Protein AF-A0A165GTP7-F1 (afdb_monomer_lite)

Foldseek 3Di:
DDPVQVVQQLCLLVCLLPPNDPPPDDPPDDDPPDQLSVLLVVLQVLLCQQQVAGFPGDPDHSSRVSVCLLLVHGGARRDDSSVVSPCALLSNLLSVLSNRSHSVSRDGVVVSVCSVPDDPVPLPDDLVCLVVVQPNQFDEQAVQKADKDPAFPDPPVPQKGKIWIWGHDPSNPPRTFIKIWIDGNPVPQADQQADHSLQSLLCSVQSSDDHLQAFHFNGWHDDDRHITTITGDFPDALVNVCVVCPPPPPLLLLLLQQLLLVLVSLCSQQVHPPWHKQQQDQASRQKGWHDDPPPPDPPPPTHIHGYDRSVIDTDDPPDCVSSLVNLLSSLVRLCVSCVVAADEPPDDDDPHHHDPLSNCLNCCSNVVVAHSVRSSVSSVVVSVCVVVVNRVPPDD

InterPro domains:
  IPR000719 Protein kinase domain [PS50011] (1-121)
  IPR011009 Protein kinase-like domain superfamily [SSF56112] (34-125)
  IPR011009 Protein kinase-like domain superfamily [SSF56112] (192-322)
  IPR051681 Serine/Threonine Kinases and Pseudokinases [PTHR44329] (189-313)

Secondary structure (DSSP, 8-state):
--HHHHHHHHTHHHHHHTTT----PPTTPPP---HHHHHHHHHHHHHHHHHSS-TT-SS--HHHHHHHHHTT--PPP-HHHHHHTT--HHHHHHHHHHT-SSGGGSPPHHHHHHHHHS-TTTT---GGGHHHHHHHHS-B-TTTEE---SS-SEEETTTEEEEEEEE--TTSTT-PEEEEEEEES-TT-B-TTS-BHHHHHHHHHHTT---TTBPPP-EEEEETTEEEEEEE--S-BHHHHHHHHTT-TTHHHHHHHHHHHHHHHHHHHHT-SSS-EE----SGGGEE-PPPPTTT--GGG---EE---TT-EE--TT--HHHHHHHHHHHHHHHHHHTTTSPPTT--S-SSPP-HHHHHHHHHHHHT---HHHHHHHHHHHHHHHHTTGGGT---

pLDDT: mean 76.77, std 15.95, range [32.19, 97.75]

Structure (mmCIF, N/CA/C/O backbone):
data_AF-A0A165GTP7-F1
#
_entry.id   AF-A0A165GTP7-F1
#
loop_
_atom_site.group_PDB
_atom_site.id
_atom_site.type_symbol
_atom_site.label_atom_id
_atom_site.label_alt_id
_atom_site.label_comp_id
_atom_site.label_asym_id
_atom_site.label_entity_id
_atom_site.label_seq_id
_atom_site.pdbx_PDB_ins_code
_atom_site.Cartn_x
_atom_site.Cartn_y
_atom_site.Cartn_z
_atom_site.occupancy
_atom_site.B_iso_or_equiv
_atom_site.auth_seq_id
_atom_site.auth_comp_id
_atom_site.auth_asym_id
_atom_site.auth_atom_id
_atom_site.pdbx_PDB_model_num
ATOM 1 N N . MET A 1 1 ? -16.064 -22.378 -12.784 1.00 46.62 1 MET A N 1
ATOM 2 C CA . MET A 1 1 ? -16.470 -21.209 -13.598 1.00 46.62 1 MET A CA 1
ATOM 3 C C . MET A 1 1 ? -17.311 -21.687 -14.778 1.00 46.62 1 MET A C 1
ATOM 5 O O . MET A 1 1 ? -16.905 -22.655 -15.411 1.00 46.62 1 MET A O 1
ATOM 9 N N . SER A 1 2 ? -18.478 -21.084 -15.041 1.00 44.62 2 SER A N 1
ATOM 10 C CA . SER A 1 2 ? -19.285 -21.437 -16.222 1.00 44.62 2 SER A CA 1
ATOM 11 C C . SER A 1 2 ? -18.569 -21.004 -17.516 1.00 44.62 2 SER A C 1
ATOM 13 O O . SER A 1 2 ? -17.788 -20.046 -17.480 1.00 44.62 2 SER A O 1
ATOM 15 N N . PRO A 1 3 ? -18.810 -21.671 -18.660 1.00 45.25 3 PRO A N 1
ATOM 16 C CA . PRO A 1 3 ? -18.220 -21.286 -19.947 1.00 45.25 3 PRO A CA 1
ATOM 17 C C . PRO A 1 3 ? -18.515 -19.827 -20.336 1.00 45.25 3 PRO A C 1
ATOM 19 O O . PRO A 1 3 ? -17.651 -19.135 -20.862 1.00 45.25 3 PRO A O 1
ATOM 22 N N . GLU A 1 4 ? -19.702 -19.334 -19.985 1.00 47.16 4 GLU A N 1
ATOM 23 C CA . GLU A 1 4 ? -20.170 -17.970 -20.266 1.00 47.16 4 GLU A CA 1
ATOM 24 C C . GLU A 1 4 ? -19.375 -16.903 -19.495 1.00 47.16 4 GLU A C 1
ATOM 26 O O . GLU A 1 4 ? -18.982 -15.879 -20.056 1.00 47.16 4 GLU A O 1
ATOM 31 N N . LEU A 1 5 ? -19.066 -17.161 -18.217 1.00 51.06 5 LEU A N 1
ATOM 32 C CA . LEU A 1 5 ? -18.176 -16.311 -17.418 1.00 51.06 5 LEU A CA 1
ATOM 33 C C . LEU A 1 5 ? -16.735 -16.370 -17.946 1.00 51.06 5 LEU A C 1
ATOM 35 O O . LEU A 1 5 ? -16.037 -15.362 -17.973 1.00 51.06 5 LEU A O 1
ATOM 39 N N . HIS A 1 6 ? -16.274 -17.530 -18.413 1.00 51.53 6 HIS A N 1
ATOM 40 C CA . HIS A 1 6 ? -14.938 -17.643 -18.996 1.00 51.53 6 HIS A CA 1
ATOM 41 C C . HIS A 1 6 ? -14.795 -16.789 -20.267 1.00 51.53 6 HIS A C 1
ATOM 43 O O . HIS A 1 6 ? -13.842 -16.018 -20.392 1.00 51.53 6 HIS A O 1
ATOM 49 N N . GLU A 1 7 ? -15.765 -16.857 -21.181 1.00 52.78 7 GLU A N 1
ATOM 50 C CA . GLU A 1 7 ? -15.745 -16.077 -22.424 1.00 52.78 7 GLU A CA 1
ATOM 51 C C . GLU A 1 7 ? -15.818 -14.564 -22.180 1.00 52.78 7 GLU A C 1
ATOM 53 O O . GLU A 1 7 ? -15.132 -13.797 -22.863 1.00 52.78 7 GLU A O 1
ATOM 58 N N . ARG A 1 8 ? -16.592 -14.127 -21.179 1.00 55.97 8 ARG A N 1
ATOM 59 C CA . ARG A 1 8 ? -16.802 -12.702 -20.884 1.00 55.97 8 ARG A CA 1
ATOM 60 C C . ARG A 1 8 ? -15.558 -12.011 -20.307 1.00 55.97 8 ARG A C 1
ATOM 62 O O . ARG A 1 8 ? -15.291 -10.868 -20.667 1.00 55.97 8 ARG A O 1
ATOM 69 N N . TYR A 1 9 ? -14.767 -12.690 -19.470 1.00 55.22 9 TYR A N 1
ATOM 70 C CA . TYR A 1 9 ? -13.668 -12.057 -18.713 1.00 55.22 9 TYR A CA 1
ATOM 71 C C . TYR A 1 9 ? -12.260 -12.353 -19.256 1.00 55.22 9 TYR A C 1
ATOM 73 O O . TYR A 1 9 ? -11.318 -11.610 -18.973 1.00 55.22 9 TYR A O 1
ATOM 81 N N . VAL A 1 10 ? -12.082 -13.396 -20.074 1.00 52.53 10 VAL A N 1
ATOM 82 C CA . VAL A 1 10 ? -10.797 -13.655 -20.758 1.00 52.53 10 VAL A CA 1
ATOM 83 C C . VAL A 1 10 ? -10.538 -12.639 -21.880 1.00 52.53 10 VAL A C 1
ATOM 85 O O . VAL A 1 10 ? -9.387 -12.368 -22.209 1.00 52.53 10 VAL A O 1
ATOM 88 N N . CYS A 1 11 ? -11.591 -12.018 -22.423 1.00 49.44 11 CYS A N 1
ATOM 89 C CA . CYS A 1 11 ? -11.503 -11.050 -23.523 1.00 49.44 11 CYS A CA 1
ATOM 90 C C . CYS A 1 11 ? -11.199 -9.603 -23.080 1.00 49.44 11 CYS A C 1
ATOM 92 O O . CYS A 1 11 ? -11.035 -8.730 -23.933 1.00 49.44 11 CYS A O 1
ATOM 94 N N . ILE A 1 12 ? -11.093 -9.326 -21.773 1.00 56.62 12 ILE A N 1
ATOM 95 C CA . ILE A 1 12 ? -10.818 -7.978 -21.233 1.00 56.62 12 ILE A CA 1
ATOM 96 C C . ILE A 1 12 ? -9.560 -7.327 -21.855 1.00 56.62 12 ILE A C 1
ATOM 98 O O . ILE A 1 12 ? -9.633 -6.153 -22.224 1.00 56.62 12 ILE A O 1
ATOM 102 N N . PRO A 1 13 ? -8.431 -8.039 -22.061 1.00 53.88 13 PRO A N 1
ATOM 103 C CA . PRO A 1 13 ? -7.241 -7.455 -22.681 1.00 53.88 13 PRO A CA 1
ATOM 104 C C . PRO A 1 13 ? -7.474 -6.902 -24.096 1.00 53.88 13 PRO A C 1
ATOM 106 O O . PRO A 1 13 ? -6.908 -5.867 -24.438 1.00 53.88 13 PRO A O 1
ATOM 109 N N . GLU A 1 14 ? -8.320 -7.557 -24.902 1.00 52.31 14 GLU A N 1
ATOM 110 C CA . GLU A 1 14 ? -8.624 -7.130 -26.278 1.00 52.31 14 GLU A CA 1
ATOM 111 C C . GLU A 1 14 ? -9.415 -5.806 -26.269 1.00 52.31 14 GLU A C 1
ATOM 113 O O . GLU A 1 14 ? -9.111 -4.886 -27.033 1.00 52.31 14 GLU A O 1
ATOM 118 N N . VAL A 1 15 ? -10.365 -5.662 -25.334 1.00 50.50 15 VAL A N 1
ATOM 119 C CA . VAL A 1 15 ? -11.181 -4.446 -25.151 1.00 50.50 15 VAL A CA 1
ATOM 120 C C . VAL A 1 15 ? -10.344 -3.264 -24.641 1.00 50.50 15 VAL A C 1
ATOM 122 O O . VAL A 1 15 ? -10.591 -2.123 -25.036 1.00 50.50 15 VAL A O 1
ATOM 125 N N . ILE A 1 16 ? -9.323 -3.516 -23.809 1.00 48.88 16 ILE A N 1
ATOM 126 C CA . ILE A 1 16 ? -8.393 -2.476 -23.329 1.00 48.88 16 ILE A CA 1
ATOM 127 C C . ILE A 1 16 ? -7.574 -1.896 -24.489 1.00 48.88 16 ILE A C 1
ATOM 129 O O . ILE A 1 16 ? -7.404 -0.679 -24.554 1.00 48.88 16 ILE A O 1
ATOM 133 N N . THR A 1 17 ? -7.104 -2.741 -25.414 1.00 47.81 17 THR A N 1
ATOM 134 C CA . THR A 1 17 ? -6.296 -2.308 -26.570 1.00 47.81 17 THR A CA 1
ATOM 135 C C . THR A 1 17 ? -7.115 -1.643 -27.679 1.00 47.81 17 THR A C 1
ATOM 137 O O . THR A 1 17 ? -6.605 -0.792 -28.403 1.00 47.81 17 THR A O 1
ATOM 140 N N . ALA A 1 18 ? -8.397 -1.991 -27.812 1.00 44.25 18 ALA A N 1
ATOM 141 C CA . ALA A 1 18 ? -9.263 -1.515 -28.887 1.00 44.25 18 ALA A CA 1
ATOM 142 C C . ALA A 1 18 ? -10.076 -0.271 -28.482 1.00 44.25 18 ALA A C 1
ATOM 144 O O . ALA A 1 18 ? -11.299 -0.326 -28.433 1.00 44.25 18 ALA A O 1
ATOM 145 N N . SER A 1 19 ? -9.411 0.850 -28.177 1.00 42.31 19 SER A N 1
ATOM 146 C CA . SER A 1 19 ? -9.963 2.228 -28.117 1.00 42.31 19 SER A CA 1
ATOM 147 C C . SER A 1 19 ? -11.411 2.416 -27.597 1.00 42.31 19 SER A C 1
ATOM 149 O O . SER A 1 19 ? -12.116 3.314 -28.053 1.00 42.31 19 SER A O 1
ATOM 151 N N . GLY A 1 20 ? -11.884 1.592 -26.654 1.00 44.12 20 GLY A N 1
ATOM 152 C CA . GLY A 1 20 ? -13.229 1.687 -26.074 1.00 44.12 20 GLY A CA 1
ATOM 153 C C . GLY A 1 20 ? -14.410 1.390 -27.012 1.00 44.12 20 GLY A C 1
ATOM 154 O O . GLY A 1 20 ? -15.543 1.683 -26.637 1.00 44.12 20 GLY A O 1
ATOM 155 N N . LYS A 1 21 ? -14.207 0.816 -28.207 1.00 36.31 21 LYS A N 1
ATOM 156 C CA . LYS A 1 21 ? -15.331 0.403 -29.067 1.00 36.31 21 LYS A CA 1
ATOM 157 C C . LYS A 1 21 ? -15.749 -1.027 -28.730 1.00 36.31 21 LYS A C 1
ATOM 159 O O . LYS A 1 21 ? -14.909 -1.921 -28.666 1.00 36.31 21 LYS A O 1
ATOM 164 N N . ARG A 1 22 ? -17.056 -1.246 -28.538 1.00 36.97 22 ARG A N 1
ATOM 165 C CA . ARG A 1 22 ? -17.664 -2.574 -28.370 1.00 36.97 22 ARG A CA 1
ATOM 166 C C . ARG A 1 22 ? -17.271 -3.438 -29.570 1.00 36.97 22 ARG A C 1
ATOM 168 O O . ARG A 1 22 ? -17.786 -3.245 -30.668 1.00 36.97 22 ARG A O 1
ATOM 175 N N . VAL A 1 23 ? -16.337 -4.366 -29.380 1.00 40.00 23 VAL A N 1
ATOM 176 C CA . VAL A 1 23 ? -16.057 -5.388 -30.388 1.00 40.00 23 VAL A CA 1
ATOM 177 C C . VAL A 1 23 ? -17.214 -6.377 -30.314 1.00 40.00 23 VAL A C 1
ATOM 179 O O . VAL A 1 23 ? -17.210 -7.297 -29.499 1.00 40.00 23 VAL A O 1
ATOM 182 N N . GLU A 1 24 ? -18.252 -6.161 -31.121 1.00 36.12 24 GLU A N 1
ATOM 183 C CA . GLU A 1 24 ? -19.267 -7.186 -31.348 1.00 36.12 24 GLU A CA 1
ATOM 184 C C . GLU A 1 24 ? -18.599 -8.354 -32.075 1.00 36.12 24 GLU A C 1
ATOM 186 O O . GLU A 1 24 ? -18.374 -8.336 -33.288 1.00 36.12 24 GLU A O 1
ATOM 191 N N . ARG A 1 25 ? -18.221 -9.381 -31.311 1.00 42.75 25 ARG A N 1
ATOM 192 C CA . ARG A 1 25 ? -17.764 -10.638 -31.891 1.00 42.75 25 ARG A CA 1
ATOM 193 C C . ARG A 1 25 ? -18.943 -11.298 -32.596 1.00 42.75 25 ARG A C 1
ATOM 195 O O . ARG A 1 25 ? -19.939 -11.654 -31.968 1.00 42.75 25 ARG A O 1
ATOM 202 N N . LYS A 1 26 ? -18.781 -11.569 -33.891 1.00 35.97 26 LYS A N 1
ATOM 203 C CA . LYS A 1 26 ? -19.532 -12.645 -34.544 1.00 35.97 26 LYS A CA 1
ATOM 204 C C . LYS A 1 26 ? -19.253 -13.935 -33.764 1.00 35.97 26 LYS A C 1
ATOM 206 O O . LYS A 1 26 ? -18.086 -14.284 -33.567 1.00 35.97 26 LYS A O 1
ATOM 211 N N . ARG A 1 27 ? -20.305 -14.623 -33.299 1.00 32.25 27 ARG A N 1
ATOM 212 C CA . ARG A 1 27 ? -20.193 -15.966 -32.700 1.00 32.25 27 ARG A CA 1
ATOM 213 C C . ARG A 1 27 ? -19.314 -16.837 -33.612 1.00 32.25 27 ARG A C 1
ATOM 215 O O . ARG A 1 27 ? -19.628 -16.973 -34.790 1.00 32.25 27 ARG A O 1
ATOM 222 N N . GLY A 1 28 ? -18.210 -17.372 -33.082 1.00 41.34 28 GLY A N 1
ATOM 223 C CA . GLY A 1 28 ? -17.287 -18.254 -33.814 1.00 41.34 28 GLY A CA 1
ATOM 224 C C . GLY A 1 28 ? -16.004 -17.623 -34.383 1.00 41.34 28 GLY A C 1
ATOM 225 O O . GLY A 1 28 ? -15.277 -18.306 -35.098 1.00 41.34 28 GLY A O 1
ATOM 226 N N . GLY A 1 29 ? -15.685 -16.356 -34.091 1.00 39.44 29 GLY A N 1
ATOM 227 C CA . GLY A 1 29 ? -14.385 -15.774 -34.469 1.00 39.44 29 GLY A CA 1
ATOM 228 C C . GLY A 1 29 ? -13.205 -16.362 -33.666 1.00 39.44 29 GLY A C 1
ATOM 229 O O . GLY A 1 29 ? -13.384 -16.681 -32.488 1.00 39.44 29 GLY A O 1
ATOM 230 N N . PRO A 1 30 ? -11.996 -16.496 -34.252 1.00 41.28 30 PRO A N 1
ATOM 231 C CA . PRO A 1 30 ? -10.844 -17.061 -33.555 1.00 41.28 30 PRO A CA 1
ATOM 232 C C . PRO A 1 30 ? -10.497 -16.219 -32.319 1.00 41.28 30 PRO A C 1
ATOM 234 O O . PRO A 1 30 ? -10.331 -15.002 -32.408 1.00 41.28 30 PRO A O 1
ATOM 237 N N . GLN A 1 31 ? -10.397 -16.874 -31.157 1.00 51.66 31 GLN A N 1
ATOM 238 C CA . GLN A 1 31 ? -9.814 -16.269 -29.958 1.00 51.66 31 GLN A CA 1
ATOM 239 C C . GLN A 1 31 ? -8.418 -15.743 -30.311 1.00 51.66 31 GLN A C 1
ATOM 241 O O . GLN A 1 31 ? -7.631 -16.484 -30.909 1.00 51.66 31 GLN A O 1
ATOM 246 N N . SER A 1 32 ? -8.087 -14.496 -29.954 1.00 52.38 32 SER A N 1
ATOM 247 C CA . SER A 1 32 ? -6.706 -14.028 -30.068 1.00 52.38 32 SER A CA 1
ATOM 248 C C . SER A 1 32 ? -5.881 -14.767 -29.015 1.00 52.38 32 SER A C 1
ATOM 250 O O . SER A 1 32 ? -5.840 -14.399 -27.838 1.00 52.38 32 SER A O 1
ATOM 252 N N . LYS A 1 33 ? -5.286 -15.889 -29.426 1.00 59.03 33 LYS A N 1
ATOM 253 C CA . LYS A 1 33 ? -4.447 -16.763 -28.598 1.00 59.03 33 LYS A CA 1
ATOM 254 C C . LYS A 1 33 ? -3.062 -16.139 -28.412 1.00 59.03 33 LYS A C 1
ATOM 256 O O . LYS A 1 33 ? -2.059 -16.700 -28.850 1.00 59.03 33 LYS A O 1
ATOM 261 N N . THR A 1 34 ? -2.995 -14.955 -27.811 1.00 75.44 34 THR A N 1
ATOM 262 C CA . THR A 1 34 ? -1.709 -14.338 -27.467 1.00 75.44 34 THR A CA 1
ATOM 263 C C . THR A 1 34 ? -1.139 -14.979 -26.206 1.00 75.44 34 THR A C 1
ATOM 265 O O . THR A 1 34 ? -1.871 -15.499 -25.356 1.00 75.44 34 THR A O 1
ATOM 268 N N . LYS A 1 35 ? 0.189 -14.955 -26.071 1.00 81.06 35 LYS A N 1
ATOM 269 C CA . LYS A 1 35 ? 0.862 -15.492 -24.882 1.00 81.06 35 LYS A CA 1
ATOM 270 C C . LYS A 1 35 ? 0.426 -14.713 -23.640 1.00 81.06 35 LYS A C 1
ATOM 272 O O . LYS A 1 35 ? 0.184 -15.306 -22.598 1.00 81.06 35 LYS A O 1
ATOM 277 N N . GLU A 1 36 ? 0.227 -13.412 -23.784 1.00 78.62 36 GLU A N 1
ATOM 278 C CA . GLU A 1 36 ? -0.140 -12.470 -22.733 1.00 78.62 36 GLU A CA 1
ATOM 279 C C . GLU A 1 36 ? -1.595 -12.654 -22.270 1.00 78.62 36 GLU A C 1
ATOM 281 O O . GLU A 1 36 ? -1.892 -12.446 -21.091 1.00 78.62 36 GLU A O 1
ATOM 286 N N . ASN A 1 37 ? -2.512 -13.070 -23.154 1.00 78.25 37 ASN A N 1
ATOM 287 C CA . ASN A 1 37 ? -3.885 -13.431 -22.775 1.00 78.25 37 ASN A CA 1
ATOM 288 C C . ASN A 1 37 ? -3.924 -14.732 -21.969 1.00 78.25 37 ASN A C 1
ATOM 290 O O . ASN A 1 37 ? -4.706 -14.845 -21.025 1.00 78.25 37 ASN A O 1
ATOM 294 N N . ASN A 1 38 ? -3.030 -15.679 -22.269 1.00 82.81 38 ASN A N 1
ATOM 295 C CA . ASN A 1 38 ? -2.869 -16.864 -21.429 1.00 82.81 38 ASN A CA 1
ATOM 296 C C . ASN A 1 38 ? -2.363 -16.482 -20.029 1.00 82.81 38 ASN A C 1
ATOM 298 O O . ASN A 1 38 ? -2.846 -17.036 -19.046 1.00 82.81 38 ASN A O 1
ATOM 302 N N . ILE A 1 39 ? -1.458 -15.498 -19.915 1.00 86.44 39 ILE A N 1
ATOM 303 C CA . ILE A 1 39 ? -1.020 -14.983 -18.607 1.00 86.44 39 ILE A CA 1
ATOM 304 C C . ILE A 1 39 ? -2.187 -14.341 -17.842 1.00 86.44 39 ILE A C 1
ATOM 306 O O . ILE A 1 39 ? -2.374 -14.639 -16.667 1.00 86.44 39 ILE A O 1
ATOM 310 N N . TRP A 1 40 ? -3.039 -13.548 -18.501 1.00 83.19 40 TRP A N 1
ATOM 311 C CA . TRP A 1 40 ? -4.258 -13.013 -17.872 1.00 83.19 40 TRP A CA 1
ATOM 312 C C . TRP A 1 40 ? -5.167 -14.120 -17.327 1.00 83.19 40 TRP A C 1
ATOM 314 O O . TRP A 1 40 ? -5.610 -14.062 -16.178 1.00 83.19 40 TRP A O 1
ATOM 324 N N . ALA A 1 41 ? -5.406 -15.162 -18.126 1.00 82.94 41 ALA A N 1
ATOM 325 C CA . ALA A 1 41 ? -6.201 -16.311 -17.709 1.00 82.94 41 ALA A CA 1
ATOM 326 C C . ALA A 1 41 ? -5.583 -17.047 -16.506 1.00 82.94 41 ALA A C 1
ATOM 328 O O . ALA A 1 41 ? -6.323 -17.479 -15.624 1.00 82.94 41 ALA A O 1
ATOM 329 N N . ILE A 1 42 ? -4.249 -17.133 -16.418 1.00 87.31 42 ILE A N 1
ATOM 330 C CA . ILE A 1 42 ? -3.555 -17.658 -15.231 1.00 87.31 42 ILE A CA 1
ATOM 331 C C . ILE A 1 42 ? -3.858 -16.794 -14.000 1.00 87.31 42 ILE A C 1
ATOM 333 O O . ILE A 1 42 ? -4.174 -17.339 -12.947 1.00 87.31 42 ILE A O 1
ATOM 337 N N . GLY A 1 43 ? -3.825 -15.465 -14.121 1.00 85.94 43 GLY A N 1
ATOM 338 C CA . GLY A 1 43 ? -4.163 -14.557 -13.017 1.00 85.94 43 GLY A CA 1
ATOM 339 C C . GLY A 1 43 ? -5.597 -14.737 -12.516 1.00 85.94 43 GLY A C 1
ATOM 340 O O . GLY A 1 43 ? -5.823 -14.874 -11.312 1.00 85.94 43 GLY A O 1
ATOM 341 N N . MET A 1 44 ? -6.554 -14.822 -13.446 1.00 82.25 44 MET A N 1
ATOM 342 C CA . MET A 1 44 ? -7.958 -15.128 -13.142 1.00 82.25 44 MET A CA 1
ATOM 343 C C . MET A 1 44 ? -8.099 -16.485 -12.441 1.00 82.25 44 MET A C 1
ATOM 345 O O . MET A 1 44 ? -8.872 -16.609 -11.493 1.00 82.25 44 MET A O 1
ATOM 349 N N . L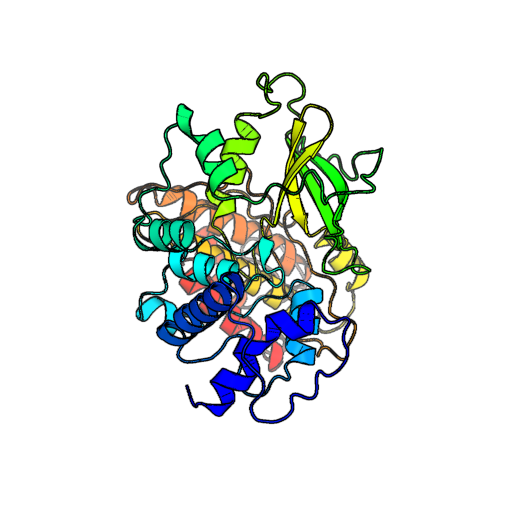EU A 1 45 ? -7.351 -17.497 -12.894 1.00 85.69 45 LEU A N 1
ATOM 350 C CA . LEU A 1 45 ? -7.371 -18.842 -12.324 1.00 85.69 45 LEU A CA 1
ATOM 351 C C . LEU A 1 45 ? -6.818 -18.865 -10.898 1.00 85.69 45 LEU A C 1
ATOM 353 O O . LEU A 1 45 ? -7.477 -19.419 -10.023 1.00 85.69 45 LEU A O 1
ATOM 357 N N . ILE A 1 46 ? -5.651 -18.254 -10.656 1.00 83.81 46 ILE A N 1
ATOM 358 C CA . ILE A 1 46 ? -5.063 -18.163 -9.312 1.00 83.81 46 ILE A CA 1
ATOM 359 C C . ILE A 1 46 ? -6.063 -17.481 -8.378 1.00 83.81 46 ILE A C 1
ATOM 361 O O . ILE A 1 46 ? -6.384 -18.033 -7.331 1.00 83.81 46 ILE A O 1
ATOM 365 N N . PHE A 1 47 ? -6.616 -16.331 -8.775 1.00 80.88 47 PHE A N 1
ATOM 366 C CA . PHE A 1 47 ? -7.622 -15.635 -7.971 1.00 80.88 47 PHE A CA 1
ATOM 367 C C . PHE A 1 47 ? -8.805 -16.555 -7.650 1.00 80.88 47 PHE A C 1
ATOM 369 O O . PHE A 1 47 ? -9.105 -16.786 -6.482 1.00 80.88 47 PHE A O 1
ATOM 376 N N . HIS A 1 48 ? -9.413 -17.156 -8.676 1.00 82.62 48 HIS A N 1
ATOM 377 C CA . HIS A 1 48 ? -10.599 -17.992 -8.521 1.00 82.62 48 HIS A CA 1
ATOM 378 C C . HIS A 1 48 ? -10.376 -19.227 -7.656 1.00 82.62 48 HIS A C 1
ATOM 380 O O . HIS A 1 48 ? -11.232 -19.566 -6.839 1.00 82.62 48 HIS A O 1
ATOM 386 N N . MET A 1 49 ? -9.230 -19.890 -7.810 1.00 82.88 49 MET A N 1
ATOM 387 C CA . MET A 1 49 ? -8.885 -21.073 -7.025 1.00 82.88 49 MET A CA 1
ATOM 388 C C . MET A 1 49 ? -8.885 -20.786 -5.527 1.00 82.88 49 MET A C 1
ATOM 390 O O . MET A 1 49 ? -9.376 -21.602 -4.748 1.00 82.88 49 MET A O 1
ATOM 394 N N . PHE A 1 50 ? -8.339 -19.640 -5.122 1.00 79.31 50 PHE A N 1
ATOM 395 C CA . PHE A 1 50 ? -8.178 -19.345 -3.707 1.00 79.31 50 PHE A CA 1
ATOM 396 C C . PHE A 1 50 ? -9.341 -18.540 -3.122 1.00 79.31 50 PHE A C 1
ATOM 398 O O . PHE A 1 50 ? -9.812 -18.878 -2.036 1.00 79.31 50 PHE A O 1
ATOM 405 N N . SER A 1 51 ? -9.875 -17.544 -3.832 1.00 73.88 51 SER A N 1
ATOM 406 C CA . SER A 1 51 ? -11.012 -16.759 -3.331 1.00 73.88 51 SER A CA 1
ATOM 407 C C . SER A 1 51 ? -12.347 -17.492 -3.477 1.00 73.88 51 SER A C 1
ATOM 409 O O . SER A 1 51 ? -13.243 -17.347 -2.649 1.00 73.88 51 SER A O 1
ATOM 411 N N . GLY A 1 52 ? -12.487 -18.356 -4.488 1.00 74.31 52 GLY A N 1
ATOM 412 C CA . GLY A 1 52 ? -13.768 -18.959 -4.872 1.00 74.31 52 GLY A CA 1
ATOM 413 C C . GLY A 1 52 ? -14.687 -18.013 -5.655 1.00 74.31 52 GLY A C 1
ATOM 414 O O . GLY A 1 52 ? -15.806 -18.391 -5.993 1.00 74.31 52 GLY A O 1
ATOM 415 N N . THR A 1 53 ? -14.218 -16.809 -5.976 1.00 74.19 53 THR A N 1
ATOM 416 C CA . THR A 1 53 ? -14.926 -15.769 -6.739 1.00 74.19 53 THR A CA 1
ATOM 417 C C . THR A 1 53 ? -14.123 -15.402 -7.986 1.00 74.19 53 THR A C 1
ATOM 419 O O . THR A 1 53 ? -13.080 -15.993 -8.246 1.00 74.19 53 THR A O 1
ATOM 422 N N . ILE A 1 54 ? -14.607 -14.492 -8.827 1.00 75.25 54 ILE A N 1
ATOM 423 C CA . ILE A 1 54 ? -13.793 -13.924 -9.911 1.00 75.25 54 ILE A CA 1
ATOM 424 C C . ILE A 1 54 ? -13.360 -12.507 -9.535 1.00 75.25 54 ILE A C 1
ATOM 426 O O . ILE A 1 54 ? -14.074 -11.847 -8.774 1.00 75.25 54 ILE A O 1
ATOM 430 N N . PRO A 1 55 ? -12.223 -12.015 -10.062 1.00 70.12 55 PRO A N 1
ATOM 431 C CA . PRO A 1 55 ? -11.824 -10.628 -9.892 1.00 70.12 55 PRO A CA 1
ATOM 432 C C . PRO A 1 55 ? -12.992 -9.694 -10.197 1.00 70.12 55 PRO A C 1
ATOM 434 O O . PRO A 1 55 ? -13.567 -9.779 -11.280 1.00 70.12 55 PRO A O 1
ATOM 437 N N . TRP A 1 56 ? -13.311 -8.813 -9.244 1.00 69.12 56 TRP A N 1
ATOM 438 C CA . TRP A 1 56 ? -14.373 -7.805 -9.350 1.00 69.12 56 TRP A CA 1
ATOM 439 C C . TRP A 1 56 ? -15.828 -8.294 -9.258 1.00 69.12 56 TRP A C 1
ATOM 441 O O . TRP A 1 56 ? -16.734 -7.475 -9.394 1.00 69.12 56 TRP A O 1
ATOM 451 N N . GLY A 1 57 ? -16.065 -9.575 -8.966 1.00 69.19 57 GLY A N 1
ATOM 452 C CA . GLY A 1 57 ? -17.414 -10.132 -8.828 1.00 69.19 57 GLY A CA 1
ATOM 453 C C . GLY A 1 57 ? -18.086 -10.475 -10.165 1.00 69.19 57 GLY A C 1
ATOM 454 O O . GLY A 1 57 ? -17.559 -10.202 -11.242 1.00 69.19 57 GLY A O 1
ATOM 455 N N . THR A 1 58 ? -19.249 -11.125 -10.093 1.00 68.06 58 THR A N 1
ATOM 456 C CA . THR A 1 58 ? -19.972 -11.685 -11.255 1.00 68.06 58 THR A CA 1
ATOM 457 C C . THR A 1 58 ? -20.831 -10.684 -12.013 1.00 68.06 58 THR A C 1
ATOM 459 O O . THR A 1 58 ? -21.153 -10.915 -13.177 1.00 68.06 58 THR A O 1
ATOM 462 N N . ASP A 1 59 ? -21.188 -9.578 -11.365 1.00 67.69 59 ASP A N 1
ATOM 463 C CA . ASP A 1 59 ? -22.237 -8.682 -11.860 1.00 67.69 59 ASP A CA 1
ATOM 464 C C . ASP A 1 59 ? -21.663 -7.455 -12.581 1.00 67.69 59 ASP A C 1
ATOM 466 O O . ASP A 1 59 ? -22.384 -6.711 -13.243 1.00 67.69 59 ASP A O 1
ATOM 470 N N . MET A 1 60 ? -20.345 -7.257 -12.494 1.00 67.69 60 MET A N 1
ATOM 471 C CA . MET A 1 60 ? -19.664 -6.121 -13.103 1.00 67.69 60 MET A CA 1
ATOM 472 C C . MET A 1 60 ? -19.437 -6.304 -14.598 1.00 67.69 60 MET A C 1
ATOM 474 O O . MET A 1 60 ? -18.924 -7.331 -15.051 1.00 67.69 60 MET A O 1
ATOM 478 N N . ASP A 1 61 ? -19.778 -5.267 -15.364 1.00 67.06 61 ASP A N 1
ATOM 479 C CA . ASP A 1 61 ? -19.566 -5.260 -16.803 1.00 67.06 61 ASP A CA 1
ATOM 480 C C . ASP A 1 61 ? -18.083 -5.120 -17.184 1.00 67.06 61 ASP A C 1
ATOM 482 O O . ASP A 1 61 ? -17.272 -4.528 -16.471 1.00 67.06 61 ASP A O 1
ATOM 486 N N . VAL A 1 62 ? -17.723 -5.647 -18.357 1.00 63.72 62 VAL A N 1
ATOM 487 C CA . VAL A 1 62 ? -16.354 -5.596 -18.885 1.00 63.72 62 VAL A CA 1
ATOM 488 C C . VAL A 1 62 ? -15.876 -4.155 -19.049 1.00 63.72 62 VAL A C 1
ATOM 490 O O . VAL A 1 62 ? -14.722 -3.872 -18.732 1.00 63.72 62 VAL A O 1
ATOM 493 N N . LEU A 1 63 ? -16.733 -3.236 -19.508 1.00 60.22 63 LEU A N 1
ATOM 494 C CA . LEU A 1 63 ? -16.348 -1.832 -19.679 1.00 60.22 63 LEU A CA 1
ATOM 495 C C . LEU A 1 63 ? -16.052 -1.154 -18.340 1.00 60.22 63 LEU A C 1
ATOM 497 O O . LEU A 1 63 ? -15.087 -0.397 -18.251 1.00 60.22 63 LEU A O 1
ATOM 501 N N . GLU A 1 64 ? -16.814 -1.489 -17.301 1.00 64.19 64 GLU A N 1
ATOM 502 C CA . GLU A 1 64 ? -16.603 -1.010 -15.933 1.00 64.19 64 GLU A CA 1
ATOM 503 C C . GLU A 1 64 ? -15.293 -1.559 -15.352 1.00 64.19 64 GLU A C 1
ATOM 505 O O . GLU A 1 64 ? -14.479 -0.821 -14.802 1.00 64.19 64 GLU A O 1
ATOM 510 N N . ILE A 1 65 ? -15.004 -2.845 -15.558 1.00 65.75 65 ILE A N 1
ATOM 511 C CA . ILE A 1 65 ? -13.730 -3.447 -15.135 1.00 65.75 65 ILE A CA 1
ATOM 512 C C . ILE A 1 65 ? -12.553 -2.796 -15.863 1.00 65.75 65 ILE A C 1
ATOM 514 O O . ILE A 1 65 ? -11.512 -2.539 -15.252 1.00 65.75 65 ILE A O 1
ATOM 518 N N . VAL A 1 66 ? -12.702 -2.509 -17.157 1.00 61.62 66 VAL A N 1
ATOM 519 C CA . VAL A 1 66 ? -11.704 -1.770 -17.935 1.00 61.62 66 VAL A CA 1
ATOM 520 C C . VAL A 1 66 ? -11.535 -0.351 -17.395 1.00 61.62 66 VAL A C 1
ATOM 522 O O . VAL A 1 66 ? -10.395 0.079 -17.229 1.00 61.62 66 VAL A O 1
ATOM 525 N N . ALA A 1 67 ? -12.619 0.361 -17.083 1.00 59.97 67 ALA A N 1
ATOM 526 C CA . ALA A 1 67 ? -12.579 1.699 -16.494 1.00 59.97 67 ALA A CA 1
ATOM 527 C C . ALA A 1 67 ? -11.855 1.698 -15.138 1.00 59.97 67 ALA A C 1
ATOM 529 O O . ALA A 1 67 ? -10.879 2.426 -14.959 1.00 59.97 67 ALA A O 1
ATOM 530 N N . ARG A 1 68 ? -12.191 0.772 -14.239 1.00 64.81 68 ARG A N 1
ATOM 531 C CA . ARG A 1 68 ? -11.509 0.620 -12.943 1.00 64.81 68 ARG A CA 1
ATOM 532 C C . ARG A 1 68 ? -10.031 0.283 -13.083 1.00 64.81 68 ARG A C 1
ATOM 534 O O . ARG A 1 68 ? -9.188 0.859 -12.396 1.00 64.81 68 ARG A O 1
ATOM 541 N N . HIS A 1 69 ? -9.669 -0.596 -14.019 1.00 62.22 69 HIS A N 1
ATOM 542 C CA . HIS A 1 69 ? -8.258 -0.845 -14.317 1.00 62.22 69 HIS A CA 1
ATOM 543 C C . HIS A 1 69 ? -7.563 0.395 -14.888 1.00 62.22 69 HIS A C 1
ATOM 545 O O . HIS A 1 69 ? -6.406 0.643 -14.523 1.00 62.22 69 HIS A O 1
ATOM 551 N N . LYS A 1 70 ? -8.242 1.177 -15.745 1.00 55.06 70 LYS A N 1
ATOM 552 C CA . LYS A 1 70 ? -7.765 2.465 -16.288 1.00 55.06 70 LYS A CA 1
ATOM 553 C C . LYS A 1 70 ? -7.573 3.522 -15.201 1.00 55.06 70 LYS A C 1
ATOM 555 O O . LYS A 1 70 ? -6.653 4.325 -15.337 1.00 55.06 70 LYS A O 1
ATOM 560 N N . GLU A 1 71 ? -8.315 3.440 -14.109 1.00 56.16 71 GLU A N 1
ATOM 561 C CA . GLU A 1 71 ? -8.153 4.269 -12.909 1.00 56.16 71 GLU A CA 1
ATOM 562 C C . GLU A 1 71 ? -7.118 3.709 -11.921 1.00 56.16 71 GLU A C 1
ATOM 564 O O . GLU A 1 71 ? -6.782 4.338 -10.926 1.00 56.16 71 GLU A O 1
ATOM 569 N N . GLY A 1 72 ? -6.550 2.533 -12.203 1.00 54.12 72 GLY A N 1
ATOM 570 C CA . GLY A 1 72 ? -5.535 1.918 -11.349 1.00 54.12 72 GLY A CA 1
ATOM 571 C C . GLY A 1 72 ? -6.098 1.122 -10.178 1.00 54.12 72 GLY A C 1
ATOM 572 O O . GLY A 1 72 ? -5.311 0.572 -9.410 1.00 54.12 72 GLY A O 1
ATOM 573 N N . GLN A 1 73 ? -7.417 0.969 -10.095 1.00 58.53 73 GLN A N 1
ATOM 574 C CA . GLN A 1 73 ? -8.036 0.099 -9.111 1.00 58.53 73 GLN A CA 1
ATOM 575 C C . GLN A 1 73 ? -7.616 -1.368 -9.355 1.00 58.53 73 GLN A C 1
ATOM 577 O O . GLN A 1 73 ? -7.271 -1.773 -10.477 1.00 58.53 73 GLN A O 1
ATOM 582 N N . ARG A 1 74 ? -7.598 -2.174 -8.289 1.00 65.69 74 ARG A N 1
ATOM 583 C CA . ARG A 1 74 ? -7.287 -3.613 -8.320 1.00 65.69 74 ARG A CA 1
ATOM 584 C C . ARG A 1 74 ? -8.370 -4.423 -7.595 1.00 65.69 74 ARG A C 1
ATOM 586 O O . ARG A 1 74 ? -9.015 -3.875 -6.699 1.00 65.69 74 ARG A O 1
ATOM 593 N N . PRO A 1 75 ? -8.583 -5.700 -7.976 1.00 68.69 75 PRO A N 1
ATOM 594 C CA . PRO A 1 75 ? -9.534 -6.566 -7.288 1.00 68.69 75 PRO A CA 1
ATOM 595 C C . PRO A 1 75 ? -9.233 -6.603 -5.790 1.00 68.69 75 PRO A C 1
ATOM 597 O O . PRO A 1 75 ? -8.069 -6.684 -5.394 1.00 68.69 75 PRO A O 1
ATOM 600 N N . ARG A 1 76 ? -10.270 -6.564 -4.949 1.00 64.62 76 ARG A N 1
ATOM 601 C CA . ARG A 1 76 ? -10.094 -6.706 -3.500 1.00 64.62 76 ARG A CA 1
ATOM 602 C C . ARG A 1 76 ? -9.633 -8.131 -3.178 1.00 64.62 76 ARG A C 1
ATOM 604 O O . ARG A 1 76 ? -10.143 -9.086 -3.758 1.00 64.62 76 ARG A O 1
ATOM 611 N N . CYS A 1 77 ? -8.663 -8.267 -2.273 1.00 60.41 77 CYS A N 1
ATOM 612 C CA . CYS A 1 77 ? -8.290 -9.575 -1.738 1.00 60.41 77 CYS A CA 1
ATOM 613 C C . CYS A 1 77 ? -9.408 -10.038 -0.801 1.00 60.41 77 CYS A C 1
ATOM 615 O O . CYS A 1 77 ? -9.687 -9.378 0.201 1.00 60.41 77 CYS A O 1
ATOM 617 N N . GLU A 1 78 ? -10.074 -11.143 -1.126 1.00 57.66 78 GLU A N 1
ATOM 618 C CA . GLU A 1 78 ? -11.210 -11.636 -0.345 1.00 57.66 78 GLU A CA 1
ATOM 619 C C . GLU A 1 78 ? -10.759 -12.427 0.894 1.00 57.66 78 GLU A C 1
ATOM 621 O O . GLU A 1 78 ? -10.864 -13.652 0.961 1.00 57.66 78 GLU A O 1
ATOM 626 N N . GLY A 1 79 ? -10.271 -11.688 1.891 1.00 57.00 79 GLY A N 1
ATOM 627 C CA . GLY A 1 79 ? -10.310 -12.028 3.315 1.00 57.00 79 GLY A CA 1
ATOM 628 C C . GLY A 1 79 ? -9.665 -13.343 3.778 1.00 57.00 79 GLY A C 1
ATOM 629 O O . GLY A 1 79 ? -8.963 -14.055 3.059 1.00 57.00 79 GLY A O 1
ATOM 630 N N . LYS A 1 80 ? -9.942 -13.666 5.048 1.00 53.25 80 LYS A N 1
ATOM 631 C CA . LYS A 1 80 ? -9.374 -14.793 5.809 1.00 53.25 80 LYS A CA 1
ATOM 632 C C . LYS A 1 80 ? -9.525 -16.156 5.116 1.00 53.25 80 LYS A C 1
ATOM 634 O O . LYS A 1 80 ? -8.617 -16.973 5.178 1.00 53.25 80 LYS A O 1
ATOM 639 N N . ARG A 1 81 ? -10.622 -16.373 4.376 1.00 62.09 81 ARG A N 1
ATOM 640 C CA . ARG A 1 81 ? -10.890 -17.630 3.646 1.00 62.09 81 ARG A CA 1
ATOM 641 C C . ARG A 1 81 ? -9.902 -17.893 2.509 1.00 62.09 81 ARG A C 1
ATOM 643 O O . ARG A 1 81 ? -9.544 -19.044 2.273 1.00 62.09 81 ARG A O 1
ATOM 650 N N . SER A 1 82 ? -9.458 -16.847 1.808 1.00 66.31 82 SER A N 1
ATOM 651 C CA . SER A 1 82 ? -8.452 -16.989 0.749 1.00 66.31 82 SER A CA 1
ATOM 652 C C . SER A 1 82 ? -7.094 -17.377 1.340 1.00 66.31 82 SER A C 1
ATOM 654 O O . SER A 1 82 ? -6.410 -18.250 0.805 1.00 66.31 82 SER A O 1
ATOM 656 N N . LEU A 1 83 ? -6.742 -16.783 2.487 1.00 64.62 83 LEU A N 1
ATOM 657 C CA . LEU A 1 83 ? -5.527 -17.106 3.241 1.00 64.62 83 LEU A CA 1
ATOM 658 C C . LEU A 1 83 ? -5.559 -18.548 3.779 1.00 64.62 83 LEU A C 1
ATOM 660 O O . LEU A 1 83 ? -4.588 -19.277 3.602 1.00 64.62 83 LEU A O 1
ATOM 664 N N . GLU A 1 84 ? -6.687 -18.992 4.348 1.00 65.62 84 GLU A N 1
ATOM 665 C CA . GLU A 1 84 ? -6.897 -20.371 4.835 1.00 65.62 84 GLU A CA 1
ATOM 666 C C . GLU A 1 84 ? -6.743 -21.422 3.726 1.00 65.62 84 GLU A C 1
ATOM 668 O O . GLU A 1 84 ? -6.272 -22.531 3.971 1.00 65.62 84 GLU A O 1
ATOM 673 N N . ARG A 1 85 ? -7.091 -21.069 2.484 1.00 73.62 85 ARG A N 1
ATOM 674 C CA . ARG A 1 85 ? -6.896 -21.926 1.304 1.00 73.62 85 ARG A CA 1
ATOM 675 C C . ARG A 1 85 ? -5.470 -21.899 0.756 1.00 73.62 85 ARG A C 1
ATOM 677 O O . ARG A 1 85 ? -5.188 -22.604 -0.208 1.00 73.62 85 ARG A O 1
ATOM 684 N N . GLY A 1 86 ? -4.577 -21.112 1.353 1.00 67.94 86 GLY A N 1
ATOM 685 C CA . GLY A 1 86 ? -3.169 -21.043 0.980 1.00 67.94 86 GLY A CA 1
ATOM 686 C C . GLY A 1 86 ? -2.815 -19.928 -0.003 1.00 67.94 86 GLY A C 1
ATOM 687 O O . GLY A 1 86 ? -1.729 -19.989 -0.585 1.00 67.94 86 GLY A O 1
ATOM 688 N N . LEU A 1 87 ? -3.664 -18.902 -0.183 1.00 69.88 87 LEU A N 1
ATOM 689 C CA . LEU A 1 87 ? -3.297 -17.691 -0.930 1.00 69.88 87 LEU A CA 1
ATOM 690 C C . LEU A 1 87 ? -2.278 -16.881 -0.139 1.00 69.88 87 LEU A C 1
ATOM 692 O O . LEU A 1 87 ? -2.591 -15.870 0.484 1.00 69.88 87 LEU A O 1
ATOM 696 N N . ASN A 1 88 ? -1.033 -17.328 -0.162 1.00 66.50 88 ASN A N 1
ATOM 697 C CA . ASN A 1 88 ? 0.045 -16.505 0.333 1.00 66.50 88 ASN A CA 1
ATOM 698 C C . ASN A 1 88 ? 0.216 -15.279 -0.575 1.00 66.50 88 ASN A C 1
ATOM 700 O O . ASN A 1 88 ? -0.210 -15.219 -1.731 1.00 66.50 88 ASN A O 1
ATOM 704 N N . PHE A 1 89 ? 0.889 -14.286 -0.032 1.00 63.00 89 PHE A N 1
ATOM 705 C CA . PHE A 1 89 ? 1.178 -13.034 -0.701 1.00 63.00 89 PHE A CA 1
ATOM 706 C C . PHE A 1 89 ? 1.899 -13.168 -2.040 1.00 63.00 89 PHE A C 1
ATOM 708 O O . PHE A 1 89 ? 1.623 -12.393 -2.950 1.00 63.00 89 PHE A O 1
ATOM 715 N N . SER A 1 90 ? 2.799 -14.143 -2.186 1.00 65.88 90 SER A N 1
ATOM 716 C CA . SER A 1 90 ? 3.512 -14.369 -3.445 1.00 65.88 90 SER A CA 1
ATOM 717 C C . SER A 1 90 ? 2.531 -14.765 -4.550 1.00 65.88 90 SER A C 1
ATOM 719 O O . SER A 1 90 ? 2.606 -14.239 -5.658 1.00 65.88 90 SER A O 1
ATOM 721 N N . LEU A 1 91 ? 1.562 -15.628 -4.233 1.00 73.62 91 LEU A N 1
ATOM 722 C CA . LEU A 1 91 ? 0.491 -16.026 -5.148 1.00 73.62 91 LEU A CA 1
ATOM 723 C C . LEU A 1 91 ? -0.493 -14.886 -5.417 1.00 73.62 91 LEU A C 1
ATOM 725 O O . LEU A 1 91 ? -0.887 -14.685 -6.564 1.00 73.62 91 LEU A O 1
ATOM 729 N N . TRP A 1 92 ? -0.848 -14.109 -4.393 1.00 73.81 92 TRP A N 1
ATOM 730 C CA . TRP A 1 92 ? -1.690 -12.921 -4.553 1.00 73.81 92 TRP A CA 1
ATOM 731 C C . TRP A 1 92 ? -1.044 -11.883 -5.477 1.00 73.81 92 TRP A C 1
ATOM 733 O O . TRP A 1 92 ? -1.656 -11.415 -6.438 1.00 73.81 92 TRP A O 1
ATOM 743 N N . ARG A 1 93 ? 0.229 -11.570 -5.229 1.00 72.81 93 ARG A N 1
ATOM 744 C CA . ARG A 1 93 ? 1.040 -10.678 -6.057 1.00 72.81 93 ARG A CA 1
ATOM 745 C C . ARG A 1 93 ? 1.089 -11.169 -7.496 1.00 72.81 93 ARG A C 1
ATOM 747 O O . ARG A 1 93 ? 0.798 -10.392 -8.402 1.00 72.81 93 ARG A O 1
ATOM 754 N N . LEU A 1 94 ? 1.409 -12.448 -7.684 1.00 80.19 94 LEU A N 1
ATOM 755 C CA . LEU A 1 94 ? 1.498 -13.071 -8.997 1.00 80.19 94 LEU A CA 1
ATOM 756 C C . LEU A 1 94 ? 0.164 -13.003 -9.746 1.00 80.19 94 LEU A C 1
ATOM 758 O O . LEU A 1 94 ? 0.152 -12.684 -10.933 1.00 80.19 94 LEU A O 1
ATOM 762 N N . ALA A 1 95 ? -0.956 -13.248 -9.059 1.00 81.94 95 ALA A N 1
ATOM 763 C CA . ALA A 1 95 ? -2.285 -13.106 -9.643 1.00 81.94 95 ALA A CA 1
ATOM 764 C C . ALA A 1 95 ? -2.515 -11.674 -10.139 1.00 81.94 95 ALA A C 1
ATOM 766 O O . ALA A 1 95 ? -2.911 -11.480 -11.285 1.00 81.94 95 ALA A O 1
ATOM 767 N N . LEU A 1 96 ? -2.201 -10.667 -9.319 1.00 77.62 96 LEU A N 1
ATOM 768 C CA . LEU A 1 96 ? -2.348 -9.261 -9.702 1.00 77.62 96 LEU A CA 1
ATOM 769 C C . LEU A 1 96 ? -1.406 -8.833 -10.837 1.00 77.62 96 LEU A C 1
ATOM 771 O O . LEU A 1 96 ? -1.810 -8.027 -11.673 1.00 77.62 96 LEU A O 1
ATOM 775 N N . ASP A 1 97 ? -0.184 -9.365 -10.894 1.00 80.31 97 ASP A N 1
ATOM 776 C CA . ASP A 1 97 ? 0.758 -9.113 -11.994 1.00 80.31 97 ASP A CA 1
ATOM 777 C C . ASP A 1 97 ? 0.282 -9.740 -13.306 1.00 80.31 97 ASP A C 1
ATOM 779 O O . ASP A 1 97 ? 0.368 -9.131 -14.374 1.00 80.31 97 ASP A O 1
ATOM 783 N N . CYS A 1 98 ? -0.298 -10.936 -13.230 1.00 84.81 98 CYS A N 1
ATOM 784 C CA . CYS A 1 98 ? -0.941 -11.574 -14.372 1.00 84.81 98 CYS A CA 1
ATOM 785 C C . CYS A 1 98 ? -2.167 -10.781 -14.858 1.00 84.81 98 CYS A C 1
ATOM 787 O O . CYS A 1 98 ? -2.435 -10.722 -16.059 1.00 84.81 98 CYS A O 1
ATOM 789 N N . LEU A 1 99 ? -2.875 -10.129 -13.931 1.00 79.56 99 LEU A N 1
ATOM 790 C CA . LEU A 1 99 ? -4.025 -9.259 -14.185 1.00 79.56 99 LEU A CA 1
ATOM 791 C C . LEU A 1 99 ? -3.628 -7.804 -14.496 1.00 79.56 99 LEU A C 1
ATOM 793 O O . LEU A 1 99 ? -4.459 -6.896 -14.405 1.00 79.56 99 LEU A O 1
ATOM 797 N N . LEU A 1 100 ? -2.373 -7.539 -14.881 1.00 73.75 100 LEU A N 1
ATOM 798 C CA . LEU A 1 100 ? -2.002 -6.204 -15.339 1.00 73.75 100 LEU A CA 1
ATOM 799 C C . LEU A 1 100 ? -2.761 -5.850 -16.630 1.00 73.75 100 LEU A C 1
ATOM 801 O O . LEU A 1 100 ? -2.860 -6.668 -17.557 1.00 73.75 100 LEU A O 1
ATOM 805 N N . PRO A 1 101 ? -3.297 -4.617 -16.718 1.00 65.44 101 PRO A N 1
ATOM 806 C CA . PRO A 1 101 ? -4.125 -4.209 -17.848 1.00 65.44 101 PRO A CA 1
ATOM 807 C C . PRO A 1 101 ? -3.346 -4.218 -19.164 1.00 65.44 101 PRO A C 1
ATOM 809 O O . PRO A 1 101 ? -3.913 -4.522 -20.208 1.00 65.44 101 PRO A O 1
ATOM 812 N N . LEU A 1 102 ? -2.043 -3.936 -19.102 1.00 67.69 102 LEU A N 1
ATOM 813 C CA . LEU A 1 102 ? -1.148 -3.883 -20.249 1.00 67.69 102 LEU A CA 1
ATOM 814 C C . LEU A 1 102 ? -0.534 -5.266 -20.508 1.00 67.69 102 LEU A C 1
ATOM 816 O O . LEU A 1 102 ? 0.232 -5.738 -19.666 1.00 67.69 102 LEU A O 1
ATOM 820 N N . PRO A 1 103 ? -0.813 -5.909 -21.663 1.00 73.75 103 PRO A N 1
ATOM 821 C CA . PRO A 1 103 ? -0.293 -7.240 -21.981 1.00 73.75 103 PRO A CA 1
ATOM 822 C C . PRO A 1 103 ? 1.229 -7.360 -21.842 1.00 73.75 103 PRO A C 1
ATOM 824 O O . PRO A 1 103 ? 1.707 -8.339 -21.282 1.00 73.75 103 PRO A O 1
ATOM 827 N N . ARG A 1 104 ? 1.980 -6.335 -22.269 1.00 71.12 104 ARG A N 1
ATOM 828 C CA . ARG A 1 104 ? 3.452 -6.310 -22.216 1.00 71.12 104 ARG A CA 1
ATOM 829 C C . ARG A 1 104 ? 4.051 -6.210 -20.811 1.00 71.12 104 ARG A C 1
ATOM 831 O O . ARG A 1 104 ? 5.226 -6.500 -20.637 1.00 71.12 104 ARG A O 1
ATOM 838 N N . HIS A 1 105 ? 3.276 -5.752 -19.828 1.00 73.75 105 HIS A N 1
ATOM 839 C CA . HIS A 1 105 ? 3.736 -5.641 -18.438 1.00 73.75 105 HIS A CA 1
ATOM 840 C C . HIS A 1 105 ? 3.438 -6.903 -17.635 1.00 73.75 105 HIS A C 1
ATOM 842 O O . HIS A 1 105 ? 3.907 -7.032 -16.508 1.00 73.75 105 HIS A O 1
ATOM 848 N N . ARG A 1 106 ? 2.664 -7.836 -18.200 1.00 83.19 106 ARG A N 1
ATOM 849 C CA . ARG A 1 106 ? 2.416 -9.131 -17.572 1.00 83.19 106 ARG A CA 1
ATOM 850 C C . ARG A 1 106 ? 3.712 -9.949 -17.554 1.00 83.19 106 ARG A C 1
ATOM 852 O O . ARG A 1 106 ? 4.494 -9.871 -18.504 1.00 83.19 106 ARG A O 1
ATOM 859 N N . PRO A 1 107 ? 3.937 -10.763 -16.512 1.00 83.69 107 PRO A N 1
ATOM 860 C CA . PRO A 1 107 ? 5.117 -11.612 -16.432 1.00 83.69 107 PRO A CA 1
ATOM 861 C C . PRO A 1 107 ? 5.142 -12.634 -17.574 1.00 83.69 107 PRO A C 1
ATOM 863 O O . PRO A 1 107 ? 4.103 -13.100 -18.045 1.00 83.69 107 PRO A O 1
ATOM 866 N N . SER A 1 108 ? 6.341 -13.036 -17.993 1.00 86.00 108 SER A N 1
ATOM 867 C CA . SER A 1 108 ? 6.498 -14.173 -18.903 1.00 86.00 108 SER A CA 1
ATOM 868 C C . SER A 1 108 ? 6.094 -15.477 -18.211 1.00 86.00 108 SER A C 1
ATOM 870 O O . SER A 1 108 ? 6.159 -15.585 -16.987 1.00 86.00 108 SER A O 1
ATOM 872 N N . ILE A 1 109 ? 5.736 -16.515 -18.974 1.00 88.06 109 ILE A N 1
ATOM 873 C CA . ILE A 1 109 ? 5.408 -17.820 -18.376 1.00 88.06 109 ILE A CA 1
ATOM 874 C C . ILE A 1 109 ? 6.588 -18.398 -17.578 1.00 88.06 109 ILE A C 1
ATOM 876 O O . ILE A 1 109 ? 6.378 -19.061 -16.566 1.00 88.06 109 ILE A O 1
ATOM 880 N N . GLN A 1 110 ? 7.826 -18.097 -17.982 1.00 84.44 110 GLN A N 1
ATOM 881 C CA . GLN A 1 110 ? 9.033 -18.461 -17.242 1.00 84.44 110 GLN A CA 1
ATOM 882 C C . GLN A 1 110 ? 9.104 -17.734 -15.893 1.00 84.44 110 GLN A C 1
AT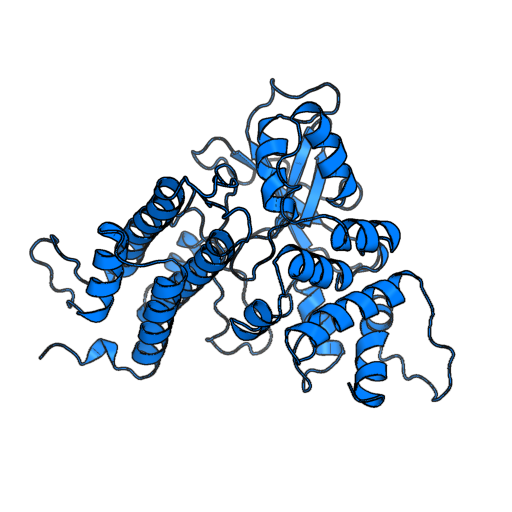OM 884 O O . GLN A 1 110 ? 9.394 -18.367 -14.881 1.00 84.44 110 GLN A O 1
ATOM 889 N N . SER A 1 111 ? 8.789 -16.433 -15.866 1.00 81.75 111 SER A N 1
ATOM 890 C CA . SER A 1 111 ? 8.705 -15.641 -14.632 1.00 81.75 111 SER A CA 1
ATOM 891 C C . SER A 1 111 ? 7.591 -16.158 -13.716 1.00 81.75 111 SER A C 1
ATOM 893 O O . SER A 1 111 ? 7.844 -16.413 -12.543 1.00 81.75 111 SER A O 1
ATOM 895 N N . VAL A 1 112 ? 6.404 -16.457 -14.260 1.00 85.12 112 VAL A N 1
ATOM 896 C CA . VAL A 1 112 ? 5.295 -17.073 -13.509 1.00 85.12 112 VAL A CA 1
ATOM 897 C C . VAL A 1 112 ? 5.726 -18.402 -12.885 1.00 85.12 112 VAL A C 1
ATOM 899 O O . VAL A 1 112 ? 5.529 -18.622 -11.691 1.00 85.12 112 VAL A O 1
ATOM 902 N N . GLN A 1 113 ? 6.349 -19.290 -13.664 1.00 83.88 113 GLN A N 1
ATOM 903 C CA . GLN A 1 113 ? 6.854 -20.569 -13.160 1.00 83.88 113 GLN A CA 1
ATOM 904 C C . GLN A 1 113 ? 7.917 -20.382 -12.076 1.00 83.88 113 GLN A C 1
ATOM 906 O O . GLN A 1 113 ? 7.904 -21.117 -11.088 1.00 83.88 113 GLN A O 1
ATOM 911 N N . ALA A 1 114 ? 8.816 -19.410 -12.238 1.00 76.94 114 ALA A N 1
ATOM 912 C CA . ALA A 1 114 ? 9.808 -19.075 -11.227 1.00 76.94 114 ALA A CA 1
ATOM 913 C C . ALA A 1 114 ? 9.131 -18.593 -9.938 1.00 76.94 114 ALA A C 1
ATOM 915 O O . ALA A 1 114 ? 9.421 -19.136 -8.875 1.00 76.94 114 ALA A O 1
ATOM 916 N N . SER A 1 115 ? 8.171 -17.669 -10.016 1.00 75.94 115 SER A N 1
ATOM 917 C CA . SER A 1 115 ? 7.427 -17.175 -8.850 1.00 75.94 115 SER A CA 1
ATOM 918 C C . SER A 1 115 ? 6.657 -18.280 -8.124 1.00 75.94 115 SER A C 1
ATOM 920 O O . SER A 1 115 ? 6.669 -18.309 -6.899 1.00 75.94 115 SER A O 1
ATOM 922 N N . LEU A 1 116 ? 6.047 -19.223 -8.853 1.00 77.31 116 LEU A N 1
ATOM 923 C CA . LEU A 1 116 ? 5.342 -20.373 -8.263 1.00 77.31 116 LEU A CA 1
ATOM 924 C C . LEU A 1 116 ? 6.282 -21.372 -7.574 1.00 77.31 116 LEU A C 1
ATOM 926 O O . LEU A 1 116 ? 5.883 -22.037 -6.622 1.00 77.31 116 LEU A O 1
ATOM 930 N N . ARG A 1 117 ? 7.516 -21.507 -8.070 1.00 72.94 117 ARG A N 1
ATOM 931 C CA . ARG A 1 117 ? 8.541 -22.409 -7.514 1.00 72.94 117 ARG A CA 1
ATOM 932 C C . ARG A 1 117 ? 9.367 -21.766 -6.407 1.00 72.94 117 ARG A C 1
ATOM 934 O O . ARG A 1 117 ? 10.061 -22.476 -5.685 1.00 72.94 117 ARG A O 1
ATOM 941 N N . THR A 1 118 ? 9.328 -20.442 -6.296 1.00 61.12 118 THR A N 1
ATOM 942 C CA . THR A 1 118 ? 10.117 -19.695 -5.323 1.00 61.12 118 THR A CA 1
ATOM 943 C C . THR A 1 118 ? 9.424 -19.764 -3.964 1.00 61.12 118 THR A C 1
ATOM 945 O O . THR A 1 118 ? 8.323 -19.229 -3.819 1.00 61.12 118 THR A O 1
ATOM 948 N N . PRO A 1 119 ? 10.039 -20.380 -2.938 1.00 55.12 119 PRO A N 1
ATOM 949 C CA . PRO A 1 119 ? 9.490 -20.321 -1.594 1.00 55.12 119 PRO A CA 1
ATOM 950 C C . PRO A 1 119 ? 9.475 -18.863 -1.127 1.00 55.12 119 PRO A C 1
ATOM 952 O O . PRO A 1 119 ? 10.421 -18.118 -1.395 1.00 55.12 119 PRO A O 1
ATOM 955 N N . THR A 1 120 ? 8.465 -18.458 -0.353 1.00 51.16 120 THR A N 1
ATOM 956 C CA . THR A 1 120 ? 8.394 -17.110 0.248 1.00 51.16 120 THR A CA 1
ATOM 957 C C . THR A 1 120 ? 9.661 -16.751 1.059 1.00 51.16 120 THR A C 1
ATOM 959 O O . THR A 1 120 ? 9.975 -15.578 1.229 1.00 51.16 120 THR A O 1
ATOM 962 N N . LEU A 1 121 ? 10.454 -17.754 1.470 1.00 49.81 121 LEU A N 1
ATOM 963 C CA . LEU A 1 121 ? 11.776 -17.634 2.114 1.00 49.81 121 LEU A CA 1
ATOM 964 C C . LEU A 1 121 ? 12.866 -16.966 1.256 1.00 49.81 121 LEU A C 1
ATOM 966 O O . LEU A 1 121 ? 13.852 -16.487 1.809 1.00 49.81 121 LEU A O 1
ATOM 970 N N . ALA A 1 122 ? 12.722 -16.898 -0.070 1.00 47.50 122 ALA A N 1
ATOM 971 C CA . ALA A 1 122 ? 13.753 -16.375 -0.978 1.00 47.50 122 ALA A CA 1
ATOM 972 C C . ALA A 1 122 ? 13.813 -14.830 -1.051 1.00 47.50 122 ALA A C 1
ATOM 974 O O . ALA A 1 122 ? 14.228 -14.260 -2.060 1.00 47.50 122 ALA A O 1
ATOM 975 N N . LEU A 1 123 ? 13.346 -14.131 -0.013 1.00 52.25 123 LEU A N 1
ATOM 976 C CA . LEU A 1 123 ? 13.397 -12.667 0.090 1.00 52.25 123 LEU A CA 1
ATOM 977 C C . LEU A 1 123 ? 14.673 -12.154 0.772 1.00 52.25 123 LEU A C 1
ATOM 979 O O . LEU A 1 123 ? 14.985 -10.969 0.654 1.00 52.25 123 LEU A O 1
ATOM 983 N N . SER A 1 124 ? 15.451 -13.043 1.397 1.00 54.88 124 SER A N 1
ATOM 984 C CA . SER A 1 124 ? 16.837 -12.759 1.776 1.00 54.88 124 SER A CA 1
ATOM 985 C C . SER A 1 124 ? 17.729 -12.900 0.542 1.00 54.88 124 SER A C 1
ATOM 987 O O . SER A 1 124 ? 18.191 -13.987 0.199 1.00 54.88 124 SER A O 1
ATOM 989 N N . VAL A 1 125 ? 17.904 -11.798 -0.182 1.00 63.50 125 VAL A N 1
ATOM 990 C CA . VAL A 1 125 ? 18.799 -11.722 -1.340 1.00 63.50 125 VAL A CA 1
ATOM 991 C C . VAL A 1 125 ? 20.145 -11.200 -0.852 1.00 63.50 125 VAL A C 1
ATOM 993 O O . VAL A 1 125 ? 20.202 -10.196 -0.139 1.00 63.50 125 VAL A O 1
ATOM 996 N N . ALA A 1 126 ? 21.238 -11.862 -1.235 1.00 65.94 126 ALA A N 1
ATOM 997 C CA . ALA A 1 126 ? 22.573 -11.382 -0.901 1.00 65.94 126 ALA A CA 1
ATOM 998 C C . ALA A 1 126 ? 22.772 -9.949 -1.444 1.00 65.94 126 ALA A C 1
ATOM 1000 O O . ALA A 1 126 ? 22.359 -9.677 -2.574 1.00 65.94 126 ALA A O 1
ATOM 1001 N N . PRO A 1 127 ? 23.450 -9.038 -0.715 1.00 65.19 127 PRO A N 1
ATOM 1002 C CA . PRO A 1 127 ? 23.650 -7.653 -1.154 1.00 65.19 127 PRO A CA 1
ATOM 1003 C C . PRO A 1 127 ? 24.210 -7.502 -2.581 1.00 65.19 127 PRO A C 1
ATOM 1005 O O . PRO A 1 127 ? 23.846 -6.577 -3.301 1.00 65.19 127 PRO A O 1
ATOM 1008 N N . ALA A 1 128 ? 25.037 -8.452 -3.027 1.00 67.81 128 ALA A N 1
ATOM 1009 C CA . ALA A 1 128 ? 25.609 -8.473 -4.374 1.00 67.81 128 ALA A CA 1
ATOM 1010 C C . ALA A 1 128 ? 24.592 -8.778 -5.499 1.00 67.81 128 ALA A C 1
ATOM 1012 O O . ALA A 1 128 ? 24.888 -8.563 -6.670 1.00 67.81 128 ALA A O 1
ATOM 1013 N N . GLN A 1 129 ? 23.403 -9.290 -5.170 1.00 78.25 129 GLN A N 1
ATOM 1014 C CA . GLN A 1 129 ? 22.376 -9.726 -6.128 1.00 78.25 129 GLN A CA 1
ATOM 1015 C C . GLN A 1 129 ? 21.137 -8.819 -6.151 1.00 78.25 129 GLN A C 1
ATOM 1017 O O . GLN A 1 129 ? 20.221 -9.049 -6.947 1.00 78.25 129 GLN A O 1
ATOM 1022 N N . LEU A 1 130 ? 21.097 -7.783 -5.307 1.00 81.69 130 LEU A N 1
ATOM 1023 C CA . LEU A 1 130 ? 19.924 -6.919 -5.151 1.00 81.69 130 LEU A CA 1
ATOM 1024 C C . LEU A 1 130 ? 19.520 -6.253 -6.471 1.00 81.69 130 LEU A C 1
ATOM 1026 O O . LEU A 1 130 ? 18.359 -6.334 -6.858 1.00 81.69 130 LEU A O 1
ATOM 1030 N N . GLN A 1 131 ? 20.482 -5.663 -7.190 1.00 86.81 131 GLN A N 1
ATOM 1031 C CA . GLN A 1 131 ? 20.236 -4.973 -8.464 1.00 86.81 131 GLN A CA 1
ATOM 1032 C C . GLN A 1 131 ? 19.642 -5.910 -9.518 1.00 86.81 131 GLN A C 1
ATOM 1034 O O . GLN A 1 131 ? 18.635 -5.575 -10.137 1.00 86.81 131 GLN A O 1
ATOM 1039 N N . ARG A 1 132 ? 20.235 -7.098 -9.699 1.00 84.88 132 ARG A N 1
ATOM 1040 C CA . ARG A 1 132 ? 19.744 -8.091 -10.664 1.00 84.88 132 ARG A CA 1
ATOM 1041 C C . ARG A 1 132 ? 18.312 -8.509 -10.336 1.00 84.88 132 ARG A C 1
ATOM 1043 O O . ARG A 1 132 ? 17.460 -8.487 -11.212 1.00 84.88 132 ARG A O 1
ATOM 1050 N N . THR A 1 133 ? 18.044 -8.797 -9.064 1.00 84.06 133 THR A N 1
ATOM 1051 C CA . THR A 1 133 ? 16.708 -9.206 -8.609 1.00 84.06 133 THR A CA 1
ATOM 1052 C C . THR A 1 133 ? 15.666 -8.116 -8.855 1.00 84.06 133 THR A C 1
ATOM 1054 O O . THR A 1 133 ? 14.552 -8.403 -9.284 1.00 84.06 133 THR A O 1
ATOM 1057 N N . VAL A 1 134 ? 16.015 -6.851 -8.597 1.00 87.06 134 VAL A N 1
ATOM 1058 C CA . VAL A 1 134 ? 15.117 -5.720 -8.859 1.00 87.06 134 VAL A CA 1
ATOM 1059 C C . VAL A 1 134 ? 14.818 -5.596 -10.353 1.00 87.06 134 VAL A C 1
ATOM 1061 O O . VAL A 1 134 ? 13.653 -5.481 -10.709 1.00 87.06 134 VAL A O 1
ATOM 1064 N N . LEU A 1 135 ? 15.828 -5.679 -11.221 1.00 85.75 135 LEU A N 1
ATOM 1065 C CA . LEU A 1 135 ? 15.645 -5.588 -12.677 1.00 85.75 135 LEU A CA 1
ATOM 1066 C C . LEU A 1 135 ? 14.832 -6.755 -13.266 1.00 85.75 135 LEU A C 1
ATOM 1068 O O . LEU A 1 135 ? 14.158 -6.578 -14.275 1.00 85.75 135 LEU A O 1
ATOM 1072 N N . GLU A 1 136 ? 14.890 -7.939 -12.656 1.00 81.75 136 GLU A N 1
ATOM 1073 C CA . GLU A 1 136 ? 14.131 -9.117 -13.099 1.00 81.75 136 GLU A CA 1
ATOM 1074 C C . GLU A 1 136 ? 12.656 -9.086 -12.659 1.00 81.75 136 GLU A C 1
ATOM 1076 O O . GLU A 1 136 ? 11.797 -9.631 -13.352 1.00 81.75 136 GLU A O 1
ATOM 1081 N N . GLU A 1 137 ? 12.349 -8.469 -11.512 1.00 77.69 137 GLU A N 1
ATOM 1082 C CA . GLU A 1 137 ? 11.011 -8.513 -10.896 1.00 77.69 137 GLU A CA 1
ATOM 1083 C C . GLU A 1 137 ? 10.240 -7.188 -10.950 1.00 77.69 137 GLU A C 1
ATOM 1085 O O . GLU A 1 137 ? 9.031 -7.173 -10.698 1.00 77.69 137 GLU A O 1
ATOM 1090 N N . VAL A 1 138 ? 10.910 -6.070 -11.234 1.00 84.50 138 VAL A N 1
ATOM 1091 C CA . VAL A 1 138 ? 10.304 -4.735 -11.247 1.00 84.50 138 VAL A CA 1
ATOM 1092 C C . VAL A 1 138 ? 10.356 -4.149 -12.658 1.00 84.50 138 VAL A C 1
ATOM 1094 O O . VAL A 1 138 ? 11.446 -4.022 -13.212 1.00 84.50 138 VAL A O 1
ATOM 1097 N N . PRO A 1 139 ? 9.209 -3.745 -13.239 1.00 81.94 139 PRO A N 1
ATOM 1098 C CA . PRO A 1 139 ? 9.177 -3.155 -14.572 1.00 81.94 139 PRO A CA 1
ATOM 1099 C C . PRO A 1 139 ? 10.028 -1.888 -14.674 1.00 81.94 139 PRO A C 1
ATOM 1101 O O . PRO A 1 139 ? 9.893 -0.976 -13.853 1.00 81.94 139 PRO A O 1
ATOM 1104 N N . ASP A 1 140 ? 10.851 -1.810 -15.717 1.00 88.31 140 ASP A N 1
ATOM 1105 C CA . ASP A 1 140 ? 11.557 -0.591 -16.100 1.00 88.31 140 ASP A CA 1
ATOM 1106 C C . ASP A 1 140 ? 10.648 0.301 -16.956 1.00 88.31 140 ASP A C 1
ATOM 1108 O O . ASP A 1 140 ? 10.251 -0.052 -18.067 1.00 88.31 140 ASP A O 1
ATOM 1112 N N . LEU A 1 141 ? 10.305 1.467 -16.414 1.00 87.88 141 LEU A N 1
ATOM 1113 C CA . LEU A 1 141 ? 9.412 2.456 -17.009 1.00 87.88 141 LEU A CA 1
ATOM 1114 C C . LEU A 1 141 ? 10.173 3.649 -17.607 1.00 87.88 141 LEU A C 1
ATOM 1116 O O . LEU A 1 141 ? 9.538 4.634 -17.988 1.00 87.88 141 LEU A O 1
ATOM 1120 N N . SER A 1 142 ? 11.505 3.584 -17.720 1.00 89.25 142 SER A N 1
ATOM 1121 C CA . SER A 1 142 ? 12.362 4.709 -18.143 1.00 89.25 142 SER A CA 1
ATOM 1122 C C . SER A 1 142 ? 11.941 5.346 -19.469 1.00 89.25 142 SER A C 1
ATOM 1124 O O . SER A 1 142 ? 12.027 6.558 -19.636 1.00 89.25 142 SER A O 1
ATOM 1126 N N . HIS A 1 143 ? 11.439 4.546 -20.411 1.00 85.88 143 HIS A N 1
ATOM 1127 C CA . HIS A 1 143 ? 10.989 5.028 -21.723 1.00 85.88 143 HIS A CA 1
ATOM 1128 C C . HIS A 1 143 ? 9.501 5.418 -21.768 1.00 85.88 143 HIS A C 1
ATOM 1130 O O . HIS A 1 143 ? 9.029 5.977 -22.761 1.00 85.88 143 HIS A O 1
ATOM 1136 N N . GLU A 1 144 ? 8.745 5.113 -20.712 1.00 82.25 144 GLU A N 1
ATOM 1137 C CA . GLU A 1 144 ? 7.304 5.370 -20.614 1.00 82.25 144 GLU A CA 1
ATOM 1138 C C . GLU A 1 144 ? 6.974 6.589 -19.743 1.00 82.25 144 GLU A C 1
ATOM 1140 O O . GLU A 1 144 ? 5.902 7.189 -19.886 1.00 82.25 144 GLU A O 1
ATOM 1145 N N . VAL A 1 145 ? 7.879 6.948 -18.832 1.00 85.31 145 VAL A N 1
ATOM 1146 C CA . VAL A 1 145 ? 7.788 8.146 -17.999 1.00 85.31 145 VAL A CA 1
ATOM 1147 C C . VAL A 1 145 ? 8.218 9.364 -18.818 1.00 85.31 145 VAL A C 1
ATOM 1149 O O . VAL A 1 145 ? 9.286 9.402 -19.421 1.00 85.31 145 VAL A O 1
ATOM 1152 N N . LYS A 1 146 ? 7.355 10.376 -18.856 1.00 84.38 146 LYS A N 1
ATOM 1153 C CA . LYS A 1 146 ? 7.506 11.625 -19.609 1.00 84.38 146 LYS A CA 1
ATOM 1154 C C . LYS A 1 146 ? 7.156 12.817 -18.719 1.00 84.38 146 LYS A C 1
ATOM 1156 O O . LYS A 1 146 ? 6.568 12.651 -17.653 1.00 84.38 146 LYS A O 1
ATOM 1161 N N . ALA A 1 147 ? 7.478 14.025 -19.189 1.00 80.94 147 ALA A N 1
ATOM 1162 C CA . ALA A 1 147 ? 7.074 15.293 -18.570 1.00 80.94 147 ALA A CA 1
ATOM 1163 C C . ALA A 1 147 ? 7.310 15.329 -17.046 1.00 80.94 147 ALA A C 1
ATOM 1165 O O . ALA A 1 147 ? 6.382 15.556 -16.266 1.00 80.94 147 ALA A O 1
ATOM 1166 N N . VAL A 1 148 ? 8.553 15.045 -16.644 1.00 84.38 148 VAL A N 1
ATOM 1167 C CA . VAL A 1 148 ? 8.991 15.103 -15.246 1.00 84.38 148 VAL A CA 1
ATOM 1168 C C . VAL A 1 148 ? 9.092 16.562 -14.800 1.00 84.38 148 VAL A C 1
ATOM 1170 O O . VAL A 1 148 ? 9.578 17.414 -15.544 1.00 84.38 148 VAL A O 1
ATOM 1173 N N . SER A 1 149 ? 8.632 16.861 -13.587 1.00 85.50 149 SER A N 1
ATOM 1174 C CA . SER A 1 149 ? 8.714 18.192 -12.997 1.00 85.50 149 SER A CA 1
ATOM 1175 C C . SER A 1 149 ? 10.174 18.610 -12.805 1.00 85.50 149 SER A C 1
ATOM 1177 O O . SER A 1 149 ? 10.963 17.896 -12.181 1.00 85.50 149 SER A O 1
ATOM 1179 N N . ALA A 1 150 ? 10.521 19.797 -13.315 1.00 76.69 150 ALA A N 1
ATOM 1180 C CA . ALA A 1 150 ? 11.878 20.338 -13.233 1.00 76.69 150 ALA A CA 1
ATOM 1181 C C . ALA A 1 150 ? 12.337 20.543 -11.779 1.00 76.69 150 ALA A C 1
ATOM 1183 O O . ALA A 1 150 ? 13.479 20.252 -11.437 1.00 76.69 150 ALA A O 1
ATOM 1184 N N . ALA A 1 151 ? 11.430 21.004 -10.915 1.00 77.81 151 ALA A N 1
ATOM 1185 C CA . ALA A 1 151 ? 11.658 21.071 -9.479 1.00 77.81 151 ALA A CA 1
ATOM 1186 C C . ALA A 1 151 ? 11.121 19.804 -8.787 1.00 77.81 151 ALA A C 1
ATOM 1188 O O . ALA A 1 151 ? 10.071 19.284 -9.196 1.00 77.81 151 ALA A O 1
ATOM 1189 N N . PRO A 1 152 ? 11.791 19.320 -7.726 1.00 76.94 152 PRO A N 1
ATOM 1190 C CA . PRO A 1 152 ? 11.216 18.318 -6.841 1.00 76.94 152 PRO A CA 1
ATOM 1191 C C . PRO A 1 152 ? 9.896 18.834 -6.255 1.00 76.94 152 PRO A C 1
ATOM 1193 O O . PRO A 1 152 ? 9.829 19.955 -5.751 1.00 76.94 152 PRO A O 1
ATOM 1196 N N . THR A 1 153 ? 8.842 18.023 -6.301 1.00 68.19 153 THR A N 1
ATOM 1197 C CA . THR A 1 153 ? 7.513 18.364 -5.763 1.00 68.19 153 THR A CA 1
ATOM 1198 C C . THR A 1 153 ? 7.431 18.271 -4.245 1.00 68.19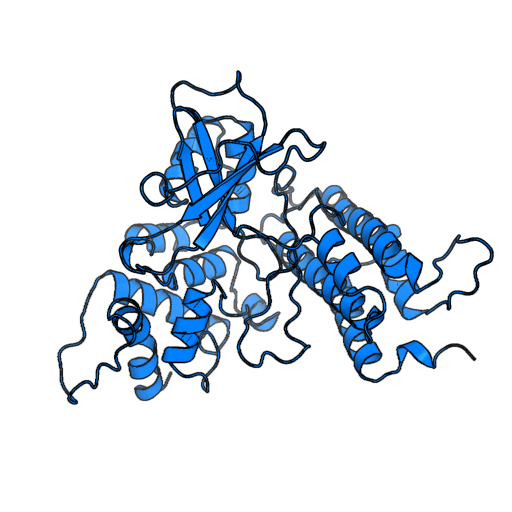 153 THR A C 1
ATOM 1200 O O . THR A 1 153 ? 6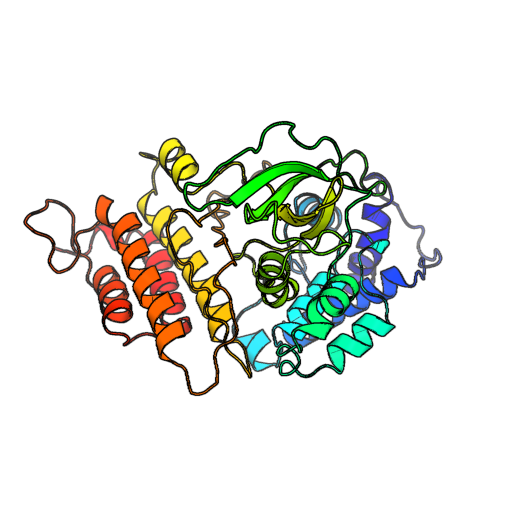.427 18.660 -3.657 1.00 68.19 153 THR A O 1
ATOM 1203 N N . GLY A 1 154 ? 8.480 17.778 -3.594 1.00 58.34 154 GLY A N 1
ATOM 1204 C CA . GLY A 1 154 ? 8.603 17.835 -2.149 1.00 58.34 154 GLY A CA 1
ATOM 1205 C C . GLY A 1 154 ? 10.007 17.470 -1.700 1.00 58.34 154 GLY A C 1
ATOM 1206 O O . GLY A 1 154 ? 10.479 16.373 -1.986 1.00 58.34 154 GLY A O 1
ATOM 1207 N N . PHE A 1 155 ? 10.634 18.378 -0.953 1.00 49.97 155 PHE A N 1
ATOM 1208 C CA . PHE A 1 155 ? 11.497 17.993 0.155 1.00 49.97 155 PHE A CA 1
ATOM 1209 C C . PHE A 1 155 ? 10.553 17.755 1.329 1.00 49.97 155 PHE A C 1
ATOM 1211 O O . PHE A 1 155 ? 10.195 18.684 2.052 1.00 49.97 155 PHE A O 1
ATOM 1218 N N . SER A 1 156 ? 10.100 16.517 1.527 1.00 47.84 156 SER A N 1
ATOM 1219 C CA . SER A 1 156 ? 9.666 16.172 2.877 1.00 47.84 156 SER A CA 1
ATOM 1220 C C . SER A 1 156 ? 10.877 16.437 3.775 1.00 47.84 156 SER A C 1
ATOM 1222 O O . SER A 1 156 ? 12.001 16.110 3.383 1.00 47.84 156 SER A O 1
ATOM 1224 N N . GLY A 1 157 ? 10.699 17.003 4.972 1.00 44.59 157 GLY A N 1
ATOM 1225 C CA . GLY A 1 157 ? 11.780 17.215 5.959 1.00 44.59 157 GLY A CA 1
ATOM 1226 C C . GLY A 1 157 ? 12.525 15.932 6.391 1.00 44.59 157 GLY A C 1
ATOM 1227 O O . GLY A 1 157 ? 13.237 15.920 7.384 1.00 44.59 157 GLY A O 1
ATOM 1228 N N . THR A 1 158 ? 12.337 14.840 5.649 1.00 54.53 158 THR A N 1
ATOM 1229 C CA . THR A 1 158 ? 12.903 13.504 5.752 1.00 54.53 158 THR A CA 1
ATOM 1230 C C . THR A 1 158 ? 14.030 13.232 4.736 1.00 54.53 158 THR A C 1
ATOM 1232 O O . THR A 1 158 ? 14.531 12.106 4.710 1.00 54.53 158 THR A O 1
ATOM 1235 N N . GLY A 1 159 ? 14.421 14.210 3.900 1.00 66.00 159 GLY A N 1
ATOM 1236 C CA . GLY A 1 159 ? 15.535 14.085 2.941 1.00 66.00 159 GLY A CA 1
ATOM 1237 C C . GLY A 1 159 ? 15.225 13.222 1.708 1.00 66.00 159 GLY A C 1
ATOM 1238 O O . GLY A 1 159 ? 16.099 12.511 1.207 1.00 66.00 159 GLY A O 1
ATOM 1239 N N . ARG A 1 160 ? 13.964 13.216 1.253 1.00 76.25 160 ARG A N 1
ATOM 1240 C CA . ARG A 1 160 ? 13.499 12.470 0.071 1.00 76.25 160 ARG A CA 1
ATOM 1241 C C . ARG A 1 160 ? 13.381 13.419 -1.117 1.00 76.25 160 ARG A C 1
ATOM 1243 O O . ARG A 1 160 ? 12.744 14.462 -1.002 1.00 76.25 160 ARG A O 1
ATOM 1250 N N . LEU A 1 161 ? 13.937 13.019 -2.258 1.00 82.94 161 LEU A N 1
ATOM 1251 C CA . LEU A 1 161 ? 13.684 13.672 -3.538 1.00 82.94 161 LEU A CA 1
ATOM 1252 C C . LEU A 1 161 ? 12.472 13.010 -4.177 1.00 82.94 161 LEU A C 1
ATOM 1254 O O . LEU A 1 161 ? 12.469 11.796 -4.400 1.00 82.94 161 LEU A O 1
ATOM 1258 N N . SER A 1 162 ? 11.455 13.813 -4.469 1.00 87.00 162 SER A N 1
ATOM 1259 C CA . SER A 1 162 ? 10.261 13.367 -5.183 1.00 87.00 162 SER A CA 1
ATOM 1260 C C . SER A 1 162 ? 9.995 14.284 -6.366 1.00 87.00 162 SER A C 1
ATOM 1262 O O . SER A 1 162 ? 9.980 15.500 -6.196 1.00 87.00 162 SER A O 1
ATOM 1264 N N . HIS A 1 163 ? 9.773 13.713 -7.544 1.00 88.75 163 HIS A N 1
ATOM 1265 C CA . HIS A 1 163 ? 9.344 14.437 -8.738 1.00 88.75 163 HIS A CA 1
ATOM 1266 C C . HIS A 1 163 ? 7.976 13.927 -9.172 1.00 88.75 163 HIS A C 1
ATOM 1268 O O . HIS A 1 163 ? 7.720 12.720 -9.157 1.00 88.75 163 HIS A O 1
ATOM 1274 N N . MET A 1 164 ? 7.114 14.837 -9.608 1.00 89.75 164 MET A N 1
ATOM 1275 C CA . MET A 1 164 ? 5.901 14.457 -10.319 1.00 89.75 164 MET A CA 1
ATOM 1276 C C . MET A 1 164 ? 6.265 14.208 -11.776 1.00 89.75 164 MET A C 1
ATOM 1278 O O . MET A 1 164 ? 7.019 14.972 -12.374 1.00 89.75 164 MET A O 1
ATOM 1282 N N . ALA A 1 165 ? 5.743 13.137 -12.350 1.00 90.75 165 ALA A N 1
ATOM 1283 C CA . ALA A 1 165 ? 5.904 12.837 -13.759 1.00 90.75 165 ALA A CA 1
ATOM 1284 C C . ALA A 1 165 ? 4.611 12.276 -14.342 1.00 90.75 165 ALA A C 1
ATOM 1286 O O . ALA A 1 165 ? 3.661 11.942 -13.632 1.00 90.75 165 ALA A O 1
ATOM 1287 N N . HIS A 1 166 ? 4.592 12.146 -15.659 1.00 87.31 166 HIS A N 1
ATOM 1288 C CA . HIS A 1 166 ? 3.484 11.586 -16.403 1.00 87.31 166 HIS A CA 1
ATOM 1289 C C . HIS A 1 166 ? 3.901 10.248 -17.002 1.00 87.31 166 HIS A C 1
ATOM 1291 O O . HIS A 1 166 ? 4.791 10.174 -17.842 1.00 87.31 166 HIS A O 1
ATOM 1297 N N . TRP A 1 167 ? 3.249 9.174 -16.587 1.00 82.44 167 TRP A N 1
ATOM 1298 C CA . TRP A 1 167 ? 3.420 7.859 -17.178 1.00 82.44 167 TRP A CA 1
ATOM 1299 C C . TRP A 1 167 ? 2.375 7.659 -18.273 1.00 82.44 167 TRP A C 1
ATOM 1301 O O . TRP A 1 167 ? 1.170 7.693 -18.009 1.00 82.44 167 TRP A O 1
ATOM 1311 N N . ALA A 1 168 ? 2.842 7.487 -19.508 1.00 73.62 168 ALA A N 1
ATOM 1312 C CA . ALA A 1 168 ? 1.997 7.367 -20.692 1.00 73.62 168 ALA A CA 1
ATOM 1313 C C . ALA A 1 168 ? 2.427 6.149 -21.528 1.00 73.62 168 ALA A C 1
ATOM 1315 O O . ALA A 1 168 ? 3.175 6.302 -22.503 1.00 73.62 168 ALA A O 1
ATOM 1316 N N . PRO A 1 169 ? 1.975 4.935 -21.163 1.00 63.91 169 PRO A N 1
ATOM 1317 C CA . PRO A 1 169 ? 2.203 3.742 -21.969 1.00 63.91 169 PRO A CA 1
ATOM 1318 C C . PRO A 1 169 ? 1.546 3.922 -23.342 1.00 63.91 169 PRO A C 1
ATOM 1320 O O . PRO A 1 169 ? 0.406 4.383 -23.438 1.00 63.91 169 PRO A O 1
ATOM 1323 N N . CYS A 1 170 ? 2.251 3.570 -24.419 1.00 55.25 170 CYS A N 1
ATOM 1324 C CA . CYS A 1 170 ? 1.777 3.823 -25.781 1.00 55.25 170 CYS A CA 1
ATOM 1325 C C . CYS A 1 170 ? 0.482 3.065 -26.132 1.00 55.25 170 CYS A C 1
ATOM 1327 O O . CYS A 1 170 ? -0.272 3.529 -26.981 1.00 55.25 170 CYS A O 1
ATOM 1329 N N . GLU A 1 171 ? 0.179 1.964 -25.445 1.00 47.88 171 GLU A N 1
ATOM 1330 C CA . GLU A 1 171 ? -0.995 1.110 -25.661 1.00 47.88 171 GLU A CA 1
ATOM 1331 C C . GLU A 1 171 ? -2.279 1.622 -25.006 1.00 47.88 171 GLU A C 1
ATOM 1333 O O . GLU A 1 171 ? -3.356 1.146 -25.356 1.00 47.88 171 GLU A O 1
ATOM 1338 N N . ILE A 1 172 ? -2.193 2.559 -24.056 1.00 45.94 172 ILE A N 1
ATOM 1339 C CA . ILE A 1 172 ? -3.375 3.175 -23.423 1.00 45.94 172 ILE A CA 1
ATOM 1340 C C . ILE A 1 172 ? -3.514 4.659 -23.756 1.00 45.94 172 ILE A C 1
ATOM 1342 O O . ILE A 1 172 ? -4.383 5.319 -23.195 1.00 45.94 172 ILE A O 1
ATOM 1346 N N . ASN A 1 173 ? -2.714 5.178 -24.693 1.00 44.91 173 ASN A N 1
ATOM 1347 C CA . ASN A 1 173 ? -2.851 6.529 -25.243 1.00 44.91 173 ASN A CA 1
ATOM 1348 C C . ASN A 1 173 ? -4.329 6.813 -25.618 1.00 44.91 173 ASN A C 1
ATOM 1350 O O . ASN A 1 173 ? -4.915 6.020 -26.361 1.00 44.91 173 ASN A O 1
ATOM 1354 N N . PRO A 1 174 ? -4.960 7.893 -25.108 1.00 51.38 174 PRO A N 1
ATOM 1355 C CA . PRO A 1 174 ? -4.367 9.063 -24.442 1.00 51.38 174 PRO A CA 1
ATOM 1356 C C . PRO A 1 174 ? -4.340 9.053 -22.909 1.00 51.38 174 PRO A C 1
ATOM 1358 O O . PRO A 1 174 ? -4.139 10.106 -22.312 1.00 51.38 174 PRO A O 1
ATOM 1361 N N . LEU A 1 175 ? -4.511 7.912 -22.235 1.00 58.84 175 LEU A N 1
ATOM 1362 C CA . LEU A 1 175 ? -4.415 7.851 -20.773 1.00 58.84 175 LEU A CA 1
ATOM 1363 C C . LEU A 1 175 ? -2.984 8.120 -20.308 1.00 58.84 175 LEU A C 1
ATOM 1365 O O . LEU A 1 175 ? -2.108 7.257 -20.344 1.00 58.84 175 LEU A O 1
ATOM 1369 N N . VAL A 1 176 ? -2.793 9.338 -19.822 1.00 68.12 176 VAL A N 1
ATOM 1370 C CA . VAL A 1 176 ? -1.608 9.777 -19.104 1.00 68.12 176 VAL A CA 1
ATOM 1371 C C . VAL A 1 176 ? -1.918 9.723 -17.612 1.00 68.12 176 VAL A C 1
ATOM 1373 O O . VAL A 1 176 ? -2.874 10.346 -17.151 1.00 68.12 176 VAL A O 1
ATOM 1376 N N . ARG A 1 177 ? -1.116 8.988 -16.841 1.00 75.88 177 ARG A N 1
ATOM 1377 C CA . ARG A 1 177 ? -1.246 8.925 -15.380 1.00 75.88 177 ARG A CA 1
ATOM 1378 C C . ARG A 1 177 ? -0.181 9.768 -14.709 1.00 75.88 177 ARG A C 1
ATOM 1380 O O . ARG A 1 177 ? 0.986 9.685 -15.077 1.00 75.88 177 ARG A O 1
ATOM 1387 N N . LYS A 1 178 ? -0.559 10.514 -13.675 1.00 84.06 178 LYS A N 1
ATOM 1388 C CA . LYS A 1 178 ? 0.422 11.155 -12.798 1.00 84.06 178 LYS A CA 1
ATOM 1389 C C . LYS A 1 178 ? 1.089 10.086 -11.931 1.00 84.06 178 LYS A C 1
ATOM 1391 O O . LYS A 1 178 ? 0.413 9.276 -11.293 1.00 84.06 178 LYS A O 1
ATOM 1396 N N . VAL A 1 179 ? 2.414 10.079 -11.918 1.00 87.75 179 VAL A N 1
ATOM 1397 C CA . VAL A 1 179 ? 3.243 9.185 -11.104 1.00 87.75 179 VAL A CA 1
ATOM 1398 C C . VAL A 1 179 ? 4.242 9.993 -10.286 1.00 87.75 179 VAL A C 1
ATOM 1400 O O . VAL A 1 179 ? 4.618 11.105 -10.657 1.00 87.75 179 VAL A O 1
ATOM 1403 N N . CYS A 1 180 ? 4.643 9.440 -9.150 1.00 90.38 180 CYS A N 1
ATOM 1404 C CA . CYS A 1 180 ? 5.690 9.985 -8.306 1.00 90.38 180 CYS A CA 1
ATOM 1405 C C . CYS A 1 180 ? 6.978 9.195 -8.547 1.00 90.38 180 CYS A C 1
ATOM 1407 O O . CYS A 1 180 ? 6.991 7.969 -8.416 1.00 90.38 180 CYS A O 1
ATOM 1409 N N . LEU A 1 181 ? 8.052 9.899 -8.899 1.00 92.25 181 LEU A N 1
ATOM 1410 C CA . LEU A 1 181 ? 9.406 9.357 -8.947 1.00 92.25 181 LEU A CA 1
ATOM 1411 C C . LEU A 1 181 ? 10.088 9.710 -7.641 1.00 92.25 181 LEU A C 1
ATOM 1413 O O . LEU A 1 181 ? 10.214 10.892 -7.324 1.00 92.25 181 LEU A O 1
ATOM 1417 N N . SER A 1 182 ? 10.533 8.714 -6.886 1.00 89.88 182 SER A N 1
ATOM 1418 C CA . SER A 1 182 ? 11.072 8.968 -5.556 1.00 89.88 182 SER A CA 1
ATOM 1419 C C . SER A 1 182 ? 12.329 8.172 -5.238 1.00 89.88 182 SER A C 1
ATOM 1421 O O . SER A 1 182 ? 12.502 7.034 -5.678 1.00 89.88 182 SER A O 1
ATOM 1423 N N . ARG A 1 183 ? 13.217 8.811 -4.476 1.00 88.06 183 ARG A N 1
ATOM 1424 C CA . ARG A 1 183 ? 14.439 8.231 -3.910 1.00 88.06 183 ARG A CA 1
ATOM 1425 C C . ARG A 1 183 ? 14.903 9.055 -2.709 1.00 88.06 183 ARG A C 1
ATOM 1427 O O . ARG A 1 183 ? 14.454 10.185 -2.509 1.00 88.06 183 ARG A O 1
ATOM 1434 N N . LYS A 1 184 ? 15.843 8.523 -1.933 1.00 83.69 184 LYS A N 1
ATOM 1435 C CA . LYS A 1 184 ? 16.588 9.317 -0.950 1.00 83.69 184 LYS A CA 1
ATOM 1436 C C . LYS A 1 184 ? 17.483 10.342 -1.664 1.00 83.69 184 LYS A C 1
ATOM 1438 O O . LYS A 1 184 ? 17.959 10.075 -2.768 1.00 83.69 184 LYS A O 1
ATOM 1443 N N . ASP A 1 185 ? 17.700 11.501 -1.046 1.00 77.69 185 ASP A N 1
ATOM 1444 C CA . ASP A 1 185 ? 18.708 12.458 -1.507 1.00 77.69 185 ASP A CA 1
ATOM 1445 C C . ASP A 1 185 ? 20.119 11.977 -1.125 1.00 77.69 185 ASP A C 1
ATOM 1447 O O . ASP A 1 185 ? 20.659 12.287 -0.065 1.00 77.69 185 ASP A O 1
ATOM 1451 N N . ASP A 1 186 ? 20.677 11.110 -1.963 1.00 74.88 186 ASP A N 1
ATOM 1452 C CA . ASP A 1 186 ? 21.988 10.475 -1.807 1.00 74.88 186 ASP A CA 1
ATOM 1453 C C . ASP A 1 186 ? 22.820 10.662 -3.085 1.00 74.88 186 ASP A C 1
ATOM 1455 O O . ASP A 1 186 ? 23.397 9.730 -3.651 1.00 74.88 186 ASP A O 1
ATOM 1459 N N . THR A 1 187 ? 22.870 11.913 -3.551 1.00 69.38 187 THR A N 1
ATOM 1460 C CA . THR A 1 187 ? 23.467 12.332 -4.829 1.00 69.38 187 THR A CA 1
ATOM 1461 C C . THR A 1 187 ? 24.879 11.796 -5.095 1.00 69.38 187 THR A C 1
ATOM 1463 O O . THR A 1 187 ? 25.210 11.526 -6.252 1.00 69.38 187 THR A O 1
ATOM 1466 N N . HIS A 1 188 ? 25.689 11.618 -4.050 1.00 75.06 188 HIS A N 1
ATOM 1467 C CA . HIS A 1 188 ? 27.087 11.184 -4.136 1.00 75.06 188 HIS A CA 1
ATOM 1468 C C . HIS A 1 188 ? 27.310 9.680 -3.895 1.00 75.06 188 HIS A C 1
ATOM 1470 O O . HIS A 1 188 ? 28.436 9.216 -4.040 1.00 75.06 188 HIS A O 1
ATOM 1476 N N . LEU A 1 189 ? 26.276 8.912 -3.533 1.00 81.12 189 LEU A N 1
ATOM 1477 C CA . LEU A 1 189 ? 26.405 7.511 -3.092 1.00 81.12 189 LEU A CA 1
ATOM 1478 C C . LEU A 1 189 ? 25.856 6.497 -4.111 1.00 81.12 189 LEU A C 1
ATOM 1480 O O . LEU A 1 189 ? 25.505 5.372 -3.752 1.00 81.12 189 LEU A O 1
ATOM 1484 N N . VAL A 1 190 ? 25.759 6.888 -5.384 1.00 84.38 190 VAL A N 1
ATOM 1485 C CA . VAL A 1 190 ? 25.339 5.982 -6.460 1.00 84.38 190 VAL A CA 1
ATOM 1486 C C . VAL A 1 190 ? 26.522 5.240 -7.074 1.00 84.38 190 VAL A C 1
ATOM 1488 O O . VAL A 1 190 ? 27.616 5.787 -7.196 1.00 84.38 190 VAL A O 1
ATOM 1491 N N . ASN A 1 191 ? 26.295 3.997 -7.497 1.00 86.62 191 ASN A N 1
ATOM 1492 C CA . ASN A 1 191 ? 27.256 3.256 -8.311 1.00 86.62 191 ASN A CA 1
ATOM 1493 C C . ASN A 1 191 ? 27.298 3.783 -9.763 1.00 86.62 191 ASN A C 1
ATOM 1495 O O . ASN A 1 191 ? 26.518 4.658 -10.145 1.00 86.62 191 ASN A O 1
ATOM 1499 N N . SER A 1 192 ? 28.185 3.221 -10.592 1.00 84.94 192 SER A N 1
ATOM 1500 C CA . SER A 1 192 ? 28.342 3.587 -12.012 1.00 84.94 192 SER A CA 1
ATOM 1501 C C . SER A 1 192 ? 27.054 3.482 -12.836 1.00 84.94 192 SER A C 1
ATOM 1503 O O . SER A 1 192 ? 26.883 4.209 -13.811 1.00 84.94 192 SER A O 1
ATOM 1505 N N . ASP A 1 193 ? 26.132 2.607 -12.433 1.00 87.06 193 ASP A N 1
ATOM 1506 C CA . ASP A 1 193 ? 24.862 2.377 -13.124 1.00 87.06 193 ASP A CA 1
ATOM 1507 C C . ASP A 1 193 ? 23.738 3.308 -12.641 1.00 87.06 193 ASP A C 1
ATOM 1509 O O . ASP A 1 193 ? 22.648 3.303 -13.231 1.00 87.06 193 ASP A O 1
ATOM 1513 N N . GLY A 1 194 ? 23.990 4.112 -11.602 1.00 87.12 194 GLY A N 1
ATOM 1514 C CA . GLY A 1 194 ? 23.052 5.079 -11.033 1.00 87.12 194 GLY A CA 1
ATOM 1515 C C . GLY A 1 194 ? 22.226 4.583 -9.845 1.00 87.12 194 GLY A C 1
ATOM 1516 O O . GLY A 1 194 ? 21.296 5.280 -9.418 1.00 87.12 194 GLY A O 1
ATOM 1517 N N . TRP A 1 195 ? 22.510 3.380 -9.339 1.00 89.00 195 TRP A N 1
ATOM 1518 C CA . TRP A 1 195 ? 21.810 2.770 -8.206 1.00 89.00 195 TRP A CA 1
ATOM 1519 C C . TRP A 1 195 ? 22.398 3.233 -6.880 1.00 89.00 195 TRP A C 1
ATOM 1521 O O . TRP A 1 195 ? 23.617 3.244 -6.725 1.00 89.00 195 TRP A O 1
ATOM 1531 N N . SER A 1 196 ? 21.539 3.534 -5.903 1.00 88.81 196 SER A N 1
ATOM 1532 C CA . SER A 1 196 ? 21.950 3.638 -4.501 1.00 88.81 196 SER A CA 1
ATOM 1533 C C . SER A 1 196 ? 21.555 2.389 -3.719 1.00 88.81 196 SER A C 1
ATOM 1535 O O . SER A 1 196 ? 20.576 1.704 -4.040 1.00 88.81 196 SER A O 1
ATOM 1537 N N . THR A 1 197 ? 22.330 2.074 -2.682 1.00 85.50 197 THR A N 1
ATOM 1538 C CA . THR A 1 197 ? 22.073 0.895 -1.840 1.00 85.50 197 THR A CA 1
ATOM 1539 C C . THR A 1 197 ? 20.769 1.067 -1.057 1.00 85.50 197 THR A C 1
ATOM 1541 O O . THR A 1 197 ? 20.031 0.109 -0.843 1.00 85.50 197 THR A O 1
ATOM 1544 N N . GLU A 1 198 ? 20.461 2.296 -0.658 1.00 86.38 198 GLU A N 1
ATOM 1545 C CA . GLU A 1 198 ? 19.247 2.703 0.039 1.00 86.38 198 GLU A CA 1
ATOM 1546 C C . GLU A 1 198 ? 18.009 2.475 -0.825 1.00 86.38 198 GLU A C 1
ATOM 1548 O O . GLU A 1 198 ? 17.053 1.858 -0.356 1.00 86.38 198 GLU A O 1
ATOM 1553 N N . LEU A 1 199 ? 18.050 2.892 -2.096 1.00 89.38 199 LEU A N 1
ATOM 1554 C CA . LEU A 1 199 ? 16.950 2.663 -3.031 1.00 89.38 199 LEU A CA 1
ATOM 1555 C C . LEU A 1 199 ? 16.713 1.165 -3.252 1.00 89.38 199 LEU A C 1
ATOM 1557 O O . LEU A 1 199 ? 15.571 0.712 -3.230 1.00 89.38 199 LEU A O 1
ATOM 1561 N N . LEU A 1 200 ? 17.783 0.381 -3.425 1.00 88.88 200 LEU A N 1
ATOM 1562 C CA . LEU A 1 200 ? 17.668 -1.073 -3.557 1.00 88.88 200 LEU A CA 1
ATOM 1563 C C . LEU A 1 200 ? 17.026 -1.690 -2.307 1.00 88.88 200 LEU A C 1
ATOM 1565 O O . LEU A 1 200 ? 16.095 -2.482 -2.433 1.00 88.88 200 LEU A O 1
ATOM 1569 N N . ARG A 1 201 ? 17.468 -1.302 -1.105 1.00 84.62 201 ARG A N 1
ATOM 1570 C CA . ARG A 1 201 ? 16.894 -1.787 0.162 1.00 84.62 201 ARG A CA 1
ATOM 1571 C C . ARG A 1 201 ? 15.417 -1.433 0.331 1.00 84.62 201 ARG A C 1
ATOM 1573 O O . ARG A 1 201 ? 14.687 -2.273 0.838 1.00 84.62 201 ARG A O 1
ATOM 1580 N N . GLU A 1 202 ? 14.982 -0.254 -0.112 1.00 88.81 202 GLU A N 1
ATOM 1581 C CA . GLU A 1 202 ? 13.568 0.158 -0.089 1.00 88.81 202 GLU A CA 1
ATOM 1582 C C . GLU A 1 202 ? 12.731 -0.634 -1.110 1.00 88.81 202 GLU A C 1
ATOM 1584 O O . GLU A 1 202 ? 11.659 -1.149 -0.788 1.00 88.81 202 GLU A O 1
ATOM 1589 N N . ILE A 1 203 ? 13.228 -0.779 -2.344 1.00 89.44 203 ILE A N 1
ATOM 1590 C CA . ILE A 1 203 ? 12.500 -1.455 -3.427 1.00 89.44 203 ILE A CA 1
ATOM 1591 C C . ILE A 1 203 ? 12.350 -2.949 -3.158 1.00 89.44 203 ILE A C 1
ATOM 1593 O O . ILE A 1 203 ? 11.319 -3.525 -3.498 1.00 89.44 203 ILE A O 1
ATOM 1597 N N . LEU A 1 204 ? 13.353 -3.602 -2.572 1.00 85.12 204 LEU A N 1
ATOM 1598 C CA . LEU A 1 204 ? 13.346 -5.053 -2.402 1.00 85.12 204 LEU A CA 1
ATOM 1599 C C . LEU A 1 204 ? 12.090 -5.579 -1.695 1.00 85.12 204 LEU A C 1
ATOM 1601 O O . LEU A 1 204 ? 11.402 -6.394 -2.303 1.00 85.12 204 LEU A O 1
ATOM 1605 N N . PRO A 1 205 ? 11.739 -5.178 -0.467 1.00 82.88 205 PRO A N 1
ATOM 1606 C CA . PRO A 1 205 ? 10.500 -5.645 0.142 1.00 82.88 205 PRO A CA 1
ATOM 1607 C C . PRO A 1 205 ? 9.283 -5.105 -0.628 1.00 82.88 205 PRO A C 1
ATOM 1609 O O . PRO A 1 205 ? 8.337 -5.847 -0.891 1.00 82.88 205 PRO A O 1
ATOM 1612 N N . TRP A 1 206 ? 9.325 -3.852 -1.095 1.00 87.69 206 TRP A N 1
ATOM 1613 C CA . TRP A 1 206 ? 8.197 -3.193 -1.762 1.00 87.69 206 TRP A CA 1
ATOM 1614 C C . TRP A 1 206 ? 7.781 -3.859 -3.083 1.00 87.69 206 TRP A C 1
ATOM 1616 O O . TRP A 1 206 ? 6.593 -3.915 -3.421 1.00 87.69 206 TRP A O 1
ATOM 1626 N N . ARG A 1 207 ? 8.728 -4.456 -3.816 1.00 82.25 207 ARG A N 1
ATOM 1627 C CA . ARG A 1 207 ? 8.495 -5.055 -5.140 1.00 82.25 207 ARG A CA 1
ATOM 1628 C C . ARG A 1 207 ? 7.394 -6.103 -5.143 1.00 82.25 207 ARG A C 1
ATOM 1630 O O . ARG A 1 207 ? 6.635 -6.179 -6.109 1.00 82.25 207 ARG A O 1
ATOM 1637 N N . ARG A 1 208 ? 7.250 -6.851 -4.047 1.00 75.00 208 ARG A N 1
ATOM 1638 C CA . ARG A 1 208 ? 6.253 -7.919 -3.928 1.00 75.00 208 ARG A CA 1
ATOM 1639 C C . ARG A 1 208 ? 5.008 -7.501 -3.130 1.00 75.00 208 ARG A C 1
ATOM 1641 O O . ARG A 1 208 ? 3.992 -8.174 -3.236 1.00 75.00 208 ARG A O 1
ATOM 1648 N N . VAL A 1 209 ? 5.034 -6.369 -2.413 1.00 77.06 209 VAL A N 1
ATOM 1649 C CA . VAL A 1 209 ? 3.922 -5.887 -1.562 1.00 77.06 209 VAL A CA 1
ATOM 1650 C C . VAL A 1 209 ? 2.770 -5.319 -2.373 1.00 77.06 209 VAL A C 1
ATOM 1652 O O . VAL A 1 209 ? 2.902 -4.255 -2.972 1.00 77.06 209 VAL A O 1
ATOM 1655 N N . ARG A 1 210 ? 1.621 -6.011 -2.402 1.00 76.12 210 ARG A N 1
ATOM 1656 C CA . ARG A 1 210 ? 0.388 -5.502 -3.030 1.00 76.12 210 ARG A CA 1
ATOM 1657 C C . ARG A 1 210 ? -0.821 -5.685 -2.128 1.00 76.12 210 ARG A C 1
ATOM 1659 O O . ARG A 1 210 ? -1.316 -6.793 -1.954 1.00 76.12 210 ARG A O 1
ATOM 1666 N N . HIS A 1 211 ? -1.313 -4.566 -1.621 1.00 79.00 211 HIS A N 1
ATOM 1667 C CA . HIS A 1 211 ? -2.505 -4.477 -0.794 1.00 79.00 211 HIS A CA 1
ATOM 1668 C C . HIS A 1 211 ? -3.248 -3.189 -1.140 1.00 79.00 211 HIS A C 1
ATOM 1670 O O . HIS A 1 211 ? -2.617 -2.214 -1.537 1.00 79.00 211 HIS A O 1
ATOM 1676 N N . ASN A 1 212 ? -4.569 -3.170 -0.975 1.00 81.00 212 ASN A N 1
ATOM 1677 C CA . ASN A 1 212 ? -5.377 -1.996 -1.321 1.00 81.00 212 ASN A CA 1
ATOM 1678 C C . ASN A 1 212 ? -5.061 -0.781 -0.449 1.00 81.00 212 ASN A C 1
ATOM 1680 O O . ASN A 1 212 ? -5.165 0.343 -0.915 1.00 81.00 212 ASN A O 1
ATOM 1684 N N . ASN A 1 213 ? -4.641 -1.027 0.791 1.00 88.62 213 ASN A N 1
ATOM 1685 C CA . ASN A 1 213 ? -4.292 0.006 1.763 1.00 88.62 213 ASN A CA 1
ATOM 1686 C C . ASN A 1 213 ? -2.774 0.234 1.884 1.00 88.62 213 ASN A C 1
ATOM 1688 O O . ASN A 1 213 ? -2.311 0.795 2.873 1.00 88.62 213 ASN A O 1
ATOM 1692 N N . LEU A 1 214 ? -1.986 -0.214 0.899 1.00 88.56 214 LEU A N 1
ATOM 1693 C CA . LEU A 1 214 ? -0.552 0.072 0.794 1.00 88.56 214 LEU A CA 1
ATOM 1694 C C . LEU A 1 214 ? -0.256 0.720 -0.555 1.00 88.56 214 LEU A C 1
ATOM 1696 O O . LEU A 1 214 ? -0.750 0.268 -1.588 1.00 88.56 214 LEU A O 1
ATOM 1700 N N . VAL A 1 215 ? 0.590 1.749 -0.571 1.00 87.56 215 VAL A N 1
ATOM 1701 C CA . VAL A 1 215 ? 0.993 2.389 -1.831 1.00 87.56 215 VAL A CA 1
ATOM 1702 C C . VAL A 1 215 ? 1.745 1.376 -2.715 1.00 87.56 215 VAL A C 1
ATOM 1704 O O . VAL A 1 215 ? 2.767 0.831 -2.291 1.00 87.56 215 VAL A O 1
ATOM 1707 N N . PRO A 1 216 ? 1.293 1.097 -3.953 1.00 84.25 216 PRO A N 1
ATOM 1708 C CA . PRO A 1 216 ? 1.927 0.088 -4.793 1.00 84.25 216 PRO A CA 1
ATOM 1709 C C . PRO A 1 216 ? 3.197 0.620 -5.470 1.00 84.25 216 PRO A C 1
ATOM 1711 O O . PRO A 1 216 ? 3.254 1.777 -5.891 1.00 84.25 216 PRO A O 1
ATOM 1714 N N . LEU A 1 217 ? 4.182 -0.263 -5.662 1.00 87.00 217 LEU A N 1
ATOM 1715 C CA . LEU A 1 217 ? 5.292 -0.021 -6.582 1.00 87.00 217 LEU A CA 1
ATOM 1716 C C . LEU A 1 217 ? 4.820 -0.316 -8.011 1.00 87.00 217 LEU A C 1
ATOM 1718 O O . LEU A 1 217 ? 4.439 -1.449 -8.321 1.00 87.00 217 LEU A O 1
ATOM 1722 N N . LEU A 1 218 ? 4.825 0.691 -8.879 1.00 83.44 218 LEU A N 1
ATOM 1723 C CA . LEU A 1 218 ? 4.474 0.526 -10.293 1.00 83.44 218 LEU A CA 1
ATOM 1724 C C . LEU A 1 218 ? 5.667 0.030 -11.109 1.00 83.44 218 LEU A C 1
ATOM 1726 O O . LEU A 1 218 ? 5.495 -0.792 -12.003 1.00 83.44 218 LEU A O 1
ATOM 1730 N N . GLY A 1 219 ? 6.865 0.507 -10.779 1.00 86.81 219 GLY A N 1
ATOM 1731 C CA . GLY A 1 219 ? 8.089 0.162 -11.486 1.00 86.81 219 GLY A CA 1
ATOM 1732 C C . GLY A 1 219 ? 9.295 0.944 -10.977 1.00 86.81 219 GLY A C 1
ATOM 1733 O O . GLY A 1 219 ? 9.255 1.561 -9.909 1.00 86.81 219 GLY A O 1
ATOM 1734 N N . ILE A 1 220 ? 10.352 0.938 -11.773 1.00 92.50 220 ILE A N 1
ATOM 1735 C CA . ILE A 1 220 ? 11.556 1.756 -11.612 1.00 92.50 220 ILE A CA 1
ATOM 1736 C C . ILE A 1 220 ? 11.749 2.619 -12.852 1.00 92.50 220 ILE A C 1
ATOM 1738 O O . ILE A 1 220 ? 11.291 2.275 -13.935 1.00 92.50 220 ILE A O 1
ATOM 1742 N N . CYS A 1 221 ? 12.411 3.756 -12.696 1.00 93.00 221 CYS A N 1
ATOM 1743 C CA . CYS A 1 221 ? 12.710 4.653 -13.803 1.00 93.00 221 CYS A CA 1
ATOM 1744 C C . CYS A 1 221 ? 14.115 5.211 -13.624 1.00 93.00 221 CYS A C 1
ATOM 1746 O O . CYS A 1 221 ? 14.453 5.710 -12.547 1.00 93.00 221 CYS A O 1
ATOM 1748 N N . LYS A 1 222 ? 14.919 5.155 -14.680 1.00 92.06 222 LYS A N 1
ATOM 1749 C CA . LYS A 1 222 ? 16.193 5.850 -14.764 1.00 92.06 222 LYS A CA 1
ATOM 1750 C C . LYS A 1 222 ? 15.968 7.208 -15.414 1.00 92.06 222 LYS A C 1
ATOM 1752 O O . LYS A 1 222 ? 15.498 7.294 -16.543 1.00 92.06 222 LYS A O 1
ATOM 1757 N N . MET A 1 223 ? 16.299 8.263 -14.683 1.00 88.38 223 MET A N 1
ATOM 1758 C CA . MET A 1 223 ? 16.312 9.633 -15.182 1.00 88.38 223 MET A CA 1
ATOM 1759 C C . MET A 1 223 ? 17.742 10.154 -15.093 1.00 88.38 223 MET A C 1
ATOM 1761 O O . MET A 1 223 ? 18.390 10.024 -14.052 1.00 88.38 223 MET A O 1
ATOM 1765 N N . ASP A 1 224 ? 18.243 10.686 -16.206 1.00 84.62 224 ASP A N 1
ATOM 1766 C CA . ASP A 1 224 ? 19.643 11.065 -16.391 1.00 84.62 224 ASP A CA 1
ATOM 1767 C C . ASP A 1 224 ? 20.595 9.909 -16.031 1.00 84.62 224 ASP A C 1
ATOM 1769 O O . ASP A 1 224 ? 20.694 8.906 -16.741 1.00 84.62 224 ASP A O 1
ATOM 1773 N N . THR A 1 225 ? 21.279 10.009 -14.894 1.00 86.88 225 THR A N 1
ATOM 1774 C CA . THR A 1 225 ? 22.255 9.025 -14.413 1.00 86.88 225 THR A CA 1
ATOM 1775 C C . THR A 1 225 ? 21.771 8.261 -13.186 1.00 86.88 225 THR A C 1
ATOM 1777 O O . THR A 1 225 ? 22.573 7.612 -12.521 1.00 86.88 225 THR A O 1
ATOM 1780 N N . ARG A 1 226 ? 20.478 8.331 -12.847 1.00 90.62 226 ARG A N 1
ATOM 1781 C CA . ARG A 1 226 ? 19.969 7.932 -11.529 1.00 90.62 226 ARG A CA 1
ATOM 1782 C C . ARG A 1 226 ? 18.668 7.145 -11.595 1.00 90.62 226 ARG A C 1
ATOM 1784 O O . ARG A 1 226 ? 17.749 7.511 -12.318 1.00 90.62 226 ARG A O 1
ATOM 1791 N N . TRP A 1 227 ? 18.577 6.094 -10.783 1.00 92.94 227 TRP A N 1
ATOM 1792 C CA . TRP A 1 227 ? 17.346 5.318 -10.615 1.00 92.94 227 TRP A CA 1
ATOM 1793 C C . TRP A 1 227 ? 16.412 5.929 -9.567 1.00 92.94 227 TRP A C 1
ATOM 1795 O O . TRP A 1 227 ? 16.865 6.540 -8.593 1.00 92.94 227 TRP A O 1
ATOM 1805 N N . TYR A 1 228 ? 15.113 5.734 -9.785 1.00 93.38 228 TYR A N 1
ATOM 1806 C CA . TYR A 1 228 ? 14.003 6.158 -8.936 1.00 93.38 228 TYR A CA 1
ATOM 1807 C C . TYR A 1 228 ? 12.966 5.034 -8.843 1.00 93.38 228 TYR A C 1
ATOM 1809 O O . TYR A 1 228 ? 12.739 4.307 -9.814 1.00 93.38 228 TYR A O 1
ATOM 1817 N N . ALA A 1 229 ? 12.301 4.923 -7.694 1.00 92.88 229 ALA A N 1
ATOM 1818 C CA . ALA A 1 229 ? 11.094 4.115 -7.555 1.00 92.88 229 ALA A CA 1
ATOM 1819 C C . ALA A 1 229 ? 9.890 4.885 -8.117 1.00 92.88 229 ALA A C 1
ATOM 1821 O O . ALA A 1 229 ? 9.756 6.087 -7.868 1.00 92.88 229 ALA A O 1
ATOM 1822 N N . VAL A 1 230 ? 9.012 4.194 -8.847 1.00 91.00 230 VAL A N 1
ATOM 1823 C CA . VAL A 1 230 ? 7.802 4.767 -9.451 1.00 91.00 230 VAL A CA 1
ATOM 1824 C C . VAL A 1 230 ? 6.569 4.273 -8.705 1.00 91.00 230 VAL A C 1
ATOM 1826 O O . VAL A 1 230 ? 6.314 3.069 -8.639 1.00 91.00 230 VAL A O 1
ATOM 1829 N N . SER A 1 231 ? 5.767 5.197 -8.186 1.00 88.94 231 SER A N 1
ATOM 1830 C CA . SER A 1 231 ? 4.483 4.923 -7.529 1.00 88.94 231 SER A CA 1
ATOM 1831 C C . SER A 1 231 ? 3.385 5.856 -8.065 1.00 88.94 231 SER A C 1
ATOM 1833 O O . SER A 1 231 ? 3.689 6.800 -8.801 1.00 88.94 231 SER A O 1
ATOM 1835 N N . PRO A 1 232 ? 2.095 5.616 -7.764 1.00 83.94 232 PRO A N 1
ATOM 1836 C CA . PRO A 1 232 ? 1.044 6.572 -8.102 1.00 83.94 232 PRO A CA 1
ATOM 1837 C C . PRO A 1 232 ? 1.325 7.947 -7.485 1.00 83.94 232 PRO A C 1
ATOM 1839 O O . PRO A 1 232 ? 1.806 8.038 -6.354 1.00 83.94 232 PRO A O 1
ATOM 1842 N N . TYR A 1 233 ? 1.027 9.020 -8.220 1.00 84.19 233 TYR A N 1
ATOM 1843 C CA . TYR A 1 233 ? 1.080 10.365 -7.657 1.00 84.19 233 TYR A CA 1
ATOM 1844 C C . TYR A 1 233 ? -0.195 10.636 -6.863 1.00 84.19 233 TYR A C 1
ATOM 1846 O O . TYR A 1 233 ? -1.292 10.643 -7.424 1.00 84.19 233 TYR A O 1
ATOM 1854 N N . TRP A 1 234 ? -0.045 10.870 -5.565 1.00 79.94 234 TRP A N 1
ATOM 1855 C CA . TRP A 1 234 ? -1.152 11.197 -4.678 1.00 79.94 234 TRP A CA 1
ATOM 1856 C C . TRP A 1 234 ? -1.213 12.708 -4.480 1.00 79.94 234 TRP A C 1
ATOM 1858 O O . TRP A 1 234 ? -0.323 13.293 -3.869 1.00 79.94 234 TRP A O 1
ATOM 1868 N N . GLU A 1 235 ? -2.268 13.338 -4.993 1.00 74.69 235 GLU A N 1
ATOM 1869 C CA . GLU A 1 235 ? -2.525 14.764 -4.755 1.00 74.69 235 GLU A CA 1
ATOM 1870 C C . GLU A 1 235 ? -2.984 15.019 -3.317 1.00 74.69 235 GLU A C 1
ATOM 1872 O O . GLU A 1 235 ? -2.645 16.045 -2.730 1.00 74.69 235 GLU A O 1
ATOM 1877 N N . ASN A 1 236 ? -3.697 14.050 -2.733 1.00 78.25 236 ASN A N 1
ATOM 1878 C CA . ASN A 1 236 ? -4.264 14.170 -1.402 1.00 78.25 236 ASN A CA 1
ATOM 1879 C C . ASN A 1 236 ? -3.470 13.347 -0.382 1.00 78.25 236 ASN A C 1
ATOM 1881 O O . ASN A 1 236 ? -3.539 12.116 -0.334 1.00 78.25 236 ASN A O 1
ATOM 1885 N N . THR A 1 237 ? -2.740 14.052 0.474 1.00 86.56 237 THR A N 1
ATOM 1886 C CA . THR A 1 237 ? -2.265 13.506 1.752 1.00 86.56 237 THR A CA 1
ATOM 1887 C C . THR A 1 237 ? -3.407 13.516 2.766 1.00 86.56 237 THR A C 1
ATOM 1889 O O . THR A 1 237 ? -4.439 14.160 2.548 1.00 86.56 237 THR A O 1
ATOM 1892 N N . TYR A 1 238 ? -3.230 12.857 3.912 1.00 86.62 238 TYR A N 1
ATOM 1893 C CA . TYR A 1 238 ? -4.175 13.019 5.018 1.00 86.62 238 TYR A CA 1
ATOM 1894 C C . TYR A 1 238 ? -4.394 14.495 5.384 1.00 86.62 238 TYR A C 1
ATOM 1896 O O . TYR A 1 238 ? -5.529 14.901 5.600 1.00 86.62 238 TYR A O 1
ATOM 1904 N N . HIS A 1 239 ? -3.340 15.316 5.417 1.00 87.00 239 HIS A N 1
ATOM 1905 C CA . HIS A 1 239 ? -3.446 16.718 5.837 1.00 87.00 239 HIS A CA 1
ATOM 1906 C C . HIS A 1 239 ? -4.294 17.557 4.877 1.00 87.00 239 HIS A C 1
ATOM 1908 O O . HIS A 1 239 ? -5.136 18.339 5.320 1.00 87.00 239 HIS A O 1
ATOM 1914 N N . THR A 1 240 ? -4.127 17.367 3.566 1.00 86.06 240 THR A N 1
ATOM 1915 C CA . THR A 1 240 ? -4.970 18.038 2.562 1.00 86.06 240 THR A CA 1
ATOM 1916 C C . THR A 1 240 ? -6.401 17.515 2.616 1.00 86.06 240 THR A C 1
ATOM 1918 O O . THR A 1 240 ? -7.332 18.311 2.664 1.00 86.06 240 THR A O 1
ATOM 1921 N N . TRP A 1 241 ? -6.585 16.192 2.711 1.00 86.50 241 TRP A N 1
ATOM 1922 C CA . TRP A 1 241 ? -7.912 15.590 2.852 1.00 86.50 241 TRP A CA 1
ATOM 1923 C C . TRP A 1 241 ? -8.639 16.108 4.094 1.00 86.50 241 TRP A C 1
ATOM 1925 O O . TRP A 1 241 ? -9.807 16.480 4.012 1.00 86.50 241 TRP A O 1
ATOM 1935 N N . ARG A 1 242 ? -7.944 16.176 5.234 1.00 86.75 242 ARG A N 1
ATOM 1936 C CA . ARG A 1 242 ? -8.487 16.661 6.499 1.00 86.75 242 ARG A CA 1
ATOM 1937 C C . ARG A 1 242 ? -8.967 18.092 6.350 1.00 86.75 242 ARG A C 1
ATOM 1939 O O . ARG A 1 242 ? -10.115 18.349 6.672 1.00 86.75 242 ARG A O 1
ATOM 1946 N N . ARG A 1 243 ? -8.124 18.991 5.836 1.00 85.88 243 ARG A N 1
ATOM 1947 C CA . ARG A 1 243 ? -8.481 20.400 5.617 1.00 85.88 243 ARG A CA 1
ATOM 1948 C C . ARG A 1 243 ? -9.739 20.541 4.755 1.00 85.88 243 ARG A C 1
ATOM 1950 O O . ARG A 1 243 ? -10.598 21.358 5.059 1.00 85.88 243 ARG A O 1
ATOM 1957 N N . ASP A 1 244 ? -9.860 19.731 3.709 1.00 82.31 244 ASP A N 1
ATOM 1958 C CA . ASP A 1 244 ? -10.959 19.839 2.744 1.00 82.31 244 ASP A CA 1
ATOM 1959 C C . ASP A 1 244 ? -12.265 19.161 3.240 1.00 82.31 244 ASP A C 1
ATOM 1961 O O . ASP A 1 244 ? -13.356 19.413 2.712 1.00 82.31 244 ASP A O 1
ATOM 1965 N N . ASN A 1 245 ? -12.169 18.307 4.269 1.00 78.56 245 ASN A N 1
ATOM 1966 C CA . ASN A 1 245 ? -13.287 17.564 4.867 1.00 78.56 245 ASN A CA 1
ATOM 1967 C C . ASN A 1 245 ? -13.588 17.959 6.323 1.00 78.56 245 ASN A C 1
ATOM 1969 O O . ASN A 1 245 ? -14.516 17.414 6.926 1.00 78.56 245 ASN A O 1
ATOM 1973 N N . GLU A 1 246 ? -12.837 18.897 6.899 1.00 73.56 246 GLU A N 1
ATOM 1974 C CA . GLU A 1 246 ? -13.055 19.391 8.255 1.00 73.56 246 GLU A CA 1
ATOM 1975 C C . GLU A 1 246 ? -14.442 20.044 8.344 1.00 73.56 246 GLU A C 1
ATOM 1977 O O . GLU A 1 246 ? -14.816 20.876 7.520 1.00 73.56 246 GLU A O 1
ATOM 1982 N N . GLY A 1 247 ? -15.252 19.605 9.310 1.00 67.94 247 GLY A N 1
ATOM 1983 C CA . GLY A 1 247 ? -16.639 20.059 9.468 1.00 67.94 247 GLY A CA 1
ATOM 1984 C C . GLY A 1 247 ? -17.683 19.321 8.617 1.00 67.94 247 GLY A C 1
ATOM 1985 O O . GLY A 1 247 ? -18.873 19.567 8.802 1.00 67.94 247 GLY A O 1
ATOM 1986 N N . ARG A 1 248 ? -17.296 18.380 7.741 1.00 71.75 248 ARG A N 1
ATOM 1987 C CA . ARG A 1 248 ? -18.257 17.515 7.030 1.00 71.75 248 ARG A CA 1
ATOM 1988 C C . ARG A 1 248 ? -18.702 16.346 7.905 1.00 71.75 248 ARG A C 1
ATOM 1990 O O . ARG A 1 248 ? -17.878 15.655 8.493 1.00 71.75 248 ARG A O 1
ATOM 1997 N N . THR A 1 249 ? -19.996 16.058 7.961 1.00 63.69 249 THR A N 1
ATOM 1998 C CA . THR A 1 249 ? -20.518 14.853 8.622 1.00 63.69 249 THR A CA 1
ATOM 1999 C C . THR A 1 249 ? -20.638 13.695 7.624 1.00 63.69 249 THR A C 1
ATOM 2001 O O . THR A 1 249 ? -21.110 13.946 6.519 1.00 63.69 249 THR A O 1
ATOM 2004 N N . PRO A 1 250 ? -20.247 12.452 7.977 1.00 72.44 250 PRO A N 1
ATOM 2005 C CA . PRO A 1 250 ? -19.731 12.017 9.278 1.00 72.44 250 PRO A CA 1
ATOM 2006 C C . PRO A 1 250 ? -18.186 11.976 9.341 1.00 72.44 250 PRO A C 1
ATOM 2008 O O . PRO A 1 250 ? -17.542 10.989 8.986 1.00 72.44 250 PRO A O 1
ATOM 2011 N N . PHE A 1 251 ? -17.556 13.036 9.866 1.00 81.56 251 PHE A N 1
ATOM 2012 C CA . PHE A 1 251 ? -16.091 13.127 10.008 1.00 81.56 251 PHE A CA 1
ATOM 2013 C C . PHE A 1 251 ? -15.494 11.997 10.864 1.00 81.56 251 PHE A C 1
ATOM 2015 O O . PHE A 1 251 ? -14.466 11.417 10.520 1.00 81.56 251 PHE A O 1
ATOM 2022 N N . ARG A 1 252 ? -16.162 11.656 11.977 1.00 84.56 252 ARG A N 1
ATOM 2023 C CA . ARG A 1 252 ? -15.696 10.634 12.932 1.00 84.56 252 ARG A CA 1
ATOM 2024 C C . ARG A 1 252 ? -15.644 9.244 12.302 1.00 84.56 252 ARG A C 1
ATOM 2026 O O . ARG A 1 252 ? -14.664 8.529 12.486 1.00 84.56 252 ARG A O 1
ATOM 2033 N N . GLU A 1 253 ? -16.675 8.886 11.542 1.00 85.94 253 GLU A N 1
ATOM 2034 C CA . GLU A 1 253 ? -16.748 7.615 10.815 1.00 85.94 253 GLU A CA 1
ATOM 2035 C C . GLU A 1 253 ? -15.630 7.509 9.780 1.00 85.94 253 GLU A C 1
ATOM 2037 O O . GLU A 1 253 ? -14.938 6.494 9.720 1.00 85.94 253 GLU A O 1
ATOM 2042 N N . ARG A 1 254 ? -15.369 8.590 9.034 1.00 87.44 254 ARG A N 1
ATOM 2043 C CA . ARG A 1 254 ? -14.283 8.633 8.045 1.00 87.44 254 ARG A CA 1
ATOM 2044 C C . ARG A 1 254 ? -12.904 8.430 8.684 1.00 87.44 254 ARG A C 1
ATOM 2046 O O . ARG A 1 254 ? -12.091 7.699 8.126 1.00 87.44 254 ARG A O 1
ATOM 2053 N N . LEU A 1 255 ? -12.647 8.991 9.871 1.00 90.75 255 LEU A N 1
ATOM 2054 C CA . LEU A 1 255 ? -11.404 8.725 10.612 1.00 90.75 255 LEU A CA 1
ATOM 2055 C C . LEU A 1 255 ? -11.278 7.251 11.029 1.00 90.75 255 LEU A C 1
ATOM 2057 O O . LEU A 1 255 ? -10.197 6.675 10.916 1.00 90.75 255 LEU A O 1
ATOM 2061 N N . LEU A 1 256 ? -12.371 6.625 11.476 1.00 91.81 256 LEU A N 1
ATOM 2062 C CA . LEU A 1 256 ? -12.378 5.199 11.820 1.00 91.81 256 LEU A CA 1
ATOM 2063 C C . LEU A 1 256 ? -12.150 4.312 10.590 1.00 91.81 256 LEU A C 1
ATOM 2065 O O . LEU A 1 256 ? -11.424 3.325 10.688 1.00 91.81 256 LEU A O 1
ATOM 2069 N N . ILE A 1 257 ? -12.700 4.685 9.431 1.00 89.75 257 ILE A N 1
ATOM 2070 C CA . ILE A 1 257 ? -12.451 4.008 8.150 1.00 89.75 257 ILE A CA 1
ATOM 2071 C C . ILE A 1 257 ? -10.966 4.090 7.774 1.00 89.75 257 ILE A C 1
ATOM 2073 O O . ILE A 1 257 ? -10.360 3.057 7.496 1.00 89.75 257 ILE A O 1
ATOM 2077 N N . ILE A 1 258 ? -10.353 5.278 7.850 1.00 92.31 258 ILE A N 1
ATOM 2078 C CA . ILE A 1 258 ? -8.911 5.464 7.597 1.00 92.31 258 ILE A CA 1
ATOM 2079 C C . ILE A 1 258 ? -8.080 4.567 8.525 1.00 92.31 258 ILE A C 1
ATOM 2081 O O . ILE A 1 258 ? -7.146 3.899 8.087 1.00 92.31 258 ILE A O 1
ATOM 2085 N N . LEU A 1 259 ? -8.427 4.515 9.810 1.00 95.44 259 LEU A N 1
ATOM 2086 C CA . LEU A 1 259 ? -7.714 3.702 10.796 1.00 95.44 259 LEU A CA 1
ATOM 2087 C C . LEU A 1 259 ? -7.883 2.199 10.560 1.00 95.44 259 LEU A C 1
ATOM 2089 O O . LEU A 1 259 ? -6.907 1.455 10.666 1.00 95.44 259 LEU A O 1
ATOM 2093 N N . ARG A 1 260 ? -9.090 1.750 10.200 1.00 94.69 260 ARG A N 1
ATOM 2094 C CA . ARG A 1 260 ? -9.368 0.365 9.793 1.00 94.69 260 ARG A CA 1
ATOM 2095 C C . ARG A 1 260 ? -8.522 -0.026 8.583 1.00 94.69 260 ARG A C 1
ATOM 2097 O O . ARG A 1 260 ? -7.937 -1.104 8.568 1.00 94.69 260 ARG A O 1
ATOM 2104 N N . ASP A 1 261 ? -8.433 0.850 7.592 1.00 91.81 261 ASP A N 1
ATOM 2105 C CA . ASP A 1 261 ? -7.661 0.622 6.372 1.00 91.81 261 ASP A CA 1
ATOM 2106 C C . ASP A 1 261 ? -6.163 0.459 6.666 1.00 91.81 261 ASP A C 1
ATOM 2108 O O . ASP A 1 261 ? -5.523 -0.471 6.168 1.00 91.81 261 ASP A O 1
ATOM 2112 N N . VAL A 1 262 ? -5.608 1.294 7.548 1.00 95.88 262 VAL A N 1
ATOM 2113 C CA . VAL A 1 262 ? -4.215 1.142 7.997 1.00 95.88 262 VAL A CA 1
ATOM 2114 C C . VAL A 1 262 ? -4.025 -0.146 8.802 1.00 95.88 262 VAL A C 1
ATOM 2116 O O . VAL A 1 262 ? -3.032 -0.844 8.606 1.00 95.88 262 VAL A O 1
ATOM 2119 N N . ALA A 1 263 ? -4.977 -0.525 9.657 1.00 95.56 263 ALA A N 1
ATOM 2120 C CA . ALA A 1 263 ? -4.914 -1.806 10.360 1.00 95.56 263 ALA A CA 1
ATOM 2121 C C . ALA A 1 263 ? -4.955 -3.002 9.395 1.00 95.56 263 ALA A C 1
ATOM 2123 O O . ALA A 1 263 ? -4.225 -3.970 9.599 1.00 95.56 263 ALA A O 1
ATOM 2124 N N . SER A 1 264 ? -5.727 -2.912 8.307 1.00 91.50 264 SER A N 1
ATOM 2125 C CA . SER A 1 264 ? -5.739 -3.924 7.244 1.00 91.50 264 SER A CA 1
ATOM 2126 C C . SER A 1 264 ? -4.380 -4.028 6.553 1.00 91.50 264 SER A C 1
ATOM 2128 O O . SER A 1 264 ? -3.921 -5.129 6.257 1.00 91.50 264 SER A O 1
ATOM 2130 N N . ALA A 1 265 ? -3.709 -2.897 6.321 1.00 93.12 265 ALA A N 1
ATOM 2131 C CA . ALA A 1 265 ? -2.353 -2.878 5.783 1.00 93.12 265 ALA A CA 1
ATOM 2132 C C . ALA A 1 265 ? -1.341 -3.547 6.729 1.00 93.12 265 ALA A C 1
ATOM 2134 O O . ALA A 1 265 ? -0.523 -4.350 6.280 1.00 93.12 265 ALA A O 1
ATOM 2135 N N . LEU A 1 266 ? -1.409 -3.252 8.031 1.00 95.38 266 LEU A N 1
ATOM 2136 C CA . LEU A 1 266 ? -0.514 -3.840 9.030 1.00 95.38 266 LEU A CA 1
ATOM 2137 C C . LEU A 1 266 ? -0.760 -5.334 9.219 1.00 95.38 266 LEU A C 1
ATOM 2139 O O . LEU A 1 266 ? 0.202 -6.094 9.229 1.00 95.38 266 LEU A O 1
ATOM 2143 N N . GLN A 1 267 ? -2.021 -5.768 9.289 1.00 92.94 267 GLN A N 1
ATOM 2144 C CA . GLN A 1 267 ? -2.360 -7.192 9.327 1.00 92.94 267 GLN A CA 1
ATOM 2145 C C . GLN A 1 267 ? -1.749 -7.903 8.126 1.00 92.94 267 GLN A C 1
ATOM 2147 O O . GLN A 1 267 ? -1.055 -8.902 8.286 1.00 92.94 267 GLN A O 1
ATOM 2152 N N . PHE A 1 268 ? -1.943 -7.348 6.929 1.00 87.62 268 PHE A N 1
ATOM 2153 C CA . PHE A 1 268 ? -1.381 -7.925 5.721 1.00 87.62 268 PHE A CA 1
ATOM 2154 C C . PHE A 1 268 ? 0.141 -8.060 5.796 1.00 87.62 268 PHE A C 1
ATOM 2156 O O . PHE A 1 268 ? 0.657 -9.090 5.388 1.00 87.62 268 PHE A O 1
ATOM 2163 N N . LEU A 1 269 ? 0.876 -7.074 6.312 1.00 90.00 269 LEU A N 1
ATOM 2164 C CA . LEU A 1 269 ? 2.336 -7.162 6.439 1.00 90.00 269 LEU A CA 1
ATOM 2165 C C . LEU A 1 269 ? 2.788 -8.133 7.545 1.00 90.00 269 LEU A C 1
ATOM 2167 O O . LEU A 1 269 ? 3.759 -8.870 7.358 1.00 90.00 269 LEU A O 1
ATOM 2171 N N . HIS A 1 270 ? 2.092 -8.161 8.680 1.00 90.94 270 HIS A N 1
ATOM 2172 C CA . HIS A 1 270 ? 2.468 -8.958 9.853 1.00 90.94 270 HIS A CA 1
ATOM 2173 C C . HIS A 1 270 ? 2.114 -10.440 9.695 1.00 90.94 270 HIS A C 1
ATOM 2175 O O . HIS A 1 270 ? 2.871 -11.293 10.150 1.00 90.94 270 HIS A O 1
ATOM 2181 N N . ASP A 1 271 ? 1.031 -10.759 8.987 1.00 86.06 271 ASP A N 1
ATOM 2182 C CA . ASP A 1 271 ? 0.580 -12.139 8.751 1.00 86.06 271 ASP A CA 1
ATOM 2183 C C . ASP A 1 271 ? 1.385 -12.847 7.639 1.00 86.06 271 ASP A C 1
ATOM 2185 O O . ASP A 1 271 ? 1.065 -13.966 7.227 1.00 86.06 271 ASP A O 1
ATOM 2189 N N . GLN A 1 272 ? 2.446 -12.213 7.126 1.00 78.88 272 GLN A N 1
ATOM 2190 C CA . GLN A 1 272 ? 3.300 -12.812 6.106 1.00 78.88 272 GLN A CA 1
ATOM 2191 C C . GLN A 1 272 ? 4.049 -14.033 6.641 1.00 78.88 272 GLN A C 1
ATOM 2193 O O . GLN A 1 272 ? 4.791 -13.961 7.618 1.00 78.88 272 GLN A O 1
ATOM 2198 N N . ALA A 1 273 ? 3.903 -15.157 5.937 1.00 70.44 273 ALA A N 1
ATOM 2199 C CA . ALA A 1 273 ? 4.565 -16.412 6.266 1.00 70.44 273 ALA A CA 1
ATOM 2200 C C . ALA A 1 273 ? 5.556 -16.827 5.161 1.00 70.44 273 ALA A C 1
ATOM 2202 O O . ALA A 1 273 ? 5.207 -16.793 3.976 1.00 70.44 273 ALA A O 1
ATOM 2203 N N . PRO A 1 274 ? 6.781 -17.265 5.514 1.00 68.75 274 PRO A N 1
ATOM 2204 C CA . PRO A 1 274 ? 7.259 -17.543 6.876 1.00 68.75 274 PRO A CA 1
ATOM 2205 C C . PRO A 1 274 ? 7.962 -16.373 7.574 1.00 68.75 274 PRO A C 1
ATOM 2207 O O . PRO A 1 274 ? 8.335 -16.521 8.732 1.00 68.75 274 PRO A O 1
ATOM 2210 N N . LEU A 1 275 ? 8.178 -15.245 6.892 1.00 79.69 275 LEU A N 1
ATOM 2211 C CA . LEU A 1 275 ? 8.831 -14.070 7.471 1.00 79.69 275 LEU A CA 1
ATOM 2212 C C . LEU A 1 275 ? 7.870 -12.876 7.462 1.00 79.69 275 LEU A C 1
ATOM 2214 O O . LEU A 1 275 ? 7.654 -12.307 6.382 1.00 79.69 275 LEU A O 1
ATOM 2218 N N . PRO A 1 276 ? 7.354 -12.467 8.634 1.00 86.81 276 PRO A N 1
ATOM 2219 C CA . PRO A 1 276 ? 6.580 -11.243 8.780 1.00 86.81 276 PRO A CA 1
ATOM 2220 C C . PRO A 1 276 ? 7.346 -10.024 8.266 1.00 86.81 276 PRO A C 1
ATOM 2222 O O . PRO A 1 276 ? 8.583 -9.994 8.265 1.00 86.81 276 PRO A O 1
ATOM 2225 N N . ILE A 1 277 ? 6.611 -9.004 7.836 1.00 88.00 277 ILE A N 1
ATOM 2226 C CA . ILE A 1 277 ? 7.168 -7.727 7.391 1.00 88.00 277 ILE A CA 1
ATOM 2227 C C . ILE A 1 277 ? 6.790 -6.663 8.415 1.00 88.00 277 ILE A C 1
ATOM 2229 O O . ILE A 1 277 ? 5.613 -6.469 8.700 1.00 88.00 277 ILE A O 1
ATOM 2233 N N . VAL A 1 278 ? 7.786 -5.950 8.936 1.00 93.00 278 VAL A N 1
ATOM 2234 C CA . VAL A 1 278 ? 7.563 -4.712 9.691 1.00 93.00 278 VAL A CA 1
ATOM 2235 C C . VAL A 1 278 ? 7.511 -3.547 8.706 1.00 93.00 278 VAL A C 1
ATOM 2237 O O . VAL A 1 278 ? 8.325 -3.496 7.778 1.00 93.00 278 VAL A O 1
ATOM 2240 N N . HIS A 1 279 ? 6.570 -2.620 8.880 1.00 94.44 279 HIS A N 1
ATOM 2241 C CA . HIS A 1 279 ? 6.498 -1.402 8.074 1.00 94.44 279 HIS A CA 1
ATOM 2242 C C . HIS A 1 279 ? 7.555 -0.382 8.519 1.00 94.44 279 HIS A C 1
ATOM 2244 O O . HIS A 1 279 ? 8.233 0.216 7.681 1.00 94.44 279 HIS A O 1
ATOM 2250 N N . GLY A 1 280 ? 7.681 -0.150 9.830 1.00 92.50 280 GLY A N 1
ATOM 2251 C CA . GLY A 1 280 ? 8.671 0.742 10.443 1.00 92.50 280 GLY A CA 1
ATOM 2252 C C . GLY A 1 280 ? 8.440 2.234 10.182 1.00 92.50 280 GLY A C 1
ATOM 2253 O O . GLY A 1 280 ? 9.345 3.043 10.347 1.00 92.50 280 GLY A O 1
ATOM 2254 N N . GLY A 1 281 ? 7.253 2.618 9.710 1.00 92.38 281 GLY A N 1
ATOM 2255 C CA . GLY A 1 281 ? 6.965 3.977 9.233 1.00 92.38 281 GLY A CA 1
ATOM 2256 C C . GLY A 1 281 ? 5.507 4.384 9.410 1.00 92.38 281 GLY A C 1
ATOM 2257 O O . GLY A 1 281 ? 4.984 5.140 8.594 1.00 92.38 281 GLY A O 1
ATOM 2258 N N . VAL A 1 282 ? 4.836 3.851 10.432 1.00 95.94 282 VAL A N 1
ATOM 2259 C CA . VAL A 1 282 ? 3.404 4.065 10.669 1.00 95.94 282 VAL A CA 1
ATOM 2260 C C . VAL A 1 282 ? 3.185 5.444 11.295 1.00 95.94 282 VAL A C 1
ATOM 2262 O O . VAL A 1 282 ? 3.445 5.651 12.473 1.00 95.94 282 VAL A O 1
ATOM 2265 N N . ARG A 1 283 ? 2.738 6.421 10.501 1.00 94.31 283 ARG A N 1
ATOM 2266 C CA . ARG A 1 283 ? 2.469 7.796 10.960 1.00 94.31 283 ARG A CA 1
ATOM 2267 C C . ARG A 1 283 ? 1.533 8.531 10.008 1.00 94.31 283 ARG A C 1
ATOM 2269 O O . ARG A 1 283 ? 1.454 8.180 8.833 1.00 94.31 283 ARG A O 1
ATOM 2276 N N . VAL A 1 284 ? 0.898 9.596 10.499 1.00 92.31 284 VAL A N 1
ATOM 2277 C CA . VAL A 1 284 ? -0.072 10.404 9.737 1.00 92.31 284 VAL A CA 1
ATOM 2278 C C . VAL A 1 284 ? 0.514 10.963 8.435 1.00 92.31 284 VAL A C 1
ATOM 2280 O O . VAL A 1 284 ? -0.148 10.929 7.402 1.00 92.31 284 VAL A O 1
ATOM 2283 N N . ASP A 1 285 ? 1.773 11.410 8.449 1.00 89.75 285 ASP A N 1
ATOM 2284 C CA . ASP A 1 285 ? 2.440 11.986 7.265 1.00 89.75 285 ASP A CA 1
ATOM 2285 C C . ASP A 1 285 ? 2.603 10.997 6.102 1.00 89.75 285 ASP A C 1
ATOM 2287 O O . ASP A 1 285 ? 2.780 11.405 4.955 1.00 89.75 285 ASP A O 1
ATOM 2291 N N . ASN A 1 286 ? 2.532 9.699 6.399 1.00 91.88 286 ASN A N 1
ATOM 2292 C CA . ASN A 1 286 ? 2.667 8.619 5.431 1.00 91.88 286 ASN A CA 1
ATOM 2293 C C . ASN A 1 286 ? 1.301 8.082 4.964 1.00 91.88 286 ASN A C 1
ATOM 2295 O O . ASN A 1 286 ? 1.247 7.042 4.303 1.00 91.88 286 ASN A O 1
ATOM 2299 N N . LEU A 1 287 ? 0.203 8.771 5.304 1.00 92.19 287 LEU A N 1
ATOM 2300 C CA . LEU A 1 287 ? -1.148 8.445 4.858 1.00 92.19 287 LEU A CA 1
ATOM 2301 C C . LEU A 1 287 ? -1.522 9.222 3.597 1.00 92.19 287 LEU A C 1
ATOM 2303 O O . LEU A 1 287 ? -1.523 10.458 3.560 1.00 92.19 287 LEU A O 1
ATOM 2307 N N . TYR A 1 288 ? -1.930 8.467 2.586 1.00 88.88 288 TYR A N 1
ATOM 2308 C CA . TYR A 1 288 ? -2.412 8.972 1.312 1.00 88.88 288 TYR A CA 1
ATOM 2309 C C . TYR A 1 288 ? -3.877 8.602 1.136 1.00 88.88 288 TYR A C 1
ATOM 2311 O O . TYR A 1 288 ? -4.277 7.473 1.432 1.00 88.88 288 TYR A O 1
ATOM 2319 N N . ILE A 1 289 ? -4.665 9.547 0.630 1.00 85.06 289 ILE A N 1
ATOM 2320 C CA . ILE A 1 289 ? -6.070 9.323 0.304 1.00 85.06 289 ILE A CA 1
ATOM 2321 C C . ILE A 1 289 ? -6.205 9.388 -1.225 1.00 85.06 289 ILE A C 1
ATOM 2323 O O . ILE A 1 289 ? -5.955 10.442 -1.812 1.00 85.06 289 ILE A O 1
ATOM 2327 N N . PRO A 1 290 ? -6.548 8.281 -1.904 1.00 72.50 290 PRO A N 1
ATOM 2328 C CA . PRO A 1 290 ? -6.746 8.263 -3.341 1.00 72.50 290 PRO A CA 1
ATOM 2329 C C . PRO A 1 290 ? -7.860 9.239 -3.737 1.00 72.50 290 PRO A C 1
ATOM 2331 O O . PRO A 1 290 ? -8.839 9.381 -3.000 1.00 72.50 290 PRO A O 1
ATOM 2334 N N . PRO A 1 291 ? -7.748 9.907 -4.899 1.00 61.84 291 PRO A N 1
ATOM 2335 C CA . PRO A 1 291 ? -8.892 10.599 -5.472 1.00 61.84 291 PRO A CA 1
ATOM 2336 C C . PRO A 1 291 ? -10.014 9.582 -5.724 1.00 61.84 291 PRO A C 1
ATOM 2338 O O . PRO A 1 291 ? -9.777 8.506 -6.277 1.00 61.84 291 PRO A O 1
ATOM 2341 N N . MET A 1 292 ? -11.222 9.920 -5.279 1.00 57.00 292 MET A N 1
ATOM 2342 C CA . MET A 1 292 ? -12.420 9.108 -5.497 1.00 57.00 292 MET A CA 1
ATOM 2343 C C . MET A 1 292 ? -12.736 9.078 -7.003 1.00 57.00 292 MET A C 1
ATOM 2345 O O . MET A 1 292 ? -12.561 10.108 -7.664 1.00 57.00 292 MET A O 1
ATOM 2349 N N . PRO A 1 293 ? -13.193 7.947 -7.571 1.00 46.25 293 PRO A N 1
ATOM 2350 C CA . PRO A 1 293 ? -13.696 7.926 -8.939 1.00 46.25 293 PRO A CA 1
ATOM 2351 C C . PRO A 1 293 ? -14.833 8.939 -9.085 1.00 46.25 293 PRO A C 1
ATOM 2353 O O . PRO A 1 293 ? -15.724 9.015 -8.250 1.00 46.25 293 PRO A O 1
ATOM 2356 N N . THR A 1 294 ? -14.816 9.731 -10.152 1.00 43.97 294 THR A N 1
ATOM 2357 C CA . THR A 1 294 ? -15.799 10.802 -10.398 1.00 43.97 294 THR A CA 1
ATOM 2358 C C . THR A 1 294 ? -17.189 10.290 -10.802 1.00 43.97 294 THR A C 1
ATOM 2360 O O . THR A 1 294 ? -18.090 11.097 -11.003 1.00 43.97 294 THR A O 1
ATOM 2363 N N . LEU A 1 295 ? -17.360 8.976 -10.973 1.00 42.44 295 LEU A N 1
ATOM 2364 C CA . LEU A 1 295 ? -18.607 8.329 -11.389 1.00 42.44 295 LEU A CA 1
ATOM 2365 C C . LEU A 1 295 ? -19.336 7.784 -10.161 1.00 42.44 295 LEU A C 1
ATOM 2367 O O . LEU A 1 295 ? -18.912 6.753 -9.646 1.00 42.44 295 LEU A O 1
ATOM 2371 N N . ASP A 1 296 ? -20.383 8.492 -9.716 1.00 45.44 296 ASP A N 1
ATOM 2372 C CA . ASP A 1 296 ? -21.424 8.075 -8.752 1.00 45.44 296 ASP A CA 1
ATOM 2373 C C . ASP A 1 296 ? -20.958 7.111 -7.648 1.00 45.44 296 ASP A C 1
ATOM 2375 O O . ASP A 1 296 ? -21.632 6.141 -7.301 1.00 45.44 296 ASP A O 1
ATOM 2379 N N . SER A 1 297 ? -19.763 7.345 -7.107 1.00 42.97 297 SER A N 1
ATOM 2380 C CA . SER A 1 297 ? -19.187 6.463 -6.110 1.00 42.97 297 SER A CA 1
ATOM 2381 C C . SER A 1 297 ? -19.790 6.841 -4.765 1.00 42.97 297 SER A C 1
ATOM 2383 O O . SER A 1 297 ? -19.523 7.940 -4.270 1.00 42.97 297 SER A O 1
ATOM 2385 N N . ASP A 1 298 ? -20.603 5.946 -4.197 1.00 49.16 298 ASP A N 1
ATOM 2386 C CA . ASP A 1 298 ? -21.138 6.060 -2.838 1.00 49.16 298 ASP A CA 1
ATOM 2387 C C . ASP A 1 298 ? -20.072 6.600 -1.877 1.00 49.16 298 ASP A C 1
ATOM 2389 O O . ASP A 1 298 ? -18.908 6.189 -1.932 1.00 49.16 298 ASP A O 1
ATOM 2393 N N . GLU A 1 299 ? -20.465 7.486 -0.957 1.00 47.91 299 GLU A N 1
ATOM 2394 C CA . GLU A 1 299 ? -19.576 8.127 0.026 1.00 47.91 299 GLU A CA 1
ATOM 2395 C C . GLU A 1 299 ? -18.699 7.143 0.846 1.00 47.91 299 GLU A C 1
ATOM 2397 O O . GLU A 1 299 ? -17.691 7.563 1.432 1.00 47.91 299 GLU A O 1
ATOM 2402 N N . ASP A 1 300 ? -19.043 5.849 0.812 1.00 50.03 300 ASP A N 1
ATOM 2403 C CA . ASP A 1 300 ? -18.358 4.667 1.355 1.00 50.03 300 ASP A CA 1
ATOM 2404 C C . ASP A 1 300 ? -17.106 4.194 0.575 1.00 50.03 300 ASP A C 1
ATOM 2406 O O . ASP A 1 300 ? -16.480 3.197 0.946 1.00 50.03 300 ASP A O 1
ATOM 2410 N N . THR A 1 301 ? -16.681 4.880 -0.492 1.00 62.09 301 THR A N 1
ATOM 2411 C CA . THR A 1 301 ? -15.481 4.485 -1.272 1.00 62.09 301 THR A CA 1
ATOM 2412 C C . THR A 1 301 ? -14.141 4.984 -0.712 1.00 62.09 301 THR A C 1
ATOM 2414 O O . THR A 1 301 ? -13.097 4.736 -1.322 1.00 62.09 301 THR A O 1
ATOM 2417 N N . LEU A 1 302 ? -14.134 5.641 0.458 1.00 74.81 302 LEU A N 1
ATOM 2418 C CA . LEU A 1 302 ? -12.902 6.085 1.118 1.00 74.81 302 LEU A CA 1
ATOM 2419 C C . LEU A 1 302 ? -11.962 4.891 1.361 1.00 74.81 302 LEU A C 1
ATOM 2421 O O . LEU A 1 302 ? -12.347 3.911 1.995 1.00 74.81 302 LEU A O 1
ATOM 2425 N N . CYS A 1 303 ? -10.730 4.992 0.860 1.00 80.06 303 CYS A N 1
ATOM 2426 C CA . CYS A 1 303 ? -9.724 3.937 0.964 1.00 80.06 303 CYS A CA 1
ATOM 2427 C C . CYS A 1 303 ? -8.363 4.541 1.311 1.00 80.06 303 CYS A C 1
ATOM 2429 O O . CYS A 1 303 ? -7.662 5.006 0.422 1.00 80.06 303 CYS A O 1
ATOM 2431 N N . ALA A 1 304 ? -7.960 4.551 2.576 1.00 88.81 304 ALA A N 1
ATOM 2432 C CA . ALA A 1 304 ? -6.652 5.083 2.952 1.00 88.81 304 ALA A CA 1
ATOM 2433 C C . ALA A 1 304 ? -5.518 4.120 2.582 1.00 88.81 304 ALA A C 1
ATOM 2435 O O . ALA A 1 304 ? -5.649 2.899 2.702 1.00 88.81 304 ALA A O 1
ATOM 2436 N N . CYS A 1 305 ? -4.383 4.686 2.177 1.00 90.12 305 CYS A N 1
ATOM 2437 C CA . CYS A 1 305 ? -3.168 3.952 1.849 1.00 90.12 305 CYS A CA 1
ATOM 2438 C C . CYS A 1 305 ? -2.012 4.407 2.737 1.00 90.12 305 CYS A C 1
ATOM 2440 O O . CYS A 1 305 ? -1.714 5.599 2.807 1.00 90.12 305 CYS A O 1
ATOM 2442 N N . LEU A 1 306 ? -1.315 3.453 3.351 1.00 92.75 306 LEU A N 1
ATOM 2443 C CA . LEU A 1 306 ? -0.052 3.698 4.038 1.00 92.75 306 LEU A CA 1
ATOM 2444 C C . LEU A 1 306 ? 1.116 3.580 3.039 1.00 92.75 306 LEU A C 1
ATOM 2446 O O . LEU A 1 306 ? 1.161 2.656 2.217 1.00 92.75 306 LEU A O 1
ATOM 2450 N N . GLY A 1 307 ? 2.033 4.544 3.069 1.00 89.25 307 GLY A N 1
ATOM 2451 C CA . GLY A 1 307 ? 3.228 4.582 2.224 1.00 89.25 307 GLY A CA 1
ATOM 2452 C C . GLY A 1 307 ? 4.517 4.833 3.010 1.00 89.25 307 GLY A C 1
ATOM 2453 O O . GLY A 1 307 ? 4.551 4.702 4.225 1.00 89.25 307 GLY A O 1
ATOM 2454 N N . ASP A 1 308 ? 5.574 5.226 2.293 1.00 86.38 308 ASP A N 1
ATOM 2455 C CA . ASP A 1 308 ? 6.950 5.386 2.800 1.00 86.38 308 ASP A CA 1
ATOM 2456 C C . ASP A 1 308 ? 7.574 4.089 3.351 1.00 86.38 308 ASP A C 1
ATOM 2458 O O . ASP A 1 308 ? 7.614 3.821 4.550 1.00 86.38 308 ASP A O 1
ATOM 2462 N N . PHE A 1 309 ? 8.143 3.293 2.444 1.00 88.38 309 PHE A N 1
ATOM 2463 C CA . PHE A 1 309 ? 8.648 1.947 2.732 1.00 88.38 309 PHE A CA 1
ATOM 2464 C C . PHE A 1 309 ? 10.137 1.889 3.097 1.00 88.38 309 PHE A C 1
ATOM 2466 O O . PHE A 1 309 ? 10.743 0.821 3.073 1.00 88.38 309 PHE A O 1
ATOM 2473 N N . ARG A 1 310 ? 10.757 3.021 3.449 1.00 84.69 310 ARG A N 1
ATOM 2474 C CA . ARG A 1 310 ? 12.210 3.110 3.712 1.00 84.69 310 ARG A CA 1
ATOM 2475 C C . ARG A 1 310 ? 12.694 2.220 4.854 1.00 84.69 310 ARG A C 1
ATOM 2477 O O . ARG A 1 310 ? 13.837 1.773 4.841 1.00 84.69 310 ARG A O 1
ATOM 2484 N N . GLN A 1 311 ? 11.843 2.018 5.854 1.00 87.94 311 GLN A N 1
ATOM 2485 C CA . GLN A 1 311 ? 12.138 1.201 7.034 1.00 87.94 311 GLN A CA 1
ATOM 2486 C C . GLN A 1 311 ? 11.493 -0.187 6.950 1.00 87.94 311 GLN A C 1
ATOM 2488 O O . GLN A 1 311 ? 11.660 -0.998 7.862 1.00 87.94 311 GLN A O 1
ATOM 2493 N N . MET A 1 312 ? 10.789 -0.468 5.848 1.00 90.38 312 MET A N 1
ATOM 2494 C CA . MET A 1 312 ? 10.112 -1.736 5.656 1.00 90.38 312 MET A CA 1
ATOM 2495 C C . MET A 1 312 ? 11.145 -2.843 5.482 1.00 90.38 312 MET A C 1
ATOM 2497 O O . MET A 1 312 ? 12.076 -2.724 4.684 1.00 90.38 312 MET A O 1
ATOM 2501 N N . ARG A 1 313 ? 10.985 -3.939 6.220 1.00 87.44 313 ARG A N 1
ATOM 2502 C CA . ARG A 1 313 ? 11.889 -5.092 6.142 1.00 87.44 313 ARG A CA 1
ATOM 2503 C C . ARG A 1 313 ? 11.221 -6.356 6.656 1.00 87.44 313 ARG A C 1
ATOM 2505 O O . ARG A 1 313 ? 10.273 -6.296 7.432 1.00 87.44 313 ARG A O 1
ATOM 2512 N N . HIS A 1 314 ? 11.768 -7.505 6.281 1.00 84.88 314 HIS A N 1
ATOM 2513 C CA . HIS A 1 314 ? 11.437 -8.746 6.970 1.00 84.88 314 HIS A CA 1
ATOM 2514 C C . HIS A 1 314 ? 12.028 -8.749 8.381 1.00 84.88 314 HIS A C 1
ATOM 2516 O O . HIS A 1 314 ? 13.118 -8.212 8.619 1.00 84.88 314 HIS A O 1
ATOM 2522 N N . VAL A 1 315 ? 11.310 -9.382 9.297 1.00 84.81 315 VAL A N 1
ATOM 2523 C CA . VAL A 1 315 ? 11.781 -9.681 10.651 1.00 84.81 315 VAL A CA 1
ATOM 2524 C C . VAL A 1 315 ? 11.954 -11.186 10.807 1.00 84.81 315 VAL A C 1
ATOM 2526 O O . VAL A 1 315 ? 11.260 -11.976 10.161 1.00 84.81 315 VAL A O 1
ATOM 2529 N N . GLY A 1 316 ? 12.921 -11.592 11.629 1.00 75.56 316 GLY A N 1
ATOM 2530 C CA . GLY A 1 316 ? 13.107 -13.003 11.961 1.00 75.56 316 GLY A CA 1
ATOM 2531 C C . GLY A 1 316 ? 11.903 -13.552 12.729 1.00 75.56 316 GLY A C 1
ATOM 2532 O O . GLY A 1 316 ? 11.215 -12.812 13.424 1.00 75.56 316 GLY A O 1
ATOM 2533 N N . THR A 1 317 ? 11.670 -14.865 12.672 1.00 69.62 317 THR A N 1
ATOM 2534 C CA . THR A 1 317 ? 10.550 -15.519 13.382 1.00 69.62 317 THR A CA 1
ATOM 2535 C C . THR A 1 317 ? 10.615 -15.370 14.907 1.00 69.62 317 THR A C 1
ATOM 2537 O O . THR A 1 317 ? 9.624 -15.601 15.589 1.00 69.62 317 THR A O 1
ATOM 2540 N N . THR A 1 318 ? 11.778 -14.998 15.447 1.00 70.44 318 THR A N 1
ATOM 2541 C CA . THR A 1 318 ? 12.012 -14.724 16.872 1.00 70.44 318 THR A CA 1
ATOM 2542 C C . THR A 1 318 ? 11.944 -13.233 17.225 1.00 70.44 318 THR A C 1
ATOM 2544 O O . THR A 1 318 ? 11.979 -12.891 18.403 1.00 70.44 318 THR A O 1
ATOM 2547 N N . GLU A 1 319 ? 11.877 -12.334 16.237 1.00 74.25 319 GLU A N 1
ATOM 2548 C CA . GLU A 1 319 ? 11.841 -10.880 16.436 1.00 74.25 319 GLU A CA 1
ATOM 2549 C C . GLU A 1 319 ? 10.390 -10.375 16.468 1.00 74.25 319 GLU A C 1
ATOM 2551 O O . GLU A 1 319 ? 9.817 -10.024 15.439 1.00 74.25 319 GLU A O 1
ATOM 2556 N N . THR A 1 320 ? 9.788 -10.303 17.657 1.00 82.00 320 THR A N 1
ATOM 2557 C CA . THR A 1 320 ? 8.419 -9.775 17.828 1.00 82.00 320 THR A CA 1
ATOM 2558 C C . THR A 1 320 ? 8.376 -8.276 18.118 1.00 82.00 320 THR A C 1
ATOM 2560 O O . THR A 1 320 ? 7.386 -7.618 17.804 1.00 82.00 320 THR A O 1
ATOM 2563 N N . GLU A 1 321 ? 9.446 -7.711 18.686 1.00 88.06 321 GLU A N 1
ATOM 2564 C CA . GLU A 1 321 ? 9.483 -6.298 19.089 1.00 88.06 321 GLU A CA 1
ATOM 2565 C C . GLU A 1 321 ? 9.275 -5.306 17.933 1.00 88.06 321 GLU A C 1
ATOM 2567 O O . GLU A 1 321 ? 8.515 -4.359 18.120 1.00 88.06 321 GLU A O 1
ATOM 2572 N N . PRO A 1 322 ? 9.840 -5.493 16.721 1.00 91.38 322 PRO A N 1
ATOM 2573 C CA . PRO A 1 322 ? 9.583 -4.555 15.627 1.00 91.38 322 PRO A CA 1
ATOM 2574 C C . PRO A 1 322 ? 8.112 -4.553 15.180 1.00 91.38 322 PRO A C 1
ATOM 2576 O O . PRO A 1 322 ? 7.559 -3.496 14.894 1.00 91.38 322 PRO A O 1
ATOM 2579 N N . LEU A 1 323 ? 7.455 -5.719 15.169 1.00 92.44 323 LEU A N 1
ATOM 2580 C CA . LEU A 1 323 ? 6.023 -5.824 14.853 1.00 92.44 323 LEU A CA 1
ATOM 2581 C C . LEU A 1 323 ? 5.175 -5.145 15.933 1.00 92.44 323 LEU A C 1
ATOM 2583 O O . LEU A 1 323 ? 4.193 -4.469 15.635 1.00 92.44 323 LEU A O 1
ATOM 2587 N N . ARG A 1 324 ? 5.582 -5.277 17.200 1.00 93.62 324 ARG A N 1
ATOM 2588 C CA . ARG A 1 324 ? 4.959 -4.559 18.313 1.00 93.62 324 ARG A CA 1
ATOM 2589 C C . ARG A 1 324 ? 5.140 -3.046 18.179 1.00 93.62 324 ARG A C 1
ATOM 2591 O O . ARG A 1 324 ? 4.200 -2.309 18.467 1.00 93.62 324 ARG A O 1
ATOM 2598 N N . GLN A 1 325 ? 6.302 -2.589 17.715 1.00 95.88 325 GLN A N 1
ATOM 2599 C CA . GLN A 1 325 ? 6.565 -1.169 17.494 1.00 95.88 325 GLN A CA 1
ATOM 2600 C C . GLN A 1 325 ? 5.625 -0.573 16.438 1.00 95.88 325 GLN A C 1
ATOM 2602 O O . GLN A 1 325 ? 5.060 0.485 16.696 1.00 95.88 325 GLN A O 1
ATOM 2607 N N . ASP A 1 326 ? 5.347 -1.276 15.332 1.00 96.62 326 ASP A N 1
ATOM 2608 C CA . ASP A 1 326 ? 4.344 -0.834 14.343 1.00 96.62 326 ASP A CA 1
ATOM 2609 C C . ASP A 1 326 ? 2.965 -0.583 14.988 1.00 96.62 326 ASP A C 1
ATOM 2611 O O . ASP A 1 326 ? 2.263 0.358 14.617 1.00 96.62 326 ASP A O 1
ATOM 2615 N N . LEU A 1 327 ? 2.562 -1.403 15.970 1.00 96.69 327 LEU A N 1
ATOM 2616 C CA . LEU A 1 327 ? 1.287 -1.236 16.682 1.00 96.69 327 LEU A CA 1
ATOM 2617 C C . LEU A 1 327 ? 1.318 -0.069 17.678 1.00 96.69 327 LEU A C 1
ATOM 2619 O O . LEU A 1 327 ? 0.306 0.608 17.865 1.00 96.69 327 LEU A O 1
ATOM 2623 N N . ILE A 1 328 ? 2.463 0.194 18.309 1.00 96.69 328 ILE A N 1
ATOM 2624 C CA . ILE A 1 328 ? 2.655 1.369 19.172 1.00 96.69 328 ILE A CA 1
ATOM 2625 C C . ILE A 1 328 ? 2.607 2.650 18.332 1.00 96.69 328 ILE A C 1
ATOM 2627 O O . ILE A 1 328 ? 1.907 3.598 18.694 1.00 96.69 328 ILE A O 1
ATOM 2631 N N . ASP A 1 329 ? 3.280 2.654 17.185 1.00 97.19 329 ASP A N 1
ATOM 2632 C CA . ASP A 1 329 ? 3.277 3.764 16.234 1.00 97.19 329 ASP A CA 1
ATOM 2633 C C . ASP A 1 329 ? 1.864 3.985 15.666 1.00 97.19 329 ASP A C 1
ATOM 2635 O O . ASP A 1 329 ? 1.372 5.118 15.612 1.00 97.19 329 ASP A O 1
ATOM 2639 N N . PHE A 1 330 ? 1.136 2.899 15.371 1.00 97.75 330 PHE A N 1
ATOM 2640 C CA . PHE A 1 330 ? -0.291 2.960 15.059 1.00 97.75 330 PHE A CA 1
ATOM 2641 C C . PHE A 1 330 ? -1.094 3.611 16.190 1.00 97.75 330 PHE A C 1
ATOM 2643 O O . PHE A 1 330 ? -1.965 4.427 15.912 1.00 97.75 330 PHE A O 1
ATOM 2650 N N . ALA A 1 331 ? -0.826 3.295 17.461 1.00 96.81 331 ALA A N 1
ATOM 2651 C CA . ALA A 1 331 ? -1.538 3.894 18.593 1.00 96.81 331 ALA A CA 1
ATOM 2652 C C . ALA A 1 331 ? -1.272 5.401 18.730 1.00 96.81 331 ALA A C 1
ATOM 2654 O O . ALA A 1 331 ? -2.182 6.157 19.086 1.00 96.81 331 ALA A O 1
ATOM 2655 N N . ALA A 1 332 ? -0.046 5.845 18.443 1.00 96.62 332 ALA A N 1
ATOM 2656 C CA . ALA A 1 332 ? 0.303 7.262 18.407 1.00 96.62 332 ALA A CA 1
ATOM 2657 C C . ALA A 1 332 ? -0.489 7.986 17.308 1.00 96.62 332 ALA A C 1
ATOM 2659 O O . ALA A 1 332 ? -1.171 8.972 17.591 1.00 96.62 332 ALA A O 1
ATOM 2660 N N . MET A 1 333 ? -0.500 7.426 16.096 1.00 96.06 333 MET A N 1
ATOM 2661 C CA . MET A 1 333 ? -1.315 7.909 14.979 1.00 96.06 333 MET A CA 1
ATOM 2662 C C . MET A 1 333 ? -2.819 7.883 15.309 1.00 96.06 333 MET A C 1
ATOM 2664 O O . MET A 1 333 ? -3.525 8.855 15.066 1.00 96.06 333 MET A O 1
ATOM 2668 N N . TYR A 1 334 ? -3.320 6.809 15.923 1.00 95.81 334 TYR A N 1
ATOM 2669 C CA . TYR A 1 334 ? -4.713 6.656 16.356 1.00 95.81 334 TYR A CA 1
ATOM 2670 C C . TYR A 1 334 ? -5.139 7.784 17.294 1.00 95.81 334 TYR A C 1
ATOM 2672 O O . TYR A 1 334 ? -6.187 8.401 17.097 1.00 95.81 334 TYR A O 1
ATOM 2680 N N . ARG A 1 335 ? -4.297 8.097 18.284 1.00 94.94 335 ARG A N 1
ATOM 2681 C CA . ARG A 1 335 ? -4.527 9.205 19.214 1.00 94.94 335 ARG A CA 1
ATOM 2682 C C . ARG A 1 335 ? -4.427 10.566 18.529 1.00 94.94 335 ARG A C 1
ATOM 2684 O O . ARG A 1 335 ? -5.223 11.440 18.847 1.00 94.94 335 ARG A O 1
ATOM 2691 N N . GLU A 1 336 ? -3.499 10.757 17.598 1.00 94.06 336 GLU A N 1
ATOM 2692 C CA . GLU A 1 336 ? -3.373 12.008 16.840 1.00 94.06 336 GLU A CA 1
ATOM 2693 C C . GLU A 1 336 ? -4.627 12.294 15.997 1.00 94.06 336 GLU A C 1
ATOM 2695 O O . GLU A 1 336 ? -5.162 13.406 16.018 1.00 94.06 336 GLU A O 1
ATOM 2700 N N . LEU A 1 337 ? -5.141 11.275 15.303 1.00 92.56 337 LEU A N 1
ATOM 2701 C CA . LEU A 1 337 ? -6.318 11.388 14.442 1.00 92.56 337 LEU A CA 1
ATOM 2702 C C . LEU A 1 337 ? -7.600 11.590 15.261 1.00 92.56 337 LEU A C 1
ATOM 2704 O O . LEU A 1 337 ? -8.344 12.553 15.053 1.00 92.56 337 LEU A O 1
ATOM 2708 N N . LEU A 1 338 ? -7.849 10.709 16.231 1.00 92.25 338 LEU A N 1
ATOM 2709 C CA . LE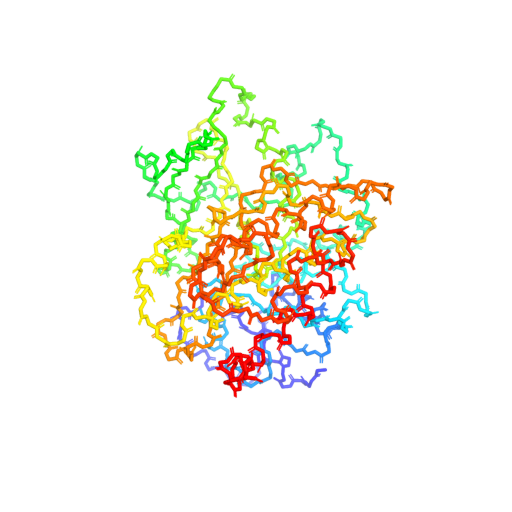U A 1 338 ? -9.089 10.700 17.008 1.00 92.25 338 LEU A CA 1
ATOM 2710 C C . LEU A 1 338 ? -9.077 11.638 18.210 1.00 92.25 338 LEU A C 1
ATOM 2712 O O . LEU A 1 338 ? -10.144 11.934 18.743 1.00 92.25 338 LEU A O 1
ATOM 2716 N N . GLY A 1 339 ? -7.918 12.140 18.634 1.00 89.69 339 GLY A N 1
ATOM 2717 C CA . GLY A 1 339 ? -7.789 13.022 19.795 1.00 89.69 339 GLY A CA 1
ATOM 2718 C C . GLY A 1 339 ? -8.521 14.349 19.626 1.00 89.69 339 GLY A C 1
ATOM 2719 O O . GLY A 1 339 ? -8.798 15.034 20.605 1.00 89.69 339 GLY A O 1
ATOM 2720 N N . THR A 1 340 ? -8.894 14.722 18.401 1.00 84.38 340 THR A N 1
ATOM 2721 C CA . THR A 1 340 ? -9.789 15.860 18.135 1.00 84.38 340 THR A CA 1
ATOM 2722 C C . THR A 1 340 ? -11.251 15.570 18.466 1.00 84.38 340 THR A C 1
ATOM 2724 O O . THR A 1 340 ? -11.987 16.495 18.794 1.00 84.38 340 THR A O 1
ATOM 2727 N N . CYS A 1 341 ? -11.651 14.301 18.445 1.00 87.00 341 CYS A N 1
ATOM 2728 C CA . CYS A 1 341 ? -13.032 13.851 18.596 1.00 87.00 341 CYS A CA 1
ATOM 2729 C C . CYS A 1 341 ? -13.303 13.174 19.946 1.00 87.00 341 CYS A C 1
ATOM 2731 O O . CYS A 1 341 ? -14.422 13.249 20.445 1.00 87.00 341 CYS A O 1
ATOM 2733 N N . TYR A 1 342 ? -12.295 12.525 20.529 1.00 89.12 342 TYR A N 1
ATOM 2734 C CA . TYR A 1 342 ? -12.422 11.690 21.720 1.00 89.12 342 TYR A CA 1
ATOM 2735 C C . TYR A 1 342 ? -11.325 11.999 22.733 1.00 89.12 342 TYR A C 1
ATOM 2737 O O . TYR A 1 342 ? -10.236 12.455 22.377 1.00 89.12 342 TYR A O 1
ATOM 2745 N N . ARG A 1 343 ? -11.617 11.714 24.002 1.00 90.38 343 ARG A N 1
ATOM 2746 C CA . ARG A 1 343 ? -10.655 11.807 25.101 1.00 90.38 343 ARG A CA 1
ATOM 2747 C C . ARG A 1 343 ? -10.018 10.449 25.387 1.00 90.38 343 ARG A C 1
ATOM 2749 O O . ARG A 1 343 ? -10.728 9.463 25.588 1.00 90.38 343 ARG A O 1
ATOM 2756 N N . PHE A 1 344 ? -8.696 10.424 25.503 1.00 91.62 344 PHE A N 1
ATOM 2757 C CA . PHE A 1 344 ? -7.899 9.231 25.781 1.00 91.62 344 PHE A CA 1
ATOM 2758 C C . PHE A 1 344 ? -7.488 9.117 27.261 1.00 91.62 344 PHE A C 1
ATOM 2760 O O . PHE A 1 344 ? -7.542 10.091 28.021 1.00 91.62 344 PHE A O 1
ATOM 2767 N N . PRO A 1 345 ? -7.085 7.918 27.726 1.00 88.31 345 PRO A N 1
ATOM 2768 C CA . PRO A 1 345 ? -6.559 7.734 29.074 1.00 88.31 345 PRO A CA 1
ATOM 2769 C C . PRO A 1 345 ? -5.299 8.579 29.298 1.00 88.31 345 PRO A C 1
ATOM 2771 O O . PRO A 1 345 ? -4.389 8.574 28.473 1.00 88.31 345 PRO A O 1
ATOM 2774 N N . GLY A 1 346 ? -5.239 9.283 30.430 1.00 86.31 346 GLY A N 1
ATOM 2775 C CA . GLY A 1 346 ? -4.135 10.191 30.761 1.00 86.31 346 GLY A CA 1
ATOM 2776 C C . GLY A 1 346 ? -4.279 11.606 30.193 1.00 86.31 346 GLY A C 1
ATOM 2777 O O . GLY A 1 346 ? -3.502 12.475 30.577 1.00 86.31 346 GLY A O 1
ATOM 2778 N N . ASP A 1 347 ? -5.278 11.869 29.343 1.00 86.44 347 ASP A N 1
ATOM 2779 C CA . ASP A 1 347 ? -5.635 13.245 28.995 1.00 86.44 347 ASP A CA 1
ATOM 2780 C C . ASP A 1 347 ? -6.164 13.980 30.236 1.00 86.44 347 ASP A C 1
ATOM 2782 O O . ASP A 1 347 ? -6.894 13.407 31.056 1.00 86.44 347 ASP A O 1
ATOM 2786 N N . GLY A 1 348 ? -5.808 15.261 30.347 1.00 84.25 348 GLY A N 1
ATOM 2787 C CA . GLY A 1 348 ? -6.345 16.170 31.356 1.00 84.25 348 GLY A CA 1
ATOM 2788 C C . GLY A 1 348 ? -7.854 16.435 31.193 1.00 84.25 348 GLY A C 1
ATOM 2789 O O . GLY A 1 348 ? -8.552 15.741 30.442 1.00 84.25 348 GLY A O 1
ATOM 2790 N N . PRO A 1 349 ? -8.400 17.432 31.906 1.00 84.38 349 PRO A N 1
ATOM 2791 C CA . PRO A 1 349 ? -9.791 17.837 31.720 1.00 84.38 349 PRO A CA 1
ATOM 2792 C C . PRO A 1 349 ? -10.041 18.267 30.261 1.00 84.38 349 PRO A C 1
ATOM 2794 O O . PRO A 1 349 ? -9.274 19.039 29.691 1.00 84.38 349 PRO A O 1
ATOM 2797 N N . SER A 1 350 ? -11.088 17.716 29.640 1.00 84.69 350 SER A N 1
ATOM 2798 C CA . SER A 1 350 ? -11.516 18.012 28.267 1.00 84.69 350 SER A CA 1
ATOM 2799 C C . SER A 1 350 ? -12.993 17.654 28.103 1.00 84.69 350 SER A C 1
ATOM 2801 O O . SER A 1 350 ? -13.423 16.627 28.629 1.00 84.69 350 SER A O 1
ATOM 2803 N N . ASP A 1 351 ? -13.724 18.454 27.324 1.00 84.31 351 ASP A N 1
ATOM 2804 C CA . ASP A 1 351 ? -15.158 18.271 27.037 1.00 84.31 351 ASP A CA 1
ATOM 2805 C C . ASP A 1 351 ? -15.453 17.139 26.032 1.00 84.31 351 ASP A C 1
ATOM 2807 O O . ASP A 1 351 ? -16.600 16.894 25.667 1.00 84.31 351 ASP A O 1
ATOM 2811 N N . LYS A 1 352 ? -14.420 16.438 25.544 1.00 87.44 352 LYS A N 1
ATOM 2812 C CA . LYS A 1 352 ? -14.577 15.339 24.581 1.00 87.44 352 LYS A CA 1
ATOM 2813 C C . LYS A 1 352 ? -15.073 14.062 25.273 1.00 87.44 352 LYS A C 1
ATOM 2815 O O . LYS A 1 352 ? -14.565 13.716 26.348 1.00 87.44 352 LYS A O 1
ATOM 2820 N N . PRO A 1 353 ? -15.982 13.300 24.635 1.00 86.19 353 PRO A N 1
ATOM 2821 C CA . PRO A 1 353 ? -16.485 12.054 25.194 1.00 86.19 353 PRO A CA 1
ATOM 2822 C C . PRO A 1 353 ? -15.370 11.013 25.324 1.00 86.19 353 PRO A C 1
ATOM 2824 O O . PRO A 1 353 ? -14.417 10.973 24.532 1.00 86.19 353 PRO A O 1
ATOM 2827 N N . ARG A 1 354 ? -15.496 10.150 26.334 1.00 85.81 354 ARG A N 1
ATOM 2828 C CA . ARG A 1 354 ? -14.749 8.891 26.399 1.00 85.81 354 ARG A CA 1
ATOM 2829 C C . ARG A 1 354 ? -15.602 7.822 25.729 1.00 85.81 354 ARG A C 1
ATOM 2831 O O . ARG A 1 354 ? -16.811 7.923 25.711 1.00 85.81 354 ARG A O 1
ATOM 2838 N N . VAL A 1 355 ? -14.966 6.819 25.137 1.00 88.19 355 VAL A N 1
ATOM 2839 C CA . VAL A 1 355 ? -15.680 5.654 24.607 1.00 88.19 355 VAL A CA 1
ATOM 2840 C C . VAL A 1 355 ? -14.866 4.424 24.964 1.00 88.19 355 VAL A C 1
ATOM 2842 O O . VAL A 1 355 ? -13.685 4.323 24.616 1.00 88.19 355 VAL A O 1
ATOM 2845 N N . SER A 1 356 ? -15.480 3.479 25.678 1.00 87.69 356 SER A N 1
ATOM 2846 C CA . SER A 1 356 ? -14.797 2.272 26.165 1.00 87.69 356 SER A CA 1
ATOM 2847 C C . SER A 1 356 ? -14.154 1.477 25.025 1.00 87.69 356 SER A C 1
ATOM 2849 O O . SER A 1 356 ? -12.998 1.068 25.130 1.00 87.69 356 SER A O 1
ATOM 2851 N N . ALA A 1 357 ? -14.853 1.324 23.897 1.00 89.94 357 ALA A N 1
ATOM 2852 C CA . ALA A 1 357 ? -14.338 0.623 22.724 1.00 89.94 357 ALA A CA 1
ATOM 2853 C C . ALA A 1 357 ? -13.119 1.330 22.089 1.00 89.94 357 ALA A C 1
ATOM 2855 O O . ALA A 1 357 ? -12.112 0.677 21.814 1.00 89.94 357 ALA A O 1
ATOM 2856 N N . ILE A 1 358 ? -13.146 2.665 21.964 1.00 92.81 358 ILE A N 1
ATOM 2857 C CA . ILE A 1 358 ? -12.007 3.469 21.476 1.00 92.81 358 ILE A CA 1
ATOM 2858 C C . ILE A 1 358 ? -10.790 3.312 22.399 1.00 92.81 358 ILE A C 1
ATOM 2860 O O . ILE A 1 358 ? -9.665 3.123 21.929 1.00 92.81 358 ILE A O 1
ATOM 2864 N N . ASN A 1 359 ? -11.013 3.334 23.716 1.00 92.38 359 ASN A N 1
ATOM 2865 C CA . ASN A 1 359 ? -9.957 3.162 24.712 1.00 92.38 359 ASN A CA 1
ATOM 2866 C C . ASN A 1 359 ? -9.371 1.746 24.704 1.00 92.38 359 ASN A C 1
ATOM 2868 O O . ASN A 1 359 ? -8.161 1.596 24.869 1.00 92.38 359 ASN A O 1
ATOM 2872 N N . LYS A 1 360 ? -10.198 0.713 24.491 1.00 93.19 360 LYS A N 1
ATOM 2873 C CA . LYS A 1 360 ? -9.740 -0.681 24.375 1.00 93.19 360 LYS A CA 1
ATOM 2874 C C . LYS A 1 360 ? -8.744 -0.850 23.230 1.00 93.19 360 LYS A C 1
ATOM 2876 O O . LYS A 1 360 ? -7.707 -1.469 23.449 1.00 93.19 360 LYS A O 1
ATOM 2881 N N . VAL A 1 361 ? -9.021 -0.264 22.061 1.00 94.56 361 VAL A N 1
ATOM 2882 C CA . VAL A 1 361 ? -8.096 -0.289 20.913 1.00 94.56 361 VAL A CA 1
ATOM 2883 C C . VAL A 1 361 ? -6.766 0.365 21.281 1.00 94.56 361 VAL A C 1
ATOM 2885 O O . VAL A 1 361 ? -5.715 -0.266 21.179 1.00 94.56 361 VAL A O 1
ATOM 2888 N N . TYR A 1 362 ? -6.810 1.596 21.794 1.00 95.44 362 TYR A N 1
ATOM 2889 C CA . TYR A 1 362 ? -5.603 2.346 22.146 1.00 95.44 362 TYR A CA 1
ATOM 2890 C C . TYR A 1 362 ? -4.747 1.644 23.205 1.00 95.44 362 TYR A C 1
ATOM 2892 O O . TYR A 1 362 ? -3.546 1.450 23.015 1.00 95.44 362 TYR A O 1
ATOM 2900 N N . ILE A 1 363 ? -5.363 1.217 24.310 1.00 93.56 363 ILE A N 1
ATOM 2901 C CA . ILE A 1 363 ? -4.666 0.519 25.396 1.00 93.56 363 ILE A CA 1
ATOM 2902 C C . ILE A 1 363 ? -4.122 -0.827 24.906 1.00 93.56 363 ILE A C 1
ATOM 2904 O O . ILE A 1 363 ? -3.011 -1.199 25.284 1.00 93.56 363 ILE A O 1
ATOM 2908 N N . GLY A 1 364 ? -4.884 -1.546 24.076 1.00 93.31 364 GLY A N 1
ATOM 2909 C CA . GLY A 1 364 ? -4.474 -2.819 23.489 1.00 93.31 364 GLY A CA 1
ATOM 2910 C C . GLY A 1 364 ? -3.167 -2.692 22.713 1.00 93.31 364 GLY A C 1
ATOM 2911 O O . GLY A 1 364 ? -2.233 -3.450 22.977 1.00 93.31 364 GLY A O 1
ATOM 2912 N N . CYS A 1 365 ? -3.070 -1.688 21.838 1.00 94.31 365 CYS A N 1
ATOM 2913 C CA . CYS A 1 365 ? -1.857 -1.411 21.071 1.00 94.31 365 CYS A CA 1
ATOM 2914 C C . CYS A 1 365 ? -0.682 -0.993 21.967 1.00 94.31 365 CYS A C 1
ATOM 2916 O O . CYS A 1 365 ? 0.387 -1.593 21.891 1.00 94.31 365 CYS A O 1
ATOM 2918 N N . VAL A 1 366 ? -0.883 -0.024 22.870 1.00 93.56 366 VAL A N 1
ATOM 2919 C CA . VAL A 1 366 ? 0.191 0.494 23.745 1.00 93.56 366 VAL A CA 1
ATOM 2920 C C . VAL A 1 366 ? 0.738 -0.585 24.684 1.00 93.56 366 VAL A C 1
ATOM 2922 O O . VAL A 1 366 ? 1.939 -0.636 24.940 1.00 93.56 366 VAL A O 1
ATOM 2925 N N . ARG A 1 367 ? -0.121 -1.466 25.210 1.00 92.31 367 ARG A N 1
ATOM 2926 C CA . ARG A 1 367 ? 0.309 -2.552 26.107 1.00 92.31 367 ARG A CA 1
ATOM 2927 C C . ARG A 1 367 ? 0.856 -3.766 25.355 1.00 92.31 367 ARG A C 1
ATOM 2929 O O . ARG A 1 367 ? 1.580 -4.555 25.955 1.00 92.31 367 ARG A O 1
ATOM 2936 N N . GLY A 1 368 ? 0.594 -3.891 24.053 1.00 88.88 368 GLY A N 1
ATOM 2937 C CA . GLY A 1 368 ? 0.963 -5.066 23.256 1.00 88.88 368 GLY A CA 1
ATOM 2938 C C . GLY A 1 368 ? 0.050 -6.270 23.496 1.00 88.88 368 GLY A C 1
ATOM 2939 O O . GLY A 1 368 ? 0.486 -7.405 23.356 1.00 88.88 368 GLY A O 1
ATOM 2940 N N . ASN A 1 369 ? -1.209 -6.029 23.871 1.00 89.19 369 ASN A N 1
ATOM 2941 C CA . ASN A 1 369 ? -2.201 -7.079 24.134 1.00 89.19 369 ASN A CA 1
ATOM 2942 C C . ASN A 1 369 ? -3.057 -7.413 22.900 1.00 89.19 369 ASN A C 1
ATOM 2944 O O . ASN A 1 369 ? -4.019 -8.171 23.005 1.00 89.19 369 ASN A O 1
ATOM 2948 N N . VAL A 1 370 ? -2.758 -6.810 21.750 1.00 92.88 370 VAL A N 1
ATOM 2949 C CA . VAL A 1 370 ? -3.503 -6.986 20.503 1.00 92.88 370 VAL A CA 1
ATOM 2950 C C . VAL A 1 370 ? -2.526 -7.292 19.371 1.00 92.88 370 VAL A C 1
ATOM 2952 O O . VAL A 1 370 ? -1.441 -6.720 19.321 1.00 92.88 370 VAL A O 1
ATOM 2955 N N . SER A 1 371 ? -2.901 -8.206 18.479 1.00 93.12 371 SER A N 1
ATOM 2956 C CA . SER A 1 371 ? -2.194 -8.444 17.216 1.00 93.12 371 SER A CA 1
ATOM 2957 C C . SER A 1 371 ? -2.748 -7.539 16.114 1.00 93.12 371 SER A C 1
ATOM 2959 O O . SER A 1 371 ? -3.841 -6.991 16.255 1.00 93.12 371 SER A O 1
ATOM 2961 N N . ALA A 1 372 ? -2.055 -7.421 14.980 1.00 91.06 372 ALA A N 1
ATOM 2962 C CA . ALA A 1 372 ? -2.573 -6.665 13.838 1.00 91.06 372 ALA A CA 1
ATOM 2963 C C . ALA A 1 372 ? -3.929 -7.204 13.331 1.00 91.06 372 ALA A C 1
ATOM 2965 O O . ALA A 1 372 ? -4.823 -6.421 13.012 1.00 91.06 372 ALA A O 1
ATOM 2966 N N . SER A 1 373 ? -4.137 -8.528 13.357 1.00 89.56 373 SER A N 1
ATOM 2967 C CA . SER A 1 373 ? -5.444 -9.127 13.050 1.00 89.56 373 SER A CA 1
ATOM 2968 C C . SER A 1 373 ? -6.522 -8.731 14.061 1.00 89.56 373 SER A C 1
ATOM 2970 O O . SER A 1 373 ? -7.608 -8.321 13.662 1.00 89.56 373 SER A O 1
ATOM 2972 N N . GLY A 1 374 ? -6.232 -8.815 15.365 1.00 92.12 374 GLY A N 1
ATOM 2973 C CA . GLY A 1 374 ? -7.194 -8.412 16.395 1.00 92.12 374 GLY A CA 1
ATOM 2974 C C . GLY A 1 374 ? -7.518 -6.916 16.338 1.00 92.12 374 GLY A C 1
ATOM 2975 O O . GLY A 1 374 ? -8.648 -6.512 16.605 1.00 92.12 374 GLY A O 1
ATOM 2976 N N . LEU A 1 375 ? -6.546 -6.091 15.942 1.00 94.94 375 LEU A N 1
ATOM 2977 C CA . LEU A 1 375 ? -6.727 -4.659 15.733 1.00 94.94 375 LEU A CA 1
ATOM 2978 C C . LEU A 1 375 ? -7.714 -4.376 14.592 1.00 94.94 375 LEU A C 1
ATOM 2980 O O . LEU A 1 375 ? -8.617 -3.554 14.764 1.00 94.94 375 LEU A O 1
ATOM 2984 N N . LEU A 1 376 ? -7.579 -5.067 13.454 1.00 93.06 376 LEU A N 1
ATOM 2985 C CA . LEU A 1 376 ? -8.510 -4.924 12.333 1.00 93.06 376 LEU A CA 1
ATOM 2986 C C . LEU A 1 376 ? -9.938 -5.331 12.722 1.00 93.06 376 LEU A C 1
ATOM 2988 O O . LEU A 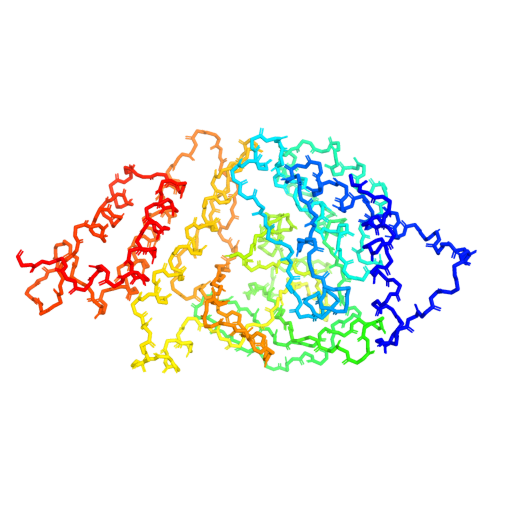1 376 ? -10.885 -4.624 12.368 1.00 93.06 376 LEU A O 1
ATOM 2992 N N . ASP A 1 377 ? -10.098 -6.427 13.465 1.00 91.81 377 ASP A N 1
ATOM 2993 C CA . ASP A 1 377 ? -11.412 -6.901 13.915 1.00 91.81 377 ASP A CA 1
ATOM 2994 C C . ASP A 1 377 ? -12.099 -5.862 14.820 1.00 91.81 377 ASP A C 1
ATOM 2996 O O . ASP A 1 377 ? -13.264 -5.513 14.606 1.00 91.81 377 ASP A O 1
ATOM 3000 N N . LEU A 1 378 ? -11.361 -5.298 15.786 1.00 94.62 378 LEU A N 1
ATOM 3001 C CA . LEU A 1 378 ? -11.870 -4.250 16.678 1.00 94.62 378 LEU A CA 1
ATOM 3002 C C . LEU A 1 378 ? -12.286 -2.987 15.912 1.00 94.62 378 LEU A C 1
ATOM 3004 O O . LEU A 1 378 ? -13.359 -2.437 16.165 1.00 94.62 378 LEU A O 1
ATOM 3008 N N . LEU A 1 379 ? -11.461 -2.528 14.967 1.00 94.25 379 LEU A N 1
ATOM 3009 C CA . LEU A 1 379 ? -11.754 -1.335 14.166 1.00 94.25 379 LEU A CA 1
ATOM 3010 C C . LEU A 1 379 ? -12.917 -1.553 13.203 1.00 94.25 379 LEU A C 1
ATOM 3012 O O . LEU A 1 379 ? -13.728 -0.652 13.014 1.00 94.25 379 LEU A O 1
ATOM 3016 N N . SER A 1 380 ? -13.043 -2.750 12.635 1.00 91.50 380 SER A N 1
ATOM 3017 C CA . SER A 1 380 ? -14.187 -3.105 11.792 1.00 91.50 380 SER A CA 1
ATOM 3018 C C . SER A 1 380 ? -15.490 -3.089 12.595 1.00 91.50 380 SER A C 1
ATOM 3020 O O . SER A 1 380 ? -16.498 -2.568 12.119 1.00 91.50 380 SER A O 1
ATOM 3022 N N . GLY A 1 381 ? -15.456 -3.578 13.841 1.00 91.56 381 GLY A N 1
ATOM 3023 C CA . GLY A 1 381 ? -16.574 -3.468 14.779 1.00 91.56 381 GLY A CA 1
ATOM 3024 C C . GLY A 1 381 ? -16.944 -2.016 15.093 1.00 91.56 381 GLY A C 1
ATOM 3025 O O . GLY A 1 381 ? -18.118 -1.659 15.010 1.00 91.56 381 GLY A O 1
ATOM 3026 N N . LEU A 1 382 ? -15.944 -1.173 15.372 1.00 92.12 382 LEU A N 1
ATOM 3027 C CA . LEU A 1 382 ? -16.130 0.261 15.626 1.00 92.12 382 LEU A CA 1
ATOM 3028 C C . LEU A 1 382 ? -16.724 0.999 14.425 1.00 92.12 382 LEU A C 1
ATOM 3030 O O . LEU A 1 382 ? -17.639 1.794 14.604 1.00 92.12 382 LEU A O 1
ATOM 3034 N N . VAL A 1 383 ? -16.241 0.737 13.206 1.00 89.88 383 VAL A N 1
ATOM 3035 C CA . VAL A 1 383 ? -16.802 1.331 11.980 1.00 89.88 383 VAL A CA 1
ATOM 3036 C C . VAL A 1 383 ? -18.270 0.935 11.823 1.00 89.88 383 VAL A C 1
ATOM 3038 O O . VAL A 1 383 ? -19.113 1.799 11.598 1.00 89.88 383 VAL A O 1
ATOM 3041 N N . ALA A 1 384 ? -18.597 -0.344 12.019 1.00 88.38 384 ALA A N 1
ATOM 3042 C CA . ALA A 1 384 ? -19.972 -0.820 11.913 1.00 88.38 384 ALA A CA 1
ATOM 3043 C C . ALA A 1 384 ? -20.890 -0.218 12.996 1.00 88.38 384 ALA A C 1
ATOM 3045 O O . ALA A 1 384 ? -22.067 0.025 12.747 1.00 88.38 384 ALA A O 1
ATOM 3046 N N . GLU A 1 385 ? -20.379 0.010 14.206 1.00 88.56 385 GLU A N 1
ATOM 3047 C CA . GLU A 1 385 ? -21.108 0.690 15.283 1.00 88.56 385 GLU A CA 1
ATOM 3048 C C . GLU A 1 385 ? -21.322 2.179 14.989 1.00 88.56 385 GLU A C 1
ATOM 3050 O O . GLU A 1 385 ? -22.419 2.696 15.204 1.00 88.56 385 GLU A O 1
ATOM 3055 N N . ALA A 1 386 ? -20.303 2.845 14.443 1.00 85.12 386 ALA A N 1
ATOM 3056 C CA . ALA A 1 386 ? -20.361 4.239 14.026 1.00 85.12 386 ALA A CA 1
ATOM 3057 C C . ALA A 1 386 ? -21.440 4.457 12.955 1.00 85.12 386 ALA A C 1
ATOM 3059 O O . ALA A 1 386 ? -22.305 5.306 13.134 1.00 85.12 386 ALA A O 1
ATOM 3060 N N . GLN A 1 387 ? -21.457 3.609 11.920 1.00 83.75 387 GLN A N 1
ATOM 3061 C CA . GLN A 1 387 ? -22.451 3.643 10.837 1.00 83.75 387 GLN A CA 1
ATOM 3062 C C . GLN A 1 387 ? -23.890 3.398 11.325 1.00 83.75 387 GLN A C 1
ATOM 3064 O O . GLN A 1 387 ? -24.846 3.836 10.691 1.00 83.75 387 GLN A O 1
ATOM 3069 N N . ARG A 1 388 ? -24.069 2.713 12.464 1.00 83.88 388 ARG A N 1
ATOM 3070 C CA . ARG A 1 388 ? -25.380 2.535 13.117 1.00 83.88 388 ARG A CA 1
ATOM 3071 C C . ARG A 1 388 ? -25.760 3.691 14.053 1.00 83.88 388 ARG A C 1
ATOM 3073 O O . ARG A 1 388 ? -26.797 3.613 14.704 1.00 83.88 388 ARG A O 1
ATOM 3080 N N . GLY A 1 389 ? -24.929 4.729 14.166 1.00 75.31 389 GLY A N 1
ATOM 3081 C CA . GLY A 1 389 ? -25.127 5.859 15.079 1.00 75.31 389 GLY A CA 1
ATOM 3082 C C . GLY A 1 389 ? -24.809 5.561 16.553 1.00 75.31 389 GLY A C 1
ATOM 3083 O O . GLY A 1 389 ? -25.075 6.399 17.413 1.00 75.31 389 GLY A O 1
ATOM 3084 N N . GLY A 1 390 ? -24.230 4.394 16.868 1.00 68.69 390 GLY A N 1
ATOM 3085 C CA . GLY A 1 390 ? -24.052 3.917 18.249 1.00 68.69 390 GLY A CA 1
ATOM 3086 C C . GLY A 1 390 ? -22.985 4.667 19.051 1.00 68.69 390 GLY A C 1
ATOM 3087 O O . GLY A 1 390 ? -23.153 4.892 20.246 1.00 68.69 390 GLY A O 1
ATOM 3088 N N . LEU A 1 391 ? -21.928 5.155 18.391 1.00 68.81 391 LEU A N 1
ATOM 3089 C CA . LEU A 1 391 ? -20.802 5.830 19.060 1.00 68.81 391 LEU A CA 1
ATOM 3090 C C . LEU A 1 391 ? -21.135 7.232 19.609 1.00 68.81 391 LEU A C 1
ATOM 3092 O O . LEU A 1 391 ? -20.280 7.864 20.229 1.00 68.81 391 LEU A O 1
ATOM 3096 N N . GLY A 1 392 ? -22.343 7.745 19.347 1.00 55.31 392 GLY A N 1
ATOM 3097 C CA . GLY A 1 392 ? -22.820 9.039 19.839 1.00 55.31 392 GLY A CA 1
ATOM 3098 C C . GLY A 1 392 ? -23.743 8.971 21.060 1.00 55.31 392 GLY A C 1
ATOM 3099 O O . GLY A 1 392 ? -24.019 10.023 21.627 1.00 55.31 392 GLY A O 1
ATOM 3100 N N . GLN A 1 393 ? -24.224 7.783 21.453 1.00 47.88 393 GLN A N 1
ATOM 3101 C CA . GLN A 1 393 ? -25.243 7.615 22.508 1.00 47.88 393 GLN A CA 1
ATOM 3102 C C . GLN A 1 393 ? -24.754 6.831 23.737 1.00 47.88 393 GLN A C 1
ATOM 3104 O O . GLN A 1 393 ? -25.471 6.738 24.727 1.00 47.88 393 GLN A O 1
ATOM 3109 N N . SER A 1 394 ? -23.549 6.260 23.700 1.00 42.56 394 SER A N 1
ATOM 3110 C CA . SER A 1 394 ? -22.994 5.488 24.814 1.00 42.56 394 SER A CA 1
ATOM 3111 C C . SER A 1 394 ? -22.081 6.359 25.683 1.00 42.56 394 SER A C 1
ATOM 3113 O O . SER A 1 394 ? -20.878 6.395 25.435 1.00 42.56 394 SER A O 1
ATOM 3115 N N . ASP A 1 395 ? -22.660 7.116 26.611 1.00 39.38 395 ASP A N 1
ATOM 3116 C CA . ASP A 1 395 ? -22.080 7.473 27.921 1.00 39.38 395 ASP A CA 1
ATOM 3117 C C . ASP A 1 395 ? -23.058 8.437 28.641 1.00 39.38 395 ASP A C 1
ATOM 3119 O O . ASP A 1 395 ? -22.729 9.590 28.921 1.00 39.38 395 ASP A O 1
ATOM 3123 N N . GLU A 1 396 ? -24.280 7.957 28.912 1.00 32.19 396 GLU A N 1
ATOM 3124 C CA . GLU A 1 396 ? -25.060 8.387 30.089 1.00 32.19 396 GLU A CA 1
ATOM 3125 C C . GLU A 1 396 ? -25.001 7.296 31.161 1.00 32.19 396 GLU A C 1
ATOM 3127 O O . GLU A 1 396 ? -25.176 6.104 30.801 1.00 32.19 396 GLU A O 1
#

Radius of gyration: 22.01 Å; chains: 1; bounding box: 54×44×66 Å

Sequence (396 aa):
MSPELHERYVCIPEVITASGKRVERKRGGPQSKTKENNIWAIGMLIFHMFSGTIPWGTDMDVLEIVARHKEGQRPRCEGKRSLERGLNFSLWRLALDCLLPLPRHRPSIQSVQASLRTPTLALSVAPAQLQRTVLEEVPDLSHEVKAVSAAPTGFSGTGRLSHMAHWAPCEINPLVRKVCLSRKDDTHLVNSDGWSTELLREILPWRRVRHNNLVPLLGICKMDTRWYAVSPYWENTYHTWRRDNEGRTPFRERLLIILRDVASALQFLHDQAPLPIVHGGVRVDNLYIPPMPTLDSDEDTLCACLGDFRQMRHVGTTETEPLRQDLIDFAAMYRELLGTCYRFPGDGPSDKPRVSAINKVYIGCVRGNVSASGLLDLLSGLVAEAQRGGLGQSDE

Organism: NCBI:txid1314781